Protein AF-A0A6P7FS46-F1 (afdb_monomer)

Nearest PDB structures (foldseek):
  3ja6-assembly1_H  TM=4.507E-01  e=2.263E-01  Escherichia coli
  3zx6-assembly1_B  TM=2.566E-01  e=6.508E-01  Archaeoglobus fulgidus DSM 4304
  5nnv-assembly4_D  TM=2.585E-01  e=4.185E+00  Bacillus subtilis subsp. subtilis str. 168

Sequence (452 aa):
MAFVRLIFTAQRLQQSKKDLIEEKQDAIKYYTTSKRKFKFYHVHIRFRQKLKRLWRRIGYCCCCQKFCFNLKHEGSVENYVLKSIAGFFGGLILTYIFFMLFVLQLSFTFSSATILCSILGCVLVNGLAFSSKVRCVVLLTLPHFFSERGRQLLVAYALLLVISGPAKNTLNNLGILSESLACGQEQLKTVVRQIIEVIKKPFYALKDAIKKVIETVKKIIKQIKEILIKIKRIVMSIVRVIKSAFMFLAKIINICNKELGTPFERCSRVFDNAIADCNATLGSFFSWMCSVTYIVKAVCYVVKIFDFVCIIVDFIKDSIIGVVIRKIKGFVRHIRTMFYVRIKFSHSFSFETQSSKSISEISKAIVQEIKDRTKTVVAAFQIFTSTASLFFIFMIVKVIVYRYRFLTSDSFDNKFITEDFFKIDLRRAKNNRETVLPLNSREKKLYVKITD

Structure (mmCIF, N/CA/C/O backbone):
data_AF-A0A6P7FS46-F1
#
_entry.id   AF-A0A6P7FS46-F1
#
loop_
_atom_site.group_PDB
_atom_site.id
_atom_site.type_symbol
_atom_site.label_atom_id
_atom_site.label_alt_id
_atom_site.label_comp_id
_atom_site.label_asym_id
_atom_site.label_entity_id
_atom_site.label_seq_id
_atom_site.pdbx_PDB_ins_code
_atom_site.Cartn_x
_atom_site.Cartn_y
_atom_site.Cartn_z
_atom_site.occupancy
_atom_site.B_iso_or_equiv
_atom_site.auth_seq_id
_atom_site.auth_comp_id
_atom_site.auth_asym_id
_atom_site.auth_atom_id
_atom_site.pdbx_PDB_model_num
ATOM 1 N N . MET A 1 1 ? 12.028 -49.071 -77.782 1.00 61.47 1 MET A N 1
ATOM 2 C CA . MET A 1 1 ? 11.559 -48.571 -76.463 1.00 61.47 1 MET A CA 1
ATOM 3 C C . MET A 1 1 ? 12.221 -47.247 -76.045 1.00 61.47 1 MET A C 1
ATOM 5 O O . MET A 1 1 ? 11.500 -46.318 -75.704 1.00 61.47 1 MET A O 1
ATOM 9 N N . ALA A 1 2 ? 13.556 -47.117 -76.085 1.00 67.69 2 ALA A N 1
ATOM 10 C CA . ALA A 1 2 ? 14.264 -45.904 -75.633 1.00 67.69 2 ALA A CA 1
ATOM 11 C C . ALA A 1 2 ? 14.005 -44.645 -76.492 1.00 67.69 2 ALA A C 1
ATOM 13 O O . ALA A 1 2 ? 13.792 -43.564 -75.952 1.00 67.69 2 ALA A O 1
ATOM 14 N N . PHE A 1 3 ? 13.934 -44.792 -77.818 1.00 73.38 3 PHE A N 1
ATOM 15 C CA . PHE A 1 3 ? 13.735 -43.670 -78.747 1.00 73.38 3 PHE A CA 1
ATOM 16 C C . PHE A 1 3 ? 12.370 -42.977 -78.581 1.00 73.38 3 PHE A C 1
ATOM 18 O O . PHE A 1 3 ? 12.284 -41.756 -78.533 1.00 73.38 3 PHE A O 1
ATOM 25 N N . VAL A 1 4 ? 11.303 -43.757 -78.381 1.00 76.88 4 VAL A N 1
ATOM 26 C CA . VAL A 1 4 ? 9.947 -43.230 -78.150 1.00 76.88 4 VAL A CA 1
ATOM 27 C C . VAL A 1 4 ? 9.872 -42.454 -76.830 1.00 76.88 4 VAL A C 1
ATOM 29 O O . VAL A 1 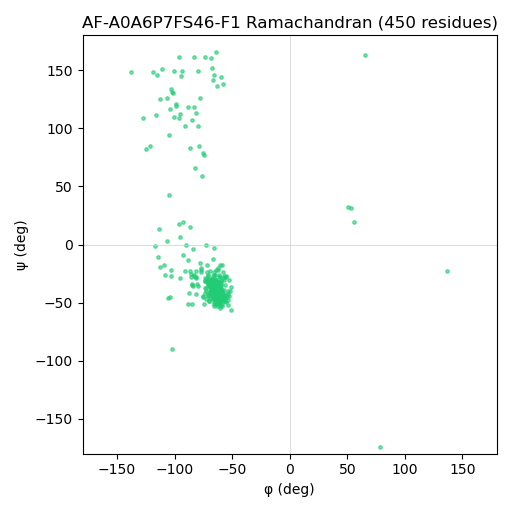4 ? 9.296 -41.370 -76.784 1.00 76.88 4 VAL A O 1
ATOM 32 N N . ARG A 1 5 ? 10.525 -42.942 -75.762 1.00 75.62 5 ARG A N 1
ATOM 33 C CA . ARG A 1 5 ? 10.632 -42.197 -74.495 1.00 75.62 5 ARG A CA 1
ATOM 34 C C . ARG A 1 5 ? 11.398 -40.883 -74.659 1.00 75.62 5 ARG A C 1
ATOM 36 O O . ARG A 1 5 ? 11.000 -39.888 -74.056 1.00 75.62 5 ARG A O 1
ATOM 43 N N . LEU A 1 6 ? 12.452 -40.855 -75.476 1.00 79.38 6 LEU A N 1
ATOM 44 C CA . LEU A 1 6 ? 13.194 -39.625 -75.773 1.00 79.38 6 LEU A CA 1
ATOM 45 C C . LEU A 1 6 ? 12.336 -38.610 -76.535 1.00 79.38 6 LEU A C 1
ATOM 47 O O . LEU A 1 6 ? 12.349 -37.440 -76.170 1.00 79.38 6 LEU A O 1
ATOM 51 N N . ILE A 1 7 ? 11.526 -39.049 -77.503 1.00 81.38 7 ILE A N 1
ATOM 52 C CA . ILE A 1 7 ? 10.594 -38.173 -78.232 1.00 81.38 7 ILE A CA 1
ATOM 53 C C . ILE A 1 7 ? 9.554 -37.565 -77.288 1.00 81.38 7 ILE A C 1
ATOM 55 O O . ILE A 1 7 ? 9.375 -36.349 -77.284 1.00 81.38 7 ILE A O 1
ATOM 59 N N . PHE A 1 8 ? 8.915 -38.372 -76.435 1.00 80.25 8 PHE A N 1
ATOM 60 C CA . PHE A 1 8 ? 7.947 -37.852 -75.463 1.00 80.25 8 PHE A CA 1
ATOM 61 C C . PHE A 1 8 ? 8.591 -36.904 -74.446 1.00 80.25 8 PHE A C 1
ATOM 63 O O . PHE A 1 8 ? 7.985 -35.905 -74.058 1.00 80.25 8 PHE A O 1
ATOM 70 N N . THR A 1 9 ? 9.830 -37.179 -74.033 1.00 78.94 9 THR A N 1
ATOM 71 C CA . THR A 1 9 ? 10.571 -36.299 -73.117 1.00 78.94 9 THR A CA 1
ATOM 72 C C . THR A 1 9 ? 10.953 -34.988 -73.805 1.00 78.94 9 THR A C 1
ATOM 74 O O . THR A 1 9 ? 10.776 -33.924 -73.218 1.00 78.94 9 THR A O 1
ATOM 77 N N . ALA A 1 10 ? 11.394 -35.038 -75.064 1.00 77.44 10 ALA A N 1
ATOM 78 C CA . ALA A 1 10 ? 11.697 -33.860 -75.871 1.00 77.44 10 ALA A CA 1
ATOM 79 C C . ALA A 1 10 ? 10.445 -33.005 -76.118 1.00 77.44 10 ALA A C 1
ATOM 81 O O . ALA A 1 10 ? 10.494 -31.795 -75.921 1.00 77.44 10 ALA A O 1
ATOM 82 N N . GLN A 1 11 ? 9.304 -33.622 -76.443 1.00 80.44 11 GLN A N 1
ATOM 83 C CA . GLN A 1 11 ? 8.022 -32.925 -76.576 1.00 80.44 11 GLN A CA 1
ATOM 84 C C . GLN A 1 11 ? 7.583 -32.284 -75.259 1.00 80.44 11 GLN A C 1
ATOM 86 O O . GLN A 1 11 ? 7.170 -31.127 -75.253 1.00 80.44 11 GLN A O 1
ATOM 91 N N . ARG A 1 12 ? 7.730 -32.988 -74.129 1.00 77.06 12 ARG A N 1
ATOM 92 C CA . ARG A 1 12 ? 7.403 -32.444 -72.805 1.00 77.06 12 ARG A CA 1
ATOM 93 C C . ARG A 1 12 ? 8.303 -31.258 -72.446 1.00 77.06 12 ARG A C 1
ATOM 95 O O . ARG A 1 12 ? 7.795 -30.241 -71.992 1.00 77.06 12 ARG A O 1
ATOM 102 N N . LEU A 1 13 ? 9.607 -31.345 -72.714 1.00 72.81 13 LEU A N 1
ATOM 103 C CA . LEU A 1 13 ? 10.547 -30.234 -72.518 1.00 72.81 13 LEU A CA 1
ATOM 104 C C . LEU A 1 13 ? 10.250 -29.055 -73.451 1.00 72.81 13 LEU A C 1
ATOM 106 O O . LEU A 1 13 ? 10.365 -27.902 -73.043 1.00 72.81 13 LEU A O 1
ATOM 110 N N . GLN A 1 14 ? 9.840 -29.324 -74.689 1.00 76.94 14 GLN A N 1
ATOM 111 C CA . GLN A 1 14 ? 9.466 -28.294 -75.653 1.00 76.94 14 GLN A CA 1
ATOM 112 C C . GLN A 1 14 ? 8.159 -27.599 -75.256 1.00 76.94 14 GLN A C 1
ATOM 114 O O . GLN A 1 14 ? 8.055 -26.384 -75.422 1.00 76.94 14 GLN A O 1
ATOM 119 N N . GLN A 1 15 ? 7.211 -28.336 -74.674 1.00 73.25 15 GLN A N 1
ATOM 120 C CA . GLN A 1 15 ? 5.997 -27.782 -74.082 1.00 73.25 15 GLN A CA 1
ATOM 121 C C . GLN A 1 15 ? 6.339 -26.916 -72.865 1.00 73.25 15 GLN A C 1
ATOM 123 O O . GLN A 1 15 ? 6.022 -25.735 -72.866 1.00 73.25 15 GLN A O 1
ATOM 128 N N . SER A 1 16 ? 7.129 -27.428 -71.915 1.00 67.12 16 SER A N 1
ATOM 129 C CA . SER A 1 16 ? 7.576 -26.645 -70.753 1.00 67.12 16 SER A CA 1
ATOM 130 C C . SER A 1 16 ? 8.381 -25.401 -71.143 1.00 67.12 16 SER A C 1
ATOM 132 O O . SER A 1 16 ? 8.283 -24.370 -70.484 1.00 67.12 16 SER A O 1
ATOM 134 N N . LYS A 1 17 ? 9.158 -25.456 -72.234 1.00 70.81 17 LYS A N 1
ATOM 135 C CA . LYS A 1 17 ? 9.849 -24.283 -72.788 1.00 70.81 17 LYS A CA 1
ATOM 136 C C . LYS A 1 17 ? 8.861 -23.259 -73.350 1.00 70.81 17 LYS A C 1
ATOM 138 O O . LYS A 1 17 ? 9.080 -22.067 -73.153 1.00 70.81 17 LYS A O 1
ATOM 143 N N . LYS A 1 18 ? 7.808 -23.696 -74.050 1.00 69.44 18 LYS A N 1
ATOM 144 C CA . LYS A 1 18 ? 6.744 -22.807 -74.544 1.00 69.44 18 LYS A CA 1
ATOM 145 C C . LYS A 1 18 ? 5.983 -22.170 -73.383 1.00 69.44 18 LYS A C 1
ATOM 147 O O . LYS A 1 18 ? 5.889 -20.950 -73.364 1.00 69.44 18 LYS A O 1
ATOM 152 N N . ASP A 1 19 ? 5.589 -22.961 -72.390 1.00 64.75 19 ASP A N 1
ATOM 153 C CA . ASP A 1 19 ? 4.887 -22.484 -71.193 1.00 64.75 19 ASP A CA 1
ATOM 154 C C . ASP A 1 19 ? 5.733 -21.443 -70.435 1.00 64.75 19 ASP A C 1
ATOM 156 O O . ASP A 1 19 ? 5.232 -20.393 -70.044 1.00 64.75 19 ASP A O 1
ATOM 160 N N . LEU A 1 20 ? 7.050 -21.666 -70.309 1.00 67.06 20 LEU A N 1
ATOM 161 C CA . LEU A 1 20 ? 7.976 -20.705 -69.695 1.00 67.06 20 LEU A CA 1
ATOM 162 C C . LEU A 1 20 ? 8.101 -19.402 -70.508 1.00 67.06 20 LEU A C 1
ATOM 164 O O . LEU A 1 20 ? 8.230 -18.316 -69.941 1.00 67.06 20 LEU A O 1
ATOM 168 N N . ILE A 1 21 ? 8.115 -19.494 -71.843 1.00 66.12 21 ILE A N 1
ATOM 169 C CA . ILE A 1 21 ? 8.156 -18.319 -72.727 1.00 66.12 21 ILE A CA 1
ATOM 170 C C . ILE A 1 21 ? 6.849 -17.528 -72.609 1.00 66.12 21 ILE A C 1
ATOM 172 O O . ILE A 1 21 ? 6.894 -16.300 -72.544 1.00 66.12 21 ILE A O 1
ATOM 176 N N . GLU A 1 22 ? 5.713 -18.215 -72.536 1.00 64.88 22 GLU A N 1
ATOM 177 C CA . GLU A 1 22 ? 4.387 -17.620 -72.391 1.00 64.88 22 GLU A CA 1
ATOM 178 C C . GLU A 1 22 ? 4.224 -16.963 -71.010 1.00 64.88 22 GLU A C 1
ATOM 180 O O . GLU A 1 22 ? 3.872 -15.789 -70.936 1.00 64.88 22 GLU A O 1
ATOM 185 N N . GLU A 1 23 ? 4.655 -17.622 -69.928 1.00 61.53 23 GLU A N 1
ATOM 186 C CA . GLU A 1 23 ? 4.682 -17.050 -68.574 1.00 61.53 23 GLU A CA 1
ATOM 187 C C . GLU A 1 23 ? 5.599 -15.813 -68.494 1.00 61.53 23 GLU A C 1
ATOM 189 O O . GLU A 1 23 ? 5.266 -14.817 -67.844 1.00 61.53 23 GLU A O 1
ATOM 194 N N . LYS A 1 24 ? 6.738 -15.814 -69.205 1.00 62.12 24 LYS A N 1
ATOM 195 C CA . LYS A 1 24 ? 7.611 -14.632 -69.329 1.00 62.12 24 LYS A CA 1
ATOM 196 C C . LYS A 1 24 ? 6.946 -13.501 -70.108 1.00 62.12 24 LYS A C 1
ATOM 198 O O . LYS A 1 24 ? 7.047 -12.342 -69.694 1.00 62.12 24 LYS A O 1
ATOM 203 N N . GLN A 1 25 ? 6.277 -13.805 -71.218 1.00 62.53 25 GLN A N 1
ATOM 204 C CA . GLN A 1 25 ? 5.544 -12.808 -71.998 1.00 62.53 25 GLN A CA 1
ATOM 205 C C . GLN A 1 25 ? 4.381 -12.227 -71.195 1.00 62.53 25 GLN A C 1
ATOM 207 O O . GLN A 1 25 ? 4.221 -11.007 -71.182 1.00 62.53 25 GLN A O 1
ATOM 212 N N . ASP A 1 26 ? 3.652 -13.048 -70.445 1.00 57.31 26 ASP A N 1
ATOM 213 C CA . ASP A 1 26 ? 2.567 -12.624 -69.565 1.00 57.31 26 ASP A CA 1
ATOM 214 C C . ASP A 1 26 ? 3.061 -11.848 -68.349 1.00 57.31 26 ASP A C 1
ATOM 216 O O . ASP A 1 26 ? 2.421 -10.875 -67.958 1.00 57.31 26 ASP A O 1
ATOM 220 N N . ALA A 1 27 ? 4.230 -12.165 -67.792 1.00 56.38 27 ALA A N 1
ATOM 221 C CA . ALA A 1 27 ? 4.860 -11.340 -66.763 1.00 56.38 27 ALA A CA 1
ATOM 222 C C . ALA A 1 27 ? 5.241 -9.947 -67.307 1.00 56.38 27 ALA A C 1
ATOM 224 O O . ALA A 1 27 ? 5.006 -8.932 -66.642 1.00 56.38 27 ALA A O 1
ATOM 225 N N . ILE A 1 28 ? 5.759 -9.871 -68.540 1.00 56.22 28 ILE A N 1
ATOM 226 C CA . ILE A 1 28 ? 6.049 -8.604 -69.238 1.00 56.22 28 ILE A CA 1
ATOM 227 C C . ILE A 1 28 ? 4.746 -7.839 -69.533 1.00 56.22 28 ILE A C 1
ATOM 229 O O . ILE A 1 28 ? 4.672 -6.621 -69.313 1.00 56.22 28 ILE A O 1
ATOM 233 N N . LYS A 1 29 ? 3.695 -8.545 -69.972 1.00 57.19 29 LYS A N 1
ATOM 234 C CA . LYS A 1 29 ? 2.350 -8.008 -70.227 1.00 57.19 29 LYS A CA 1
ATOM 235 C C . LYS A 1 29 ? 1.689 -7.536 -68.940 1.00 57.19 29 LYS A C 1
ATOM 237 O O . LYS A 1 29 ? 1.066 -6.483 -68.937 1.00 57.19 29 LYS A O 1
ATOM 242 N N . TYR A 1 30 ? 1.859 -8.244 -67.828 1.00 55.09 30 TYR A N 1
ATOM 243 C CA . TYR A 1 30 ? 1.372 -7.861 -66.506 1.00 55.09 30 TYR A CA 1
ATOM 244 C C . TYR A 1 30 ? 2.122 -6.641 -65.979 1.00 55.09 30 TYR A C 1
ATOM 246 O O . TYR A 1 30 ? 1.498 -5.774 -65.386 1.00 55.09 30 TYR A O 1
ATOM 254 N N . TYR A 1 31 ? 3.420 -6.491 -66.245 1.00 49.84 31 TYR A N 1
ATOM 255 C CA . TYR A 1 31 ? 4.166 -5.285 -65.873 1.00 49.84 31 TYR A CA 1
ATOM 256 C C . TYR A 1 31 ? 3.711 -4.050 -66.679 1.00 49.84 31 TYR A C 1
ATOM 258 O O . TYR A 1 31 ? 3.438 -2.987 -66.115 1.00 49.84 31 TYR A O 1
ATOM 266 N N . THR A 1 32 ? 3.519 -4.198 -67.995 1.00 49.47 32 THR A N 1
ATOM 267 C CA . THR A 1 32 ? 2.970 -3.134 -68.864 1.00 49.47 32 THR A CA 1
ATOM 268 C C . THR A 1 32 ? 1.484 -2.857 -68.606 1.00 49.47 32 THR A C 1
ATOM 270 O O . THR A 1 32 ? 1.044 -1.708 -68.666 1.00 49.47 32 THR A O 1
ATOM 273 N N . THR A 1 33 ? 0.712 -3.879 -68.237 1.00 41.34 33 THR A N 1
ATOM 274 C CA . THR A 1 33 ? -0.714 -3.774 -67.895 1.00 41.34 33 THR A CA 1
ATOM 275 C C . THR A 1 33 ? -0.925 -3.330 -66.453 1.00 41.34 33 THR A C 1
ATOM 277 O O . THR A 1 33 ? -1.916 -2.671 -66.193 1.00 41.34 33 THR A O 1
ATOM 280 N N . SER A 1 34 ? 0.001 -3.565 -65.522 1.00 40.84 34 SER A N 1
ATOM 281 C CA . SER A 1 34 ? -0.002 -2.992 -64.167 1.00 40.84 34 SER A CA 1
ATOM 282 C C . SER A 1 34 ? 0.121 -1.468 -64.249 1.00 40.84 34 SER A C 1
ATOM 284 O O . SER A 1 34 ? -0.708 -0.758 -63.679 1.00 40.84 34 SER A O 1
ATOM 286 N N . LYS A 1 35 ? 0.995 -0.953 -65.133 1.00 42.97 35 LYS A N 1
ATOM 287 C CA . LYS A 1 35 ? 1.012 0.471 -65.534 1.00 42.97 35 LYS A CA 1
ATOM 288 C C . LYS A 1 35 ? -0.341 0.980 -66.074 1.00 42.97 35 LYS A C 1
ATOM 290 O O . LYS A 1 35 ? -0.630 2.166 -65.936 1.00 42.97 35 LYS A O 1
ATOM 295 N N . ARG A 1 36 ? -1.191 0.115 -66.654 1.00 35.16 36 ARG A N 1
ATOM 296 C CA . ARG A 1 36 ? -2.553 0.440 -67.145 1.00 35.16 36 ARG A CA 1
ATOM 297 C C . ARG A 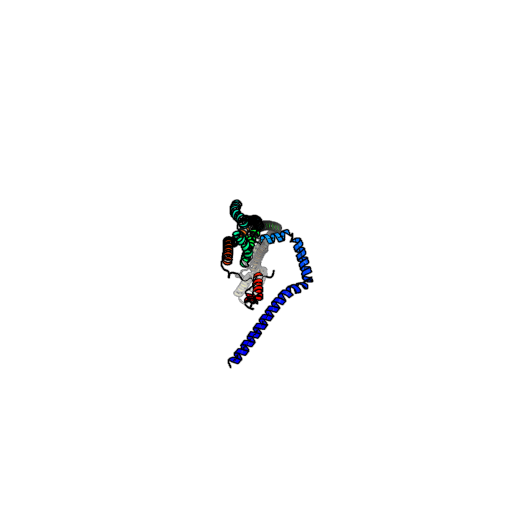1 36 ? -3.687 0.143 -66.145 1.00 35.16 36 ARG A C 1
ATOM 299 O O . ARG A 1 36 ? -4.683 0.853 -66.165 1.00 35.16 36 ARG A O 1
ATOM 306 N N . LYS A 1 37 ? -3.573 -0.831 -65.236 1.00 29.22 37 LYS A N 1
ATOM 307 C CA . LYS A 1 37 ? -4.581 -1.165 -64.206 1.00 29.22 37 LYS A CA 1
ATOM 308 C C . LYS A 1 37 ? -4.555 -0.181 -63.034 1.00 29.22 37 LYS A C 1
ATOM 310 O O . LYS A 1 37 ? -5.587 0.028 -62.398 1.00 29.22 37 LYS A O 1
ATOM 315 N N . PHE A 1 38 ? -3.451 0.547 -62.851 1.00 37.38 38 PHE A N 1
ATOM 316 C CA . PHE A 1 38 ? -3.424 1.753 -62.017 1.00 37.38 38 PHE A CA 1
ATOM 317 C C . PHE A 1 38 ? -4.413 2.841 -62.476 1.00 37.38 38 PHE A C 1
ATOM 319 O O . PHE A 1 38 ? -4.745 3.695 -61.663 1.00 37.38 38 PHE A O 1
ATOM 326 N N . LYS A 1 39 ? -4.937 2.796 -63.717 1.00 37.56 39 LYS A N 1
ATOM 327 C CA . LYS A 1 39 ? -5.895 3.784 -64.253 1.00 37.56 39 LYS A CA 1
ATOM 328 C C . LYS A 1 39 ? -7.347 3.609 -63.764 1.00 37.56 39 LYS A C 1
ATOM 330 O O . LYS A 1 39 ? -8.107 4.569 -63.834 1.00 37.56 39 LYS A O 1
ATOM 335 N N . PHE A 1 40 ? -7.718 2.455 -63.197 1.00 35.34 40 PHE A N 1
ATOM 336 C CA . PHE A 1 40 ? -9.079 2.212 -62.671 1.00 35.34 40 PHE A CA 1
ATOM 337 C C . PHE A 1 40 ? -9.156 2.020 -61.152 1.00 35.34 40 PHE A C 1
ATOM 339 O O . PHE A 1 40 ? -10.217 2.202 -60.559 1.00 35.34 40 PHE A O 1
ATOM 346 N N . TYR A 1 41 ? -8.016 1.867 -60.479 1.00 39.81 41 TYR A N 1
ATOM 347 C CA . TYR A 1 41 ? -7.870 2.249 -59.074 1.00 39.81 41 TYR A CA 1
ATOM 348 C C . TYR A 1 41 ? -7.736 3.785 -59.014 1.00 39.81 41 TYR A C 1
ATOM 350 O O . TYR A 1 41 ? -6.716 4.304 -58.593 1.00 39.81 41 TYR A O 1
ATOM 358 N N . HIS A 1 42 ? -8.715 4.552 -59.507 1.00 43.16 42 HIS A N 1
ATOM 359 C CA . HIS A 1 42 ? -8.639 6.025 -59.521 1.00 43.16 42 HIS A CA 1
ATOM 360 C C . HIS A 1 42 ? -9.651 6.699 -58.602 1.00 43.16 42 HIS A C 1
ATOM 362 O O . HIS A 1 42 ? -9.414 7.835 -58.219 1.00 43.16 42 HIS A O 1
ATOM 368 N N . VAL A 1 43 ? -10.730 6.035 -58.179 1.00 45.81 43 VAL A N 1
ATOM 369 C CA . VAL A 1 43 ? -11.748 6.658 -57.308 1.00 45.81 43 VAL A CA 1
ATOM 370 C C . VAL A 1 43 ? -11.392 6.482 -55.830 1.00 45.81 43 VAL A C 1
ATOM 372 O O . VAL A 1 43 ? -11.250 7.467 -55.106 1.00 45.81 43 VAL A O 1
ATOM 375 N N . HIS A 1 44 ? -11.095 5.252 -55.402 1.00 41.19 44 HIS A N 1
ATOM 376 C CA . HIS A 1 44 ? -10.657 4.983 -54.028 1.00 41.19 44 HIS A CA 1
ATOM 377 C C . HIS A 1 44 ? -9.234 5.520 -53.761 1.00 41.19 44 HIS A C 1
ATOM 379 O O . HIS A 1 44 ? -8.956 6.079 -52.702 1.00 41.19 44 HIS A O 1
ATOM 385 N N . ILE A 1 45 ? -8.350 5.484 -54.769 1.00 48.06 45 ILE A N 1
ATOM 386 C CA . ILE A 1 45 ? -7.077 6.221 -54.752 1.00 48.06 45 ILE A CA 1
ATOM 387 C C . ILE A 1 45 ? -7.302 7.727 -54.852 1.00 48.06 45 ILE A C 1
ATOM 389 O O . ILE A 1 45 ? -6.520 8.416 -54.237 1.00 48.06 45 ILE A O 1
ATOM 393 N N . ARG A 1 46 ? -8.319 8.296 -55.523 1.00 47.19 46 ARG A N 1
ATOM 394 C CA . ARG A 1 46 ? -8.555 9.761 -55.471 1.00 47.19 46 ARG A CA 1
ATOM 395 C C . ARG A 1 46 ? -8.933 10.222 -54.077 1.00 47.19 46 ARG A C 1
ATOM 397 O O . ARG A 1 46 ? -8.500 11.300 -53.702 1.00 47.19 46 ARG A O 1
ATOM 404 N N . PHE A 1 47 ? -9.687 9.433 -53.312 1.00 47.09 47 PHE A N 1
ATOM 405 C CA . PHE A 1 47 ? -10.034 9.773 -51.930 1.00 47.09 47 PHE A CA 1
ATOM 406 C C . PHE A 1 47 ? -8.843 9.557 -50.987 1.00 47.09 47 PHE A C 1
ATOM 408 O O . PHE A 1 47 ? -8.474 10.465 -50.250 1.00 47.09 47 PHE A O 1
ATOM 415 N N . ARG A 1 48 ? -8.129 8.427 -51.106 1.00 45.38 48 ARG A N 1
ATOM 416 C CA . ARG A 1 48 ? -6.902 8.137 -50.337 1.00 45.38 48 ARG A CA 1
ATOM 417 C C . ARG A 1 48 ? -5.701 8.991 -50.769 1.00 45.38 48 ARG A C 1
ATOM 419 O O . ARG A 1 48 ? -4.832 9.254 -49.952 1.00 45.38 48 ARG A O 1
ATOM 426 N N . GLN A 1 49 ? -5.656 9.469 -52.015 1.00 51.41 49 GLN A N 1
ATOM 427 C CA . GLN A 1 49 ? -4.732 10.483 -52.540 1.00 51.41 49 GLN A CA 1
ATOM 428 C C . GLN A 1 49 ? -5.219 11.887 -52.244 1.00 51.41 49 GLN A C 1
ATOM 430 O O . GLN A 1 49 ? -4.360 12.733 -52.149 1.00 51.41 49 GLN A O 1
ATOM 435 N N . LYS A 1 50 ? -6.511 12.187 -52.078 1.00 51.75 50 LYS A N 1
ATOM 436 C CA . LYS A 1 50 ? -6.959 13.475 -51.523 1.00 51.75 50 LYS A CA 1
ATOM 437 C C . LYS A 1 50 ? -6.576 13.547 -50.055 1.00 51.75 50 LYS A C 1
ATOM 439 O O . LYS A 1 50 ? -5.991 14.544 -49.677 1.00 51.75 50 LYS A O 1
ATOM 444 N N . LEU A 1 51 ? -6.760 12.471 -49.287 1.00 51.50 51 LEU A N 1
ATOM 445 C CA . LEU A 1 51 ? -6.294 12.362 -47.904 1.00 51.50 51 LEU A CA 1
ATOM 446 C C . LEU A 1 51 ? -4.762 12.359 -47.823 1.00 51.50 51 LEU A C 1
ATOM 448 O O . LEU A 1 51 ? -4.219 13.151 -47.074 1.00 51.50 51 LEU A O 1
ATOM 452 N N . LYS A 1 52 ? -4.045 11.578 -48.653 1.00 48.38 52 LYS A N 1
ATOM 453 C CA . LYS A 1 52 ? -2.577 11.672 -48.794 1.00 48.38 52 LYS A CA 1
ATOM 454 C C . LYS A 1 52 ? -2.133 13.008 -49.390 1.00 48.38 52 LYS A C 1
ATOM 456 O O . LYS A 1 52 ? -1.012 13.372 -49.122 1.00 48.38 52 LYS A O 1
ATOM 461 N N . ARG A 1 53 ? -2.921 13.745 -50.183 1.00 50.69 53 ARG A N 1
ATOM 462 C CA . ARG A 1 53 ? -2.597 15.097 -50.698 1.00 50.69 53 ARG A CA 1
ATOM 463 C C . ARG A 1 53 ? -2.890 16.170 -49.656 1.00 50.69 53 ARG A C 1
ATOM 465 O O . ARG A 1 53 ? -2.196 17.171 -49.662 1.00 50.69 53 ARG A O 1
ATOM 472 N N . LEU A 1 54 ? -3.853 15.952 -48.761 1.00 51.66 54 LEU A N 1
ATOM 473 C CA . LEU A 1 54 ? -4.112 16.772 -47.577 1.00 51.66 54 LEU A CA 1
ATOM 474 C C . LEU A 1 54 ? -3.012 16.539 -46.534 1.00 51.66 54 LEU A C 1
ATOM 476 O O . LEU A 1 54 ? -2.406 17.492 -46.080 1.00 51.66 54 LEU A O 1
ATOM 480 N N . TRP A 1 55 ? -2.659 15.280 -46.258 1.00 44.44 55 TRP A N 1
ATOM 481 C CA . TRP A 1 55 ? -1.502 14.891 -45.441 1.00 44.44 55 TRP A CA 1
ATOM 482 C C . TRP A 1 55 ? -0.162 15.235 -46.104 1.00 44.44 55 TRP A C 1
ATOM 484 O O . TRP A 1 55 ? 0.791 15.538 -45.406 1.00 44.44 55 TRP A O 1
ATOM 494 N N . ARG A 1 56 ? -0.067 15.253 -47.440 1.00 43.97 56 ARG A N 1
ATOM 495 C CA . ARG A 1 56 ? 1.063 15.853 -48.167 1.00 43.97 56 ARG A CA 1
ATOM 496 C C . ARG A 1 56 ? 0.999 17.375 -48.114 1.00 43.97 56 ARG A C 1
ATOM 498 O O . ARG A 1 56 ? 2.030 17.994 -48.082 1.00 43.97 56 ARG A O 1
ATOM 505 N N . ARG A 1 57 ? -0.152 18.035 -48.053 1.00 46.28 57 ARG A N 1
ATOM 506 C CA . ARG A 1 57 ? -0.192 19.497 -47.862 1.00 46.28 57 ARG A CA 1
ATOM 507 C C . ARG A 1 57 ? 0.160 19.908 -46.434 1.00 46.28 57 ARG A C 1
ATOM 509 O O . ARG A 1 57 ? 0.754 20.958 -46.252 1.00 46.28 57 ARG A O 1
ATOM 516 N N . ILE A 1 58 ? -0.164 19.069 -45.454 1.00 46.56 58 ILE A N 1
ATOM 517 C CA . ILE A 1 58 ? 0.142 19.284 -44.034 1.00 46.56 58 ILE A CA 1
ATOM 518 C C . ILE A 1 58 ? 1.558 18.773 -43.684 1.00 46.56 58 ILE A C 1
ATOM 520 O O . ILE A 1 58 ? 2.201 19.325 -42.803 1.00 46.56 58 ILE A O 1
ATOM 524 N N . GLY A 1 59 ? 2.077 17.763 -44.399 1.00 44.59 59 GLY A N 1
ATOM 525 C CA . GLY A 1 59 ? 3.393 17.144 -44.165 1.00 44.59 59 GLY A CA 1
ATOM 526 C C . GLY A 1 59 ? 4.424 17.268 -45.300 1.00 44.59 59 GLY A C 1
ATOM 527 O O . GLY A 1 59 ? 5.529 16.751 -45.169 1.00 44.59 59 GLY A O 1
ATOM 528 N N . TYR A 1 60 ? 4.099 17.895 -46.433 1.00 48.50 60 TYR A N 1
ATOM 529 C CA . TYR A 1 60 ? 5.022 18.179 -47.543 1.00 48.50 60 TYR A CA 1
ATOM 530 C C . TYR A 1 60 ? 5.055 19.687 -47.785 1.00 48.50 60 TYR A C 1
ATOM 532 O O . TYR A 1 60 ? 4.439 20.223 -48.706 1.00 48.50 60 TYR A O 1
ATOM 540 N N . CYS A 1 61 ? 5.899 20.364 -47.018 1.00 47.47 61 CYS A N 1
ATOM 541 C CA . CYS A 1 61 ? 6.695 21.401 -47.648 1.00 47.47 61 CYS A CA 1
ATOM 542 C C . CYS A 1 61 ? 7.591 20.702 -48.693 1.00 47.47 61 CYS A C 1
ATOM 544 O O . CYS A 1 61 ? 8.153 19.644 -48.401 1.00 47.47 61 CYS A O 1
ATOM 546 N N . CYS A 1 62 ? 7.735 21.245 -49.907 1.00 51.44 62 CYS A N 1
ATOM 547 C CA . CYS A 1 62 ? 8.677 20.715 -50.909 1.00 51.44 62 CYS A CA 1
ATOM 548 C C . CYS A 1 62 ? 10.098 20.582 -50.309 1.00 51.44 62 CYS A C 1
ATOM 550 O O . CYS A 1 62 ? 10.825 19.625 -50.589 1.00 51.44 62 CYS A O 1
ATOM 552 N N . CYS A 1 63 ? 10.426 21.466 -49.355 1.00 55.44 63 CYS A N 1
ATOM 553 C CA . CYS A 1 63 ? 11.615 21.376 -48.515 1.00 55.44 63 CYS A CA 1
ATOM 554 C C . CYS A 1 63 ? 11.683 20.096 -47.677 1.00 55.44 63 CYS A C 1
ATOM 556 O O . CYS A 1 63 ? 12.753 19.517 -47.620 1.00 55.44 63 CYS A O 1
ATOM 558 N N . CYS A 1 64 ? 10.597 19.600 -47.075 1.00 57.03 64 CYS A N 1
ATOM 559 C CA . CYS A 1 64 ? 10.619 18.384 -46.248 1.00 57.03 64 CYS A CA 1
ATOM 560 C C . CYS A 1 64 ? 10.925 17.125 -47.068 1.00 57.03 64 CYS A C 1
ATOM 562 O O . CYS A 1 64 ? 11.662 16.257 -46.611 1.00 57.03 64 CYS A O 1
ATOM 564 N N . GLN A 1 65 ? 10.413 17.022 -48.298 1.00 62.84 65 GLN A N 1
ATOM 565 C CA . GLN A 1 65 ? 10.695 15.866 -49.152 1.00 62.84 65 GLN A CA 1
ATOM 566 C C . GLN A 1 65 ? 12.130 15.900 -49.692 1.00 62.84 65 GLN A C 1
ATOM 568 O O . GLN A 1 65 ? 12.809 14.873 -49.669 1.00 62.84 65 GLN A O 1
ATOM 573 N N . LYS A 1 66 ? 12.612 17.080 -50.104 1.00 64.19 66 LYS A N 1
ATOM 574 C CA . LYS A 1 66 ? 14.013 17.291 -50.500 1.00 64.19 66 LYS A CA 1
ATOM 575 C C . LYS A 1 66 ? 14.965 17.064 -49.319 1.00 64.19 66 LYS A C 1
ATOM 577 O O . LYS A 1 66 ? 15.962 16.371 -49.461 1.00 64.19 66 LYS A O 1
ATOM 582 N N . PHE A 1 67 ? 14.597 17.533 -48.129 1.00 65.44 67 PHE A N 1
ATOM 583 C CA . PHE A 1 67 ? 15.302 17.305 -46.867 1.00 65.44 67 PHE A CA 1
ATOM 584 C C . PHE A 1 67 ? 15.386 15.813 -46.517 1.00 65.44 67 PHE A C 1
ATOM 586 O O . PHE A 1 67 ? 16.479 15.303 -46.292 1.00 65.44 67 PHE A O 1
ATOM 593 N N . CYS A 1 68 ? 14.271 15.073 -46.549 1.00 69.50 68 CYS A N 1
ATOM 594 C CA . CYS A 1 68 ? 14.264 13.627 -46.303 1.00 69.50 68 CYS A CA 1
ATOM 595 C C . CYS A 1 68 ? 15.041 12.835 -47.366 1.00 69.50 68 CYS A C 1
ATOM 597 O O . CYS A 1 68 ? 15.668 11.827 -47.040 1.00 69.50 68 CYS A O 1
ATOM 599 N N . PHE A 1 69 ? 15.004 13.272 -48.627 1.00 69.69 69 PHE A N 1
ATOM 600 C CA . PHE A 1 69 ? 15.777 12.667 -49.711 1.00 69.69 69 PHE A CA 1
ATOM 601 C C . PHE A 1 69 ? 17.287 12.872 -49.507 1.00 69.69 69 PHE A C 1
ATOM 603 O O . PHE A 1 69 ? 18.041 11.896 -49.551 1.00 69.69 69 PHE A O 1
ATOM 610 N N . ASN A 1 70 ? 17.701 14.101 -49.183 1.00 69.62 70 ASN A N 1
ATOM 611 C CA . ASN A 1 70 ? 19.086 14.484 -48.885 1.00 69.62 70 ASN A CA 1
ATOM 612 C C . ASN A 1 70 ? 19.629 13.791 -47.623 1.00 69.62 70 ASN A C 1
ATOM 614 O O . ASN A 1 70 ? 20.796 13.408 -47.566 1.00 69.62 70 ASN A O 1
ATOM 618 N N . LEU A 1 71 ? 18.776 13.547 -46.623 1.00 69.75 71 LEU A N 1
ATOM 619 C CA . LEU A 1 71 ? 19.128 12.759 -45.436 1.00 69.75 71 LEU A CA 1
ATOM 620 C C . LEU A 1 71 ? 19.358 11.271 -45.742 1.00 69.75 71 LEU A C 1
ATOM 622 O O . LEU A 1 71 ? 20.174 10.633 -45.074 1.00 69.75 71 LEU A O 1
ATOM 626 N N . LYS A 1 72 ? 18.678 10.712 -46.750 1.00 69.69 72 LYS A N 1
ATOM 627 C CA . LYS A 1 72 ? 18.804 9.293 -47.124 1.00 69.69 72 LYS A CA 1
ATOM 628 C C . LYS A 1 72 ? 19.973 9.001 -48.063 1.00 69.69 72 LYS A C 1
ATOM 630 O O . LYS A 1 72 ? 20.579 7.946 -47.929 1.00 69.69 72 LYS A O 1
ATOM 635 N N . HIS A 1 73 ? 20.318 9.912 -48.969 1.00 70.19 73 HIS A N 1
ATOM 636 C CA . HIS A 1 73 ? 21.346 9.667 -49.987 1.00 70.19 73 HIS A CA 1
ATOM 637 C C . HIS A 1 73 ? 22.727 10.172 -49.551 1.00 70.19 73 HIS A C 1
ATOM 639 O O . HIS A 1 73 ? 22.845 11.167 -48.834 1.00 70.19 73 HIS A O 1
ATOM 645 N N . GLU A 1 74 ? 23.788 9.469 -49.936 1.00 65.62 74 GLU A N 1
ATOM 646 C CA . GLU A 1 74 ? 25.184 9.886 -49.731 1.00 65.62 74 GLU A CA 1
ATOM 647 C C . GLU A 1 74 ? 25.748 10.486 -51.030 1.00 65.62 74 GLU A C 1
ATOM 649 O O . GLU A 1 74 ? 25.302 10.109 -52.110 1.00 65.62 74 GLU A O 1
ATOM 654 N N . GLY A 1 75 ? 26.688 11.439 -50.936 1.00 69.38 75 GLY A N 1
ATOM 655 C CA . GLY A 1 75 ? 27.473 11.884 -52.101 1.00 69.38 75 GLY A CA 1
ATOM 656 C C . GLY A 1 75 ? 27.697 13.392 -52.277 1.00 69.38 75 GLY A C 1
ATOM 657 O O . GLY A 1 75 ? 28.674 13.757 -52.918 1.00 69.38 75 GLY A O 1
ATOM 658 N N . SER A 1 76 ? 26.868 14.277 -51.706 1.00 82.38 76 SER A N 1
ATOM 659 C CA . SER A 1 76 ? 27.068 15.740 -51.796 1.00 82.38 76 SER A CA 1
ATOM 660 C C . SER A 1 76 ? 27.453 16.372 -50.453 1.00 82.38 76 SER A C 1
ATOM 662 O O . SER A 1 76 ? 27.055 15.891 -49.387 1.00 82.38 76 SER A O 1
ATOM 664 N N . VAL A 1 77 ? 28.201 17.483 -50.503 1.00 82.69 77 VAL A N 1
ATOM 665 C CA . VAL A 1 77 ? 28.583 18.274 -49.315 1.00 82.69 77 VAL A CA 1
ATOM 666 C C . VAL A 1 77 ? 27.340 18.774 -48.574 1.00 82.69 77 VAL A C 1
ATOM 668 O O . VAL A 1 77 ? 27.272 18.674 -47.352 1.00 82.69 77 VAL A O 1
ATOM 671 N N . GLU A 1 78 ? 26.311 19.207 -49.308 1.00 84.31 78 GLU A N 1
ATOM 672 C CA . GLU A 1 78 ? 25.018 19.615 -48.744 1.00 84.31 78 GLU A CA 1
ATOM 673 C C . GLU A 1 78 ? 24.365 18.495 -47.922 1.00 84.31 78 GLU A C 1
ATOM 675 O O . GLU A 1 78 ? 23.905 18.732 -46.806 1.00 84.31 78 GLU A O 1
ATOM 680 N N . ASN A 1 79 ? 24.368 17.256 -48.431 1.00 84.69 79 ASN A N 1
ATOM 681 C CA . ASN A 1 79 ? 23.804 16.106 -47.722 1.00 84.69 79 ASN A CA 1
ATOM 682 C C . ASN A 1 79 ? 24.617 15.772 -46.467 1.00 84.69 79 ASN A C 1
ATOM 684 O O . ASN A 1 79 ? 24.037 15.411 -45.443 1.00 84.69 79 ASN A O 1
ATOM 688 N N . TYR A 1 80 ? 25.948 15.892 -46.521 1.00 85.88 80 TYR A N 1
ATOM 689 C CA . TYR A 1 80 ? 26.800 15.684 -45.350 1.00 85.88 80 TYR A CA 1
ATOM 690 C C . TYR A 1 80 ? 26.507 16.721 -44.261 1.00 85.88 80 TYR A C 1
ATOM 692 O O . TYR A 1 80 ? 26.166 16.333 -43.143 1.00 85.88 80 TYR A O 1
ATOM 700 N N . VAL A 1 81 ? 26.536 18.014 -44.609 1.00 88.25 81 VAL A N 1
ATOM 701 C CA . VAL A 1 81 ? 26.254 19.129 -43.689 1.00 88.25 81 VAL A CA 1
ATOM 702 C C . VAL A 1 81 ? 24.864 18.985 -43.073 1.00 88.25 81 VAL A C 1
ATOM 704 O O . VAL A 1 81 ? 24.716 19.079 -41.856 1.00 88.25 81 VAL A O 1
ATOM 707 N N . LEU A 1 82 ? 23.849 18.660 -43.879 1.00 87.50 82 LEU A N 1
ATOM 708 C CA . LEU A 1 82 ? 22.482 18.469 -43.400 1.00 87.50 82 LEU A CA 1
ATOM 709 C C . LEU A 1 82 ? 22.375 17.331 -42.376 1.00 87.50 82 LEU A C 1
ATOM 711 O O . LEU A 1 82 ? 21.751 17.491 -41.326 1.00 87.50 82 LEU A O 1
ATOM 715 N N . LYS A 1 83 ? 22.998 16.180 -42.659 1.00 88.06 83 LYS A N 1
ATOM 716 C CA . LYS A 1 83 ? 23.004 15.043 -41.730 1.00 88.06 83 LYS A CA 1
ATOM 717 C C . LYS A 1 83 ? 23.826 15.338 -40.475 1.00 88.06 83 LYS A C 1
ATOM 719 O O . LYS A 1 83 ? 23.495 14.796 -39.426 1.00 88.06 83 LYS A O 1
ATOM 724 N N . SER A 1 84 ? 24.876 16.153 -40.568 1.00 90.56 84 SER A N 1
ATOM 725 C CA . SER A 1 84 ? 25.675 16.580 -39.416 1.00 90.56 84 SER A CA 1
ATOM 726 C C . SER A 1 84 ? 24.904 17.527 -38.507 1.00 90.56 84 SER A C 1
ATOM 728 O O . SER A 1 84 ? 24.887 17.311 -37.300 1.00 90.56 84 SER A O 1
ATOM 730 N N . ILE A 1 85 ? 24.186 18.502 -39.072 1.00 91.69 85 ILE A N 1
ATOM 731 C CA . ILE A 1 85 ? 23.291 19.389 -38.315 1.00 91.69 85 ILE A CA 1
ATOM 732 C C . ILE A 1 85 ? 22.183 18.567 -37.642 1.00 91.69 85 ILE A C 1
ATOM 734 O O . ILE A 1 85 ? 21.967 18.681 -36.437 1.00 91.69 85 ILE A O 1
ATOM 738 N N . ALA A 1 86 ? 21.519 17.680 -38.391 1.00 90.69 86 ALA A N 1
ATOM 739 C CA . ALA A 1 86 ? 20.486 16.805 -37.836 1.00 90.69 86 ALA A CA 1
ATOM 740 C C . ALA A 1 86 ? 21.039 15.873 -36.742 1.00 90.69 86 ALA A C 1
ATOM 742 O O . ALA A 1 86 ? 20.390 15.667 -35.718 1.00 90.69 86 ALA A O 1
ATOM 743 N N . GLY A 1 87 ? 22.246 15.336 -36.937 1.00 92.06 87 GLY A N 1
ATOM 744 C CA . GLY A 1 87 ? 22.946 14.515 -35.956 1.00 92.06 87 GLY A CA 1
ATOM 745 C C . GLY A 1 87 ? 23.320 15.285 -34.690 1.00 92.06 87 GLY A C 1
ATOM 746 O O . GLY A 1 87 ? 23.121 14.767 -33.597 1.00 92.06 87 GLY A O 1
ATOM 747 N N . PHE A 1 88 ? 23.780 16.531 -34.818 1.00 94.38 88 PHE A N 1
ATOM 748 C CA . PHE A 1 88 ? 24.098 17.411 -33.692 1.00 94.38 88 PHE A CA 1
ATOM 749 C C . PHE A 1 88 ? 22.866 17.673 -32.817 1.00 94.38 88 PHE A C 1
ATOM 751 O O . PHE A 1 88 ? 22.887 17.388 -31.619 1.00 94.38 88 PHE A O 1
ATOM 758 N N . PHE A 1 89 ? 21.758 18.125 -33.419 1.00 94.50 89 PHE A N 1
ATOM 759 C CA . PHE A 1 89 ? 20.501 18.331 -32.691 1.00 94.50 89 PHE A CA 1
ATOM 760 C C . PHE A 1 89 ? 19.947 17.022 -32.120 1.00 94.50 89 PHE A C 1
ATOM 762 O O . PHE A 1 89 ? 19.492 16.993 -30.978 1.00 94.50 89 PHE A O 1
ATOM 769 N N . GLY A 1 90 ? 20.037 15.922 -32.873 1.00 92.38 90 GLY A N 1
ATOM 770 C CA . GLY A 1 90 ? 19.665 14.593 -32.388 1.00 92.38 90 GLY A CA 1
ATOM 771 C C . GLY A 1 90 ? 20.487 14.163 -31.170 1.00 92.38 90 GLY A C 1
ATOM 772 O O . GLY A 1 90 ? 19.929 13.629 -30.215 1.00 92.38 90 GLY A O 1
ATOM 773 N N . GLY A 1 91 ? 21.790 14.447 -31.165 1.00 94.19 91 GLY A N 1
ATOM 774 C CA . GLY A 1 91 ? 22.684 14.190 -30.039 1.00 94.19 91 GLY A CA 1
ATOM 775 C C . GLY A 1 91 ? 22.350 15.035 -28.814 1.00 94.19 91 GLY A C 1
ATOM 776 O O . GLY A 1 91 ? 22.323 14.496 -27.709 1.00 94.19 91 GLY A O 1
ATOM 777 N N . LEU A 1 92 ? 22.021 16.320 -28.991 1.00 94.38 92 LEU A N 1
ATOM 778 C CA . LEU A 1 92 ? 21.576 17.189 -27.894 1.00 94.38 92 LEU A CA 1
ATOM 779 C C . LEU A 1 92 ? 20.275 16.681 -27.265 1.00 94.38 92 LEU A C 1
ATOM 781 O O . LEU A 1 92 ? 20.199 16.532 -26.046 1.00 94.38 92 LEU A O 1
ATOM 785 N N . ILE A 1 93 ? 19.277 16.349 -28.092 1.00 94.62 93 ILE A N 1
ATOM 786 C CA . ILE A 1 93 ? 17.996 15.796 -27.629 1.00 94.62 93 ILE A CA 1
ATOM 787 C C . ILE A 1 93 ? 18.224 14.479 -26.881 1.00 94.62 93 ILE A C 1
ATOM 789 O O . ILE A 1 93 ? 17.688 14.287 -25.792 1.00 94.62 93 ILE A O 1
ATOM 793 N N . LEU A 1 94 ? 19.044 13.581 -27.430 1.00 91.56 94 LEU A N 1
ATOM 794 C CA . LEU A 1 94 ? 19.331 12.292 -26.807 1.00 91.56 94 LEU A CA 1
ATOM 795 C C . LEU A 1 94 ? 20.062 12.458 -25.464 1.00 91.56 94 LEU A C 1
ATOM 797 O O . LEU A 1 94 ? 19.738 11.772 -24.498 1.00 91.56 94 LEU A O 1
ATOM 801 N N . THR A 1 95 ? 20.999 13.404 -25.383 1.00 94.19 95 THR A N 1
ATOM 802 C CA . THR A 1 95 ? 21.707 13.746 -24.139 1.00 94.19 95 THR A CA 1
ATOM 803 C C . THR A 1 95 ? 20.746 14.293 -23.089 1.00 94.19 95 THR A C 1
ATOM 805 O O . THR A 1 95 ? 20.802 13.877 -21.935 1.00 94.19 95 THR A O 1
ATOM 808 N N . TYR A 1 96 ? 19.817 15.168 -23.484 1.00 92.62 96 TYR A N 1
ATOM 809 C CA . TYR A 1 96 ? 18.778 15.676 -22.590 1.00 92.62 96 TYR A CA 1
ATOM 810 C C . TYR A 1 96 ? 17.862 14.554 -22.079 1.00 92.62 96 TYR A C 1
ATOM 812 O O . TYR A 1 96 ? 17.571 14.493 -20.886 1.00 92.62 96 TYR A O 1
ATOM 820 N N . ILE A 1 97 ? 17.465 13.616 -22.947 1.00 90.12 97 ILE A N 1
ATOM 821 C CA . ILE A 1 97 ? 16.688 12.436 -22.539 1.00 90.12 97 ILE A CA 1
ATOM 822 C C . ILE A 1 97 ? 17.469 11.608 -21.509 1.00 90.12 97 ILE A C 1
ATOM 824 O O . ILE A 1 97 ? 16.906 11.247 -20.477 1.00 90.12 97 ILE A O 1
ATOM 828 N N . PHE A 1 98 ? 18.762 11.342 -21.733 1.00 88.12 98 PHE A N 1
ATOM 829 C CA . PHE A 1 98 ? 19.593 10.627 -20.755 1.00 88.12 98 PHE A CA 1
ATOM 830 C C . PHE A 1 98 ? 19.742 11.383 -19.433 1.00 88.12 98 PHE A C 1
ATOM 832 O O . PHE A 1 98 ? 19.660 10.763 -18.376 1.00 88.12 98 PHE A O 1
ATOM 839 N N . PHE A 1 99 ? 19.884 12.707 -19.474 1.00 90.06 99 PHE A N 1
ATOM 840 C CA . PHE A 1 99 ? 19.935 13.540 -18.275 1.00 90.06 99 PHE A CA 1
ATOM 841 C C . PHE A 1 99 ? 18.645 13.440 -17.456 1.00 90.06 99 PHE A C 1
ATOM 843 O O . PHE A 1 99 ? 18.694 13.172 -16.254 1.00 90.06 99 PHE A O 1
ATOM 850 N N . MET A 1 100 ? 17.488 13.556 -18.113 1.00 87.44 100 MET A N 1
ATOM 851 C CA . MET A 1 100 ? 16.188 13.387 -17.462 1.00 87.44 100 MET A CA 1
ATOM 852 C C . MET A 1 100 ? 16.027 11.979 -16.880 1.00 87.44 100 MET A C 1
ATOM 854 O O . MET A 1 100 ? 15.528 11.837 -15.767 1.00 87.44 100 MET A O 1
ATOM 858 N N . LEU A 1 101 ? 16.503 10.940 -17.574 1.00 82.69 101 LEU A N 1
ATOM 859 C CA . LEU A 1 101 ? 16.510 9.571 -17.051 1.00 82.69 101 LEU A CA 1
ATOM 860 C C . LEU A 1 101 ? 17.418 9.426 -15.817 1.00 82.69 101 LEU A C 1
ATOM 862 O O . LEU A 1 101 ? 17.011 8.812 -14.834 1.00 82.69 101 LEU A O 1
ATOM 866 N N . PHE A 1 102 ? 18.624 9.993 -15.814 1.00 82.88 102 PHE A N 1
ATOM 867 C CA . PHE A 1 102 ? 19.537 9.883 -14.668 1.00 82.88 102 PHE A CA 1
ATOM 868 C C . PHE A 1 102 ? 19.008 10.599 -13.423 1.00 82.88 102 PHE A C 1
ATOM 870 O O . PHE A 1 102 ? 19.076 10.042 -12.325 1.00 82.88 102 PHE A O 1
ATOM 877 N N . VAL A 1 103 ? 18.437 11.793 -13.594 1.00 82.44 103 VAL A N 1
ATOM 878 C CA . VAL A 1 103 ? 17.900 12.594 -12.486 1.00 82.44 103 VAL A CA 1
ATOM 879 C C . VAL A 1 103 ? 16.580 12.020 -11.972 1.00 82.44 103 VAL A C 1
ATOM 881 O O . VAL A 1 103 ? 16.439 11.790 -10.774 1.00 82.44 103 VAL A O 1
ATOM 884 N N . LEU A 1 104 ? 15.614 11.765 -12.861 1.00 74.69 104 LEU A N 1
ATOM 885 C CA . LEU A 1 104 ? 14.268 11.363 -12.447 1.00 74.69 104 LEU A CA 1
ATOM 886 C C . LEU A 1 104 ? 14.178 9.882 -12.081 1.00 74.69 104 LEU A C 1
ATOM 888 O O . LEU A 1 104 ? 13.429 9.537 -11.171 1.00 74.69 104 LEU A O 1
ATOM 892 N N . GLN A 1 105 ? 14.917 9.010 -12.777 1.00 70.50 105 GLN A N 1
ATOM 893 C CA . GLN A 1 105 ? 14.738 7.564 -12.644 1.00 70.50 105 GLN A CA 1
ATOM 894 C C . GLN A 1 105 ? 15.825 6.880 -11.821 1.00 70.50 105 GLN A C 1
ATOM 896 O O . GLN A 1 105 ? 15.511 6.040 -10.981 1.00 70.50 105 GLN A O 1
ATOM 901 N N . LEU A 1 106 ? 17.100 7.206 -12.052 1.00 71.06 106 LEU A N 1
ATOM 902 C CA . LEU A 1 106 ? 18.193 6.622 -11.265 1.00 71.06 106 LEU A CA 1
ATOM 903 C C . LEU A 1 106 ? 18.429 7.359 -9.943 1.00 71.06 106 LEU A C 1
ATOM 905 O O . LEU A 1 106 ? 19.233 6.901 -9.131 1.00 71.06 106 LEU A O 1
ATOM 909 N N . SER A 1 107 ? 17.707 8.460 -9.692 1.00 71.25 107 SER A N 1
ATOM 910 C CA . SER A 1 107 ? 17.850 9.298 -8.493 1.00 71.25 107 SER A CA 1
ATOM 911 C C . SER A 1 107 ? 19.303 9.704 -8.223 1.00 71.25 107 SER A C 1
ATOM 913 O O . SER A 1 107 ? 19.729 9.836 -7.076 1.00 71.25 107 SER A O 1
ATOM 915 N N . PHE A 1 108 ? 20.091 9.869 -9.289 1.00 77.31 108 PHE A N 1
ATOM 916 C CA . PHE A 1 108 ? 21.451 10.369 -9.166 1.00 77.31 108 PHE A CA 1
ATOM 917 C C . PHE A 1 108 ? 21.425 11.808 -8.670 1.00 77.31 108 PHE A C 1
ATOM 919 O O . PHE A 1 108 ? 20.529 12.592 -8.992 1.00 77.31 108 PHE A O 1
ATOM 926 N N . THR A 1 109 ? 22.433 12.165 -7.879 1.00 85.38 109 THR A N 1
ATOM 927 C CA . THR A 1 109 ? 22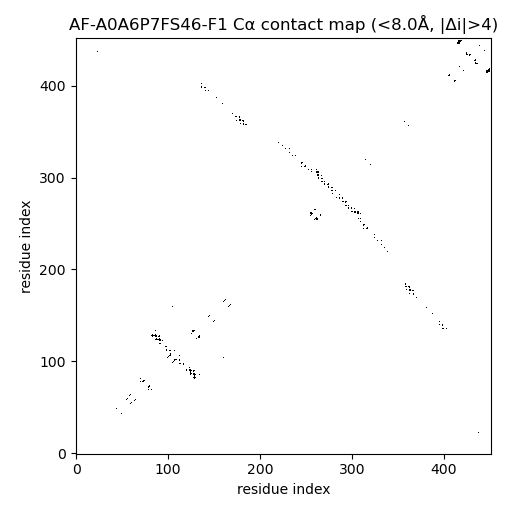.610 13.553 -7.462 1.00 85.38 109 THR A CA 1
ATOM 928 C C . THR A 1 109 ? 22.792 14.429 -8.696 1.00 85.38 109 THR A C 1
ATOM 930 O O . THR A 1 109 ? 23.426 14.019 -9.672 1.00 85.38 109 THR A O 1
ATOM 933 N N . PHE A 1 110 ? 22.267 15.652 -8.652 1.00 88.44 110 PHE A N 1
ATOM 934 C CA . PHE A 1 110 ? 22.339 16.577 -9.785 1.00 88.44 110 PHE A CA 1
ATOM 935 C C . PHE A 1 110 ? 23.778 16.740 -10.309 1.00 88.44 110 PHE A C 1
ATOM 937 O O . PHE A 1 110 ? 24.012 16.710 -11.518 1.00 88.44 110 PHE A O 1
ATOM 944 N N . SER A 1 111 ? 24.760 16.800 -9.404 1.00 89.00 111 SER A N 1
ATOM 945 C CA . SER A 1 111 ? 26.182 16.891 -9.748 1.00 89.00 111 SER A CA 1
ATOM 946 C C . SER A 1 111 ? 26.695 15.666 -10.514 1.00 89.00 111 SER A C 1
ATOM 948 O O . SER A 1 111 ? 27.330 15.820 -11.555 1.00 89.00 111 SER A O 1
ATOM 950 N N . SER A 1 112 ? 26.397 14.446 -10.050 1.00 88.38 112 SER A N 1
ATOM 951 C CA . SER A 1 112 ? 26.860 13.218 -10.719 1.00 88.38 112 SER A CA 1
ATOM 952 C C . SER A 1 112 ? 26.196 13.019 -12.084 1.00 88.38 112 SER A C 1
ATOM 954 O O . SER A 1 112 ? 26.878 12.701 -13.061 1.00 88.38 112 SER A O 1
ATOM 956 N N . ALA A 1 113 ? 24.892 13.296 -12.183 1.00 89.94 113 ALA A N 1
ATOM 957 C CA . ALA A 1 113 ? 24.154 13.246 -13.442 1.00 89.94 113 ALA A CA 1
ATOM 958 C C . ALA A 1 113 ? 24.709 14.244 -14.473 1.00 89.94 113 ALA A C 1
ATOM 960 O O . ALA A 1 113 ? 24.876 13.885 -15.640 1.00 89.94 113 ALA A O 1
ATOM 961 N N . THR A 1 114 ? 25.051 15.464 -14.044 1.00 90.94 114 THR A N 1
ATOM 962 C CA . THR A 1 114 ? 25.611 16.509 -14.917 1.00 90.94 114 THR A CA 1
ATOM 963 C C . THR A 1 114 ? 26.997 16.137 -15.441 1.00 90.94 114 THR A C 1
ATOM 965 O O . THR A 1 114 ? 27.255 16.304 -16.632 1.00 90.94 114 THR A O 1
ATOM 968 N N . ILE A 1 115 ? 27.874 15.578 -14.598 1.00 92.56 115 ILE A N 1
ATOM 969 C CA . ILE A 1 115 ? 29.218 15.141 -15.017 1.00 92.56 115 ILE A CA 1
ATOM 970 C C . ILE A 1 115 ? 29.114 14.002 -16.041 1.00 92.56 115 ILE A C 1
ATOM 972 O O . ILE A 1 115 ? 29.698 14.083 -17.123 1.00 92.56 115 ILE A O 1
ATOM 976 N N . LEU A 1 116 ? 28.315 12.970 -15.748 1.00 89.69 116 LEU A N 1
ATOM 977 C CA . LEU A 1 116 ? 28.126 11.827 -16.647 1.00 89.69 116 LEU A CA 1
ATOM 978 C C . LEU A 1 116 ? 27.487 12.237 -17.980 1.00 89.69 116 LEU A C 1
ATOM 980 O O . LEU A 1 116 ? 27.946 11.801 -19.036 1.00 89.69 116 LEU A O 1
ATOM 984 N N . CYS A 1 117 ? 26.463 13.093 -17.952 1.00 92.25 117 CYS A N 1
ATOM 985 C CA . CYS A 1 117 ? 25.807 13.572 -19.171 1.00 92.25 117 CYS A CA 1
ATOM 986 C C . CYS A 1 117 ? 26.673 14.539 -19.969 1.00 92.25 117 CYS A C 1
ATOM 988 O O . CYS A 1 117 ? 26.562 14.550 -21.188 1.00 92.25 117 CYS A O 1
ATOM 990 N N . SER A 1 118 ? 27.556 15.307 -19.331 1.00 93.50 118 SER A N 1
ATOM 991 C CA . SER A 1 118 ? 28.529 16.132 -20.053 1.00 93.50 118 SER A CA 1
ATOM 992 C C . SER A 1 118 ? 29.496 15.256 -20.851 1.00 93.50 118 SER A C 1
ATOM 994 O O . SER A 1 118 ? 29.689 15.480 -22.043 1.00 93.50 118 SER A O 1
ATOM 996 N N . ILE A 1 119 ? 30.038 14.197 -20.237 1.00 93.56 119 ILE A N 1
ATOM 997 C CA . ILE A 1 119 ? 30.955 13.262 -20.911 1.00 93.56 119 ILE A CA 1
ATOM 998 C C . ILE A 1 119 ? 30.229 12.499 -22.028 1.00 93.56 119 ILE A C 1
ATOM 1000 O O . ILE A 1 119 ? 30.668 12.507 -23.180 1.00 93.56 119 ILE A O 1
ATOM 1004 N N . LEU A 1 120 ? 29.094 11.867 -21.709 1.00 91.31 120 LEU A N 1
ATOM 1005 C CA . LEU A 1 120 ? 28.297 11.114 -22.682 1.00 91.31 120 LEU A CA 1
ATOM 1006 C C . LEU A 1 120 ? 27.752 12.016 -23.791 1.00 91.31 120 LEU A C 1
ATOM 1008 O O . LEU A 1 120 ? 27.745 11.622 -24.954 1.00 91.31 120 LEU A O 1
ATOM 1012 N N . GLY A 1 121 ? 27.334 13.229 -23.445 1.00 93.44 121 GLY A N 1
ATOM 1013 C CA . GLY A 1 121 ? 26.817 14.221 -24.374 1.00 93.44 121 GLY A CA 1
ATOM 1014 C C . GLY A 1 121 ? 27.868 14.676 -25.368 1.00 93.44 121 GLY A C 1
ATOM 1015 O O . GLY A 1 121 ? 27.606 14.667 -26.567 1.00 93.44 121 GLY A O 1
ATOM 1016 N N . CYS A 1 122 ? 29.091 14.958 -24.913 1.00 93.75 122 CYS A N 1
ATOM 1017 C CA . CYS A 1 122 ? 30.209 15.244 -25.811 1.00 93.75 122 CYS A CA 1
ATOM 1018 C C . CYS A 1 122 ? 30.437 14.100 -26.811 1.00 93.75 122 CYS A C 1
ATOM 1020 O O . CYS A 1 122 ? 30.587 14.355 -28.007 1.00 93.75 122 CYS A O 1
ATOM 1022 N N . VAL A 1 123 ? 30.407 12.843 -26.360 1.00 92.50 123 VAL A N 1
ATOM 1023 C CA . VAL A 1 123 ? 30.579 11.678 -27.246 1.00 92.50 123 VAL A CA 1
ATOM 1024 C C . VAL A 1 123 ? 29.411 11.535 -28.227 1.00 92.50 123 VAL A C 1
ATOM 1026 O O . VAL A 1 123 ? 29.633 11.332 -29.421 1.00 92.50 123 VAL A O 1
ATOM 1029 N N . LEU A 1 124 ? 28.168 11.657 -27.755 1.00 92.44 124 LEU A N 1
ATOM 1030 C CA . LEU A 1 124 ? 26.967 11.475 -28.572 1.00 92.44 124 LEU A CA 1
ATOM 1031 C C . LEU A 1 124 ? 26.786 12.597 -29.590 1.00 92.44 124 LEU A C 1
ATOM 1033 O O . LEU A 1 124 ? 26.528 12.309 -30.754 1.00 92.44 124 LEU A O 1
ATOM 1037 N N . VAL A 1 125 ? 26.948 13.855 -29.183 1.00 95.00 125 VAL A N 1
ATOM 1038 C CA . VAL A 1 125 ? 26.786 15.029 -30.052 1.00 95.00 125 VAL A CA 1
ATOM 1039 C C . VAL A 1 125 ? 27.831 15.018 -31.163 1.00 95.00 125 VAL A C 1
ATOM 1041 O O . VAL A 1 125 ? 27.469 15.068 -32.337 1.00 95.00 125 VAL A O 1
ATOM 1044 N N . ASN A 1 126 ? 29.116 14.864 -30.823 1.00 93.69 126 ASN A N 1
ATOM 1045 C CA . ASN A 1 126 ? 30.178 14.806 -31.831 1.00 93.69 126 ASN A CA 1
ATOM 1046 C C . ASN A 1 126 ? 30.084 13.531 -32.684 1.00 93.69 126 ASN A C 1
ATOM 1048 O O . ASN A 1 126 ? 30.259 13.574 -33.903 1.00 93.69 126 ASN A O 1
ATOM 1052 N N . GLY A 1 127 ? 29.756 12.393 -32.067 1.00 93.44 127 GLY A N 1
ATOM 1053 C CA . GLY A 1 127 ? 29.596 11.118 -32.759 1.00 93.44 127 GLY A CA 1
ATOM 1054 C C . GLY A 1 127 ? 28.452 11.139 -33.774 1.00 93.44 127 GLY A C 1
ATOM 1055 O O . GLY A 1 127 ? 28.640 10.720 -34.916 1.00 93.44 127 GLY A O 1
ATOM 1056 N N . LEU A 1 128 ? 27.286 11.664 -33.396 1.00 93.06 128 LEU A N 1
ATOM 1057 C CA . LEU A 1 128 ? 26.135 11.801 -34.290 1.00 93.06 128 LEU A CA 1
ATOM 1058 C C . LEU A 1 128 ? 26.342 12.893 -35.344 1.00 93.06 128 LEU A C 1
ATOM 1060 O O . LEU A 1 128 ? 25.861 12.729 -36.463 1.00 93.06 128 LEU A O 1
ATOM 1064 N N . ALA A 1 129 ? 27.067 13.970 -35.036 1.00 93.75 129 ALA A N 1
ATOM 1065 C CA . ALA A 1 129 ? 27.359 15.023 -36.005 1.00 93.75 129 ALA A CA 1
ATOM 1066 C C . ALA A 1 129 ? 28.339 14.553 -37.095 1.00 93.75 129 ALA A C 1
ATOM 1068 O O . ALA A 1 129 ? 28.067 14.721 -38.284 1.00 93.75 129 ALA A O 1
ATOM 1069 N N . PHE A 1 130 ? 29.459 13.927 -36.725 1.00 91.94 130 PHE A N 1
ATOM 1070 C CA . PHE A 1 130 ? 30.566 13.704 -37.667 1.00 91.94 130 PHE A CA 1
ATOM 1071 C C . PHE A 1 130 ? 30.741 12.242 -38.109 1.00 91.94 130 PHE A C 1
ATOM 1073 O O . PHE A 1 130 ? 31.192 11.985 -39.223 1.00 91.94 130 PHE A O 1
ATOM 1080 N N . SER A 1 131 ? 30.334 11.248 -37.311 1.00 92.75 131 SER A N 1
ATOM 1081 C CA . SER A 1 131 ? 30.588 9.835 -37.632 1.00 92.75 131 SER A CA 1
ATOM 1082 C C . SER A 1 131 ? 29.382 9.149 -38.277 1.00 92.75 131 SER A C 1
ATOM 1084 O O . SER A 1 131 ? 28.308 9.016 -37.689 1.00 92.75 131 SER A O 1
ATOM 1086 N N . SER A 1 132 ? 29.540 8.650 -39.508 1.00 86.56 132 SER A N 1
ATOM 1087 C CA . SER A 1 132 ? 28.521 7.804 -40.162 1.00 86.56 132 SER A CA 1
ATOM 1088 C C . SER A 1 132 ? 28.324 6.471 -39.432 1.00 86.56 132 SER A C 1
ATOM 1090 O O . SER A 1 132 ? 27.201 5.976 -39.329 1.00 86.56 132 SER A O 1
ATOM 1092 N N . LYS A 1 133 ? 29.398 5.919 -38.849 1.00 88.44 133 LYS A N 1
ATOM 1093 C CA . LYS A 1 133 ? 29.355 4.668 -38.079 1.00 88.44 133 LYS A CA 1
ATOM 1094 C C . LYS A 1 133 ? 28.510 4.822 -36.814 1.00 88.44 133 LYS A C 1
ATOM 1096 O O . LYS A 1 133 ? 27.633 3.995 -36.579 1.00 88.44 133 LYS A O 1
ATOM 1101 N N . VAL A 1 134 ? 28.736 5.889 -36.042 1.00 89.94 134 VAL A N 1
ATOM 1102 C CA . VAL A 1 134 ? 27.974 6.158 -34.809 1.00 89.94 134 VAL A CA 1
ATOM 1103 C C . VAL A 1 134 ? 26.511 6.448 -35.135 1.00 89.94 134 VAL A C 1
ATOM 1105 O O . VAL A 1 134 ? 25.634 5.840 -34.528 1.00 89.94 134 VAL A O 1
ATOM 1108 N N . ARG A 1 135 ? 26.234 7.276 -36.154 1.00 90.44 135 ARG A N 1
ATOM 1109 C CA . ARG A 1 135 ? 24.863 7.516 -36.642 1.00 90.44 135 ARG A CA 1
ATOM 1110 C C . ARG A 1 135 ? 24.132 6.223 -36.984 1.00 90.44 135 ARG A C 1
ATOM 1112 O O . ARG A 1 135 ? 23.004 6.031 -36.547 1.00 90.44 135 ARG A O 1
ATOM 1119 N N . CYS A 1 136 ? 24.777 5.329 -37.730 1.00 89.19 136 CYS A N 1
ATOM 1120 C CA . CYS A 1 136 ? 24.200 4.042 -38.107 1.00 89.19 136 CYS A CA 1
ATOM 1121 C C . CYS A 1 136 ? 23.873 3.181 -36.877 1.00 89.19 136 CYS A C 1
ATOM 1123 O O . CYS A 1 136 ? 22.758 2.680 -36.772 1.00 89.19 136 CYS A O 1
ATOM 1125 N N . VAL A 1 137 ? 24.799 3.061 -35.920 1.00 90.06 137 VAL A N 1
ATOM 1126 C CA . VAL A 1 137 ? 24.566 2.290 -34.687 1.00 90.06 137 VAL A CA 1
ATOM 1127 C C . VAL A 1 137 ? 23.412 2.882 -33.874 1.00 90.06 137 VAL A C 1
ATOM 1129 O O . VAL A 1 137 ? 22.502 2.147 -33.509 1.00 90.06 137 VAL A O 1
ATOM 1132 N N . VAL A 1 138 ? 23.388 4.198 -33.643 1.00 89.38 138 VAL A N 1
ATOM 1133 C CA . VAL A 1 138 ? 22.320 4.858 -32.865 1.00 89.38 138 VAL A CA 1
ATOM 1134 C C . VAL A 1 138 ? 20.959 4.783 -33.571 1.00 89.38 138 VAL A C 1
ATOM 1136 O O . VAL A 1 138 ? 19.930 4.600 -32.929 1.00 89.38 138 VAL A O 1
ATOM 1139 N N . LEU A 1 139 ? 20.912 4.882 -34.900 1.00 88.75 139 LEU A N 1
ATOM 1140 C CA . LEU A 1 139 ? 19.651 4.733 -35.633 1.00 88.75 139 LEU A CA 1
ATOM 1141 C C . LEU A 1 139 ? 19.154 3.284 -35.649 1.00 88.75 139 LEU A C 1
ATOM 1143 O O . LEU A 1 139 ? 17.947 3.062 -35.646 1.00 88.75 139 LEU A O 1
ATOM 1147 N N . LEU A 1 140 ? 20.060 2.303 -35.632 1.00 89.75 140 LEU A N 1
ATOM 1148 C CA . LEU A 1 140 ? 19.714 0.884 -35.542 1.00 89.75 140 LEU A CA 1
ATOM 1149 C C . LEU A 1 140 ? 19.313 0.455 -34.123 1.00 89.75 140 LEU A C 1
ATOM 1151 O O . LEU A 1 140 ? 18.561 -0.508 -33.983 1.00 89.75 140 LEU A O 1
ATOM 1155 N N . THR A 1 141 ? 19.740 1.155 -33.066 1.00 86.50 141 THR A N 1
ATOM 1156 C CA . THR A 1 141 ? 19.250 0.860 -31.710 1.00 86.50 141 THR A CA 1
ATOM 1157 C C . THR A 1 141 ? 17.767 1.212 -31.560 1.00 86.50 141 THR A C 1
ATOM 1159 O O . THR A 1 141 ? 17.031 0.455 -30.935 1.00 86.50 141 THR A O 1
ATOM 1162 N N . LEU A 1 142 ? 17.270 2.277 -32.193 1.00 83.88 142 LEU A N 1
ATOM 1163 C CA . LEU A 1 142 ? 15.853 2.667 -32.112 1.00 83.88 142 LEU A CA 1
ATOM 1164 C C . LEU A 1 142 ? 14.859 1.522 -32.416 1.00 83.88 142 LEU A C 1
ATOM 1166 O O . LEU A 1 142 ? 14.048 1.210 -31.545 1.00 83.88 142 LEU A O 1
ATOM 1170 N N . PRO A 1 143 ? 14.899 0.835 -33.574 1.00 83.88 143 PRO A N 1
ATOM 1171 C CA . PRO A 1 143 ? 13.985 -0.275 -33.848 1.00 83.88 143 PRO A CA 1
ATOM 1172 C C . PRO A 1 143 ? 14.220 -1.486 -32.932 1.00 83.88 143 PRO A C 1
ATOM 1174 O O . PRO A 1 143 ? 13.276 -2.217 -32.635 1.00 83.88 143 PRO A O 1
ATOM 1177 N N . HIS A 1 144 ? 15.440 -1.686 -32.421 1.00 82.12 144 HIS A N 1
ATOM 1178 C CA . HIS A 1 144 ? 15.715 -2.748 -31.453 1.00 82.12 144 HIS A CA 1
ATOM 1179 C C . HIS A 1 144 ? 15.031 -2.504 -30.093 1.00 82.12 144 HIS A C 1
ATOM 1181 O O . HIS A 1 144 ? 14.622 -3.482 -29.462 1.00 82.12 144 HIS A O 1
ATOM 1187 N N . PHE A 1 145 ? 14.816 -1.249 -29.670 1.00 77.62 145 PHE A N 1
ATOM 1188 C CA . PHE A 1 145 ? 14.025 -0.935 -28.465 1.00 77.62 145 PHE A CA 1
ATOM 1189 C C . PHE A 1 145 ? 12.562 -1.358 -28.599 1.00 77.62 145 PHE A C 1
ATOM 1191 O O . PHE A 1 145 ? 11.941 -1.763 -27.621 1.00 77.62 145 PHE A O 1
ATOM 1198 N N . PHE A 1 146 ? 12.027 -1.319 -29.818 1.00 81.25 146 PHE A N 1
ATOM 1199 C CA . PHE A 1 146 ? 10.652 -1.722 -30.114 1.00 81.25 146 PHE A CA 1
ATOM 1200 C C . PHE A 1 146 ? 10.532 -3.176 -30.591 1.00 81.25 146 PHE A C 1
ATOM 1202 O O . PHE A 1 146 ? 9.442 -3.620 -30.953 1.00 81.25 146 PHE A O 1
ATOM 1209 N N . SER A 1 147 ? 11.628 -3.940 -30.563 1.00 84.69 147 SER A N 1
ATOM 1210 C CA . SER A 1 147 ? 11.598 -5.383 -30.814 1.00 84.69 147 SER A CA 1
ATOM 1211 C C . SER A 1 147 ? 10.794 -6.124 -29.739 1.00 84.69 147 SER A C 1
ATOM 1213 O O . SER A 1 147 ? 10.523 -5.584 -28.670 1.00 84.69 147 SER A O 1
ATOM 1215 N N . GLU A 1 148 ? 10.436 -7.386 -29.979 1.00 80.69 148 GLU A N 1
ATOM 1216 C CA . GLU A 1 148 ? 9.702 -8.211 -29.005 1.00 80.69 148 GLU A CA 1
ATOM 1217 C C . GLU A 1 148 ? 10.381 -8.237 -27.622 1.00 80.69 148 GLU A C 1
ATOM 1219 O O . GLU A 1 148 ? 9.733 -8.010 -26.600 1.00 80.69 148 GLU A O 1
ATOM 1224 N N . ARG A 1 149 ? 11.711 -8.401 -27.602 1.00 80.06 149 ARG A N 1
ATOM 1225 C CA . ARG A 1 149 ? 12.537 -8.355 -26.382 1.00 80.06 149 ARG A CA 1
ATOM 1226 C C . ARG A 1 149 ? 12.579 -6.949 -25.772 1.00 80.06 149 ARG A C 1
ATOM 1228 O O . ARG A 1 149 ? 12.502 -6.801 -24.557 1.00 80.06 149 ARG A O 1
ATOM 1235 N N . GLY A 1 150 ? 12.680 -5.914 -26.608 1.00 79.00 150 GLY A N 1
ATOM 1236 C CA . GLY A 1 150 ? 12.690 -4.518 -26.163 1.00 79.00 150 GLY A CA 1
ATOM 1237 C C . GLY A 1 150 ? 11.358 -4.080 -25.541 1.00 79.00 150 GLY A C 1
ATOM 1238 O O . GLY A 1 150 ? 11.347 -3.416 -24.510 1.00 79.00 150 GLY A O 1
ATOM 1239 N N . ARG A 1 151 ? 10.224 -4.549 -26.074 1.00 83.12 151 ARG A N 1
ATOM 1240 C CA . ARG A 1 151 ? 8.889 -4.312 -25.501 1.00 83.12 151 ARG A CA 1
ATOM 1241 C C . ARG A 1 151 ? 8.740 -4.902 -24.102 1.00 83.12 151 ARG A C 1
ATOM 1243 O O . ARG A 1 151 ? 8.179 -4.240 -23.237 1.00 83.12 151 ARG A O 1
ATOM 1250 N N . GLN A 1 152 ? 9.251 -6.112 -23.869 1.00 80.94 152 GLN A N 1
ATOM 1251 C CA . GLN A 1 152 ? 9.253 -6.720 -22.531 1.00 80.94 152 GLN A CA 1
ATOM 1252 C C . GLN A 1 152 ? 10.035 -5.854 -21.533 1.00 80.94 152 GLN A C 1
ATOM 1254 O O . GLN A 1 152 ? 9.559 -5.607 -20.426 1.00 80.94 152 GLN A O 1
ATOM 1259 N N . LEU A 1 153 ? 11.187 -5.321 -21.954 1.00 77.12 153 LEU A N 1
ATOM 1260 C CA . LEU A 1 153 ? 11.986 -4.398 -21.148 1.00 77.12 153 LEU A CA 1
ATOM 1261 C C . LEU A 1 153 ? 11.240 -3.084 -20.867 1.00 77.12 153 LEU A C 1
ATOM 1263 O O . LEU A 1 153 ? 11.232 -2.626 -19.730 1.00 77.12 153 LEU A O 1
ATOM 1267 N N . LEU A 1 154 ? 10.582 -2.495 -21.871 1.00 80.00 154 LEU A N 1
ATOM 1268 C CA . LEU A 1 154 ? 9.798 -1.266 -21.705 1.00 80.00 154 LEU A CA 1
ATOM 1269 C C . LEU A 1 154 ? 8.630 -1.454 -20.728 1.00 80.00 154 LEU A C 1
ATOM 1271 O O . LEU A 1 154 ? 8.377 -0.579 -19.905 1.00 80.00 154 LEU A O 1
ATOM 1275 N N . VAL A 1 155 ? 7.944 -2.600 -20.777 1.00 83.06 155 VAL A N 1
ATOM 1276 C CA . VAL A 1 155 ? 6.871 -2.932 -19.825 1.00 83.06 155 VAL A CA 1
ATOM 1277 C C . VAL A 1 155 ? 7.426 -3.091 -18.410 1.00 83.06 155 VAL A C 1
ATOM 1279 O O . VAL A 1 155 ? 6.859 -2.550 -17.463 1.00 83.06 155 VAL A O 1
ATOM 1282 N N . ALA A 1 156 ? 8.557 -3.777 -18.256 1.00 80.50 156 ALA A N 1
ATOM 1283 C CA . ALA A 1 156 ? 9.199 -3.929 -16.956 1.00 80.50 156 ALA A CA 1
ATOM 1284 C C . ALA A 1 156 ? 9.721 -2.586 -16.403 1.00 80.50 156 ALA A C 1
ATOM 1286 O O . ALA A 1 156 ? 9.599 -2.311 -15.211 1.00 80.50 156 ALA A O 1
ATOM 1287 N N . TYR A 1 157 ? 10.215 -1.704 -17.275 1.00 78.06 157 TYR A N 1
ATOM 1288 C CA . TYR A 1 157 ? 10.578 -0.330 -16.934 1.00 78.06 157 TYR A CA 1
ATOM 1289 C C . TYR A 1 157 ? 9.362 0.512 -16.507 1.00 78.06 157 TYR A C 1
ATOM 1291 O O . TYR A 1 157 ? 9.447 1.268 -15.541 1.00 78.06 157 TYR A O 1
ATOM 1299 N N . ALA A 1 158 ? 8.211 0.353 -17.167 1.00 83.19 158 ALA A N 1
ATOM 1300 C CA . ALA A 1 158 ? 6.965 1.007 -16.765 1.00 83.19 158 ALA A CA 1
ATOM 1301 C C . ALA A 1 158 ? 6.474 0.523 -15.388 1.00 83.19 158 ALA A C 1
ATOM 1303 O O . ALA A 1 158 ? 6.080 1.335 -14.554 1.00 83.19 158 ALA A O 1
ATOM 1304 N N . LEU A 1 159 ? 6.563 -0.782 -15.112 1.00 81.31 159 LEU A N 1
ATOM 1305 C CA . LEU A 1 159 ? 6.304 -1.355 -13.784 1.00 81.31 159 LEU A CA 1
ATOM 1306 C C . LEU A 1 159 ? 7.221 -0.750 -12.716 1.00 81.31 159 LEU A C 1
ATOM 1308 O O . LEU A 1 159 ? 6.757 -0.396 -11.632 1.00 81.31 159 LEU A O 1
ATOM 1312 N N . LEU A 1 160 ? 8.502 -0.571 -13.043 1.00 77.31 160 LEU A N 1
ATOM 1313 C CA . LEU A 1 160 ? 9.461 0.063 -12.148 1.00 77.31 160 LEU A CA 1
ATOM 1314 C C . LEU A 1 160 ? 9.073 1.512 -11.828 1.00 77.31 160 LEU A C 1
ATOM 1316 O O . LEU A 1 160 ? 9.094 1.883 -10.657 1.00 77.31 160 LEU A O 1
ATOM 1320 N N . LEU A 1 161 ? 8.661 2.302 -12.829 1.00 79.00 161 LEU A N 1
ATOM 1321 C CA . LEU A 1 161 ? 8.183 3.681 -12.637 1.00 79.00 161 LEU A CA 1
ATOM 1322 C C . LEU A 1 161 ? 6.969 3.762 -11.704 1.00 79.00 161 LEU A C 1
ATOM 1324 O O . LEU A 1 161 ? 6.904 4.628 -10.831 1.00 79.00 161 LEU A O 1
ATOM 1328 N N . VAL A 1 162 ? 6.002 2.857 -11.877 1.00 84.69 162 VAL A N 1
ATOM 1329 C CA . VAL A 1 162 ? 4.792 2.813 -11.041 1.00 84.69 162 VAL A CA 1
ATOM 1330 C C . VAL A 1 162 ? 5.145 2.525 -9.582 1.00 84.69 162 VAL A C 1
ATOM 1332 O O . VAL A 1 162 ? 4.537 3.090 -8.672 1.00 84.69 162 VAL A O 1
ATOM 1335 N N . ILE A 1 163 ? 6.141 1.674 -9.344 1.00 78.06 163 ILE A N 1
ATOM 1336 C CA . ILE A 1 163 ? 6.512 1.248 -7.995 1.00 78.06 163 ILE A CA 1
ATOM 1337 C C . ILE A 1 163 ? 7.407 2.277 -7.297 1.00 78.06 163 ILE A C 1
ATOM 1339 O O . ILE A 1 163 ? 7.184 2.587 -6.125 1.00 78.06 163 ILE A O 1
ATOM 1343 N N . SER A 1 164 ? 8.388 2.844 -8.005 1.00 75.69 164 SER A N 1
ATOM 1344 C CA . SER A 1 164 ? 9.321 3.824 -7.437 1.00 75.69 164 SER A CA 1
ATOM 1345 C C . SER A 1 164 ? 8.660 5.169 -7.112 1.00 75.69 164 SER A C 1
ATOM 1347 O O . SER A 1 164 ? 9.068 5.820 -6.147 1.00 75.69 164 SER A O 1
ATOM 1349 N N . GLY A 1 165 ? 7.631 5.567 -7.869 1.00 80.38 165 GLY A N 1
ATOM 1350 C CA . GLY A 1 165 ? 6.873 6.800 -7.649 1.00 80.38 165 GLY A CA 1
ATOM 1351 C C . GLY A 1 165 ? 5.512 6.557 -6.977 1.00 80.38 165 GLY A C 1
ATOM 1352 O O . GLY A 1 165 ? 5.429 6.593 -5.744 1.00 80.38 165 GLY A O 1
ATOM 1353 N N . PRO A 1 166 ? 4.429 6.325 -7.749 1.00 86.62 166 PRO A N 1
ATOM 1354 C CA . PRO A 1 166 ? 3.064 6.223 -7.225 1.00 86.62 166 PRO A CA 1
ATOM 1355 C C . PRO A 1 166 ? 2.867 5.219 -6.084 1.00 86.62 166 PRO A C 1
ATOM 1357 O O . PRO A 1 166 ? 2.184 5.539 -5.107 1.00 86.62 166 PRO A O 1
ATOM 1360 N N . ALA A 1 167 ? 3.461 4.024 -6.156 1.00 83.94 167 ALA A N 1
ATOM 1361 C CA . ALA A 1 167 ? 3.299 3.031 -5.095 1.00 83.94 167 ALA A CA 1
ATOM 1362 C C . ALA A 1 167 ? 3.984 3.481 -3.799 1.00 83.94 167 ALA A C 1
ATOM 1364 O O . ALA A 1 167 ? 3.389 3.370 -2.731 1.00 83.94 167 ALA A O 1
ATOM 1365 N N . LYS A 1 168 ? 5.181 4.076 -3.880 1.00 81.38 168 LYS A N 1
ATOM 1366 C CA . LYS A 1 168 ? 5.855 4.673 -2.716 1.00 81.38 168 LYS A CA 1
ATOM 1367 C C . LYS A 1 168 ? 5.016 5.782 -2.077 1.00 81.38 168 LYS A C 1
ATOM 1369 O O . LYS A 1 168 ? 4.904 5.831 -0.855 1.00 81.38 168 LYS A O 1
ATOM 1374 N N . ASN A 1 169 ? 4.383 6.627 -2.890 1.00 87.88 169 ASN A N 1
ATOM 1375 C CA . ASN A 1 169 ? 3.460 7.649 -2.395 1.00 87.88 169 ASN A CA 1
ATOM 1376 C C . ASN A 1 169 ? 2.225 7.028 -1.720 1.00 87.88 169 ASN A C 1
ATOM 1378 O O . ASN A 1 169 ? 1.822 7.446 -0.640 1.00 87.88 169 ASN A O 1
ATOM 1382 N N . THR A 1 170 ? 1.666 5.976 -2.319 1.00 88.94 170 THR A N 1
ATOM 1383 C CA . THR A 1 170 ? 0.526 5.237 -1.756 1.00 88.94 170 THR A CA 1
ATOM 1384 C C . THR A 1 170 ? 0.884 4.608 -0.412 1.00 88.94 170 THR A C 1
ATOM 1386 O O . THR A 1 170 ? 0.107 4.694 0.531 1.00 88.94 170 THR A O 1
ATOM 1389 N N . LEU A 1 171 ? 2.084 4.040 -0.284 1.00 85.31 171 LEU A N 1
ATOM 1390 C CA . LEU A 1 171 ? 2.585 3.483 0.973 1.00 85.31 171 LEU A CA 1
ATOM 1391 C C . LEU A 1 171 ? 2.771 4.555 2.051 1.00 85.31 171 LEU A C 1
ATOM 1393 O O . LEU A 1 171 ? 2.469 4.307 3.216 1.00 85.31 171 LEU A O 1
ATOM 1397 N N . ASN A 1 172 ? 3.216 5.754 1.672 1.00 86.00 172 ASN A N 1
ATOM 1398 C CA . ASN A 1 172 ? 3.285 6.884 2.593 1.00 86.00 172 ASN A CA 1
ATOM 1399 C C . ASN A 1 172 ? 1.886 7.322 3.059 1.00 86.00 172 ASN A C 1
ATOM 1401 O O . ASN A 1 172 ? 1.656 7.484 4.255 1.00 86.00 172 ASN A O 1
ATOM 1405 N N . ASN A 1 173 ? 0.931 7.427 2.130 1.00 91.12 173 ASN A N 1
ATOM 1406 C CA . ASN A 1 173 ? -0.460 7.755 2.445 1.00 91.12 173 ASN A CA 1
ATOM 1407 C C . ASN A 1 173 ? -1.115 6.694 3.336 1.00 91.12 173 ASN A C 1
ATOM 1409 O O . ASN A 1 173 ? -1.862 7.046 4.241 1.00 91.12 173 ASN A O 1
ATOM 1413 N N . LEU A 1 174 ? -0.814 5.410 3.125 1.00 87.81 174 LEU A N 1
ATOM 1414 C CA . LEU A 1 174 ? -1.253 4.326 4.006 1.00 87.81 174 LEU A CA 1
ATOM 1415 C C . LEU A 1 174 ? -0.682 4.476 5.422 1.00 87.81 174 LEU A C 1
ATOM 1417 O O . LEU A 1 174 ? -1.388 4.203 6.390 1.00 87.81 174 LEU A O 1
ATOM 1421 N N . GLY A 1 175 ? 0.560 4.953 5.555 1.00 87.38 175 GLY A N 1
ATOM 1422 C CA . GLY A 1 175 ? 1.145 5.291 6.852 1.00 87.38 175 GLY A CA 1
ATOM 1423 C C . GLY A 1 175 ? 0.372 6.390 7.577 1.00 87.38 175 GLY A C 1
ATOM 1424 O O . GLY A 1 175 ? -0.073 6.190 8.706 1.00 87.38 175 GLY A O 1
ATOM 1425 N N . ILE A 1 176 ? 0.122 7.503 6.885 1.00 88.44 176 ILE A N 1
ATOM 1426 C CA . ILE A 1 176 ? -0.664 8.631 7.411 1.00 88.44 176 ILE A CA 1
ATOM 1427 C C . ILE A 1 176 ? -2.102 8.199 7.738 1.00 88.44 176 ILE A C 1
ATOM 1429 O O . ILE A 1 176 ? -2.657 8.591 8.764 1.00 88.44 176 ILE A O 1
ATOM 1433 N N . LEU A 1 177 ? -2.710 7.357 6.898 1.00 90.19 177 LEU A N 1
ATOM 1434 C CA . LEU A 1 177 ? -4.038 6.792 7.133 1.00 90.19 177 LEU A CA 1
ATOM 1435 C C . LEU A 1 177 ? -4.056 5.939 8.404 1.00 90.19 177 LEU A C 1
ATOM 1437 O O . LEU A 1 177 ? -4.976 6.064 9.209 1.00 90.19 177 LEU A O 1
ATOM 1441 N N . SER A 1 178 ? -3.040 5.096 8.605 1.00 88.62 178 SER A N 1
ATOM 1442 C CA . SER A 1 178 ? -2.926 4.269 9.805 1.00 88.62 178 SER A CA 1
ATOM 1443 C C . SER A 1 178 ? -2.780 5.116 11.071 1.00 88.62 178 SER A C 1
ATOM 1445 O O . SER A 1 178 ? -3.368 4.775 12.096 1.00 88.62 178 SER A O 1
ATOM 1447 N N . GLU A 1 179 ? -2.024 6.214 11.019 1.00 86.56 179 GLU A N 1
ATOM 1448 C CA . GLU A 1 179 ? -1.908 7.168 12.130 1.00 86.56 179 GLU A CA 1
ATOM 1449 C C . GLU A 1 179 ? -3.225 7.917 12.382 1.00 86.56 179 GLU A C 1
ATOM 1451 O O . GLU A 1 179 ? -3.651 8.065 13.528 1.00 86.56 179 GLU A O 1
ATOM 1456 N N . SER A 1 180 ? -3.920 8.318 11.317 1.00 89.69 180 SER A N 1
ATOM 1457 C CA . SER A 1 180 ? -5.227 8.983 11.400 1.00 89.69 180 SER A CA 1
ATOM 1458 C C . SER A 1 180 ? -6.289 8.068 12.016 1.00 89.69 180 SER A C 1
ATOM 1460 O O . SER A 1 180 ? -7.076 8.499 12.858 1.00 89.69 180 SER A O 1
ATOM 1462 N N . LEU A 1 181 ? -6.282 6.783 11.651 1.00 88.44 181 LEU A N 1
ATOM 1463 C CA . LEU A 1 181 ? -7.166 5.770 12.226 1.00 88.44 181 LEU A CA 1
ATOM 1464 C C . LEU A 1 181 ? -6.877 5.549 13.714 1.00 88.44 181 LEU A C 1
ATOM 1466 O O . LEU A 1 181 ? -7.817 5.433 14.500 1.00 88.44 181 LEU A O 1
ATOM 1470 N N . ALA A 1 182 ? -5.602 5.554 14.113 1.00 86.88 182 ALA A N 1
ATOM 1471 C CA . ALA A 1 182 ? -5.228 5.505 15.522 1.00 86.88 182 ALA A CA 1
ATOM 1472 C C . ALA A 1 182 ? -5.787 6.706 16.305 1.00 86.88 182 ALA A C 1
ATOM 1474 O O . ALA A 1 182 ? -6.417 6.527 17.346 1.00 86.88 182 ALA A O 1
ATOM 1475 N N . CYS A 1 183 ? -5.651 7.921 15.770 1.00 87.75 183 CYS A N 1
ATOM 1476 C CA . CYS A 1 183 ? -6.240 9.118 16.374 1.00 87.75 183 CYS A CA 1
ATOM 1477 C C . CYS A 1 183 ? -7.772 9.008 16.504 1.00 87.75 183 CYS A C 1
ATOM 1479 O O . CYS A 1 183 ? -8.329 9.242 17.579 1.00 87.75 183 CYS A O 1
ATOM 1481 N N . GLY A 1 184 ? -8.456 8.563 15.443 1.00 88.25 184 GLY A N 1
ATOM 1482 C CA . GLY A 1 184 ? -9.909 8.368 15.453 1.00 88.25 184 GLY A CA 1
ATOM 1483 C C . GLY A 1 184 ? -10.373 7.340 16.490 1.00 88.25 184 GLY A C 1
ATOM 1484 O O . GLY A 1 184 ? -11.378 7.548 17.170 1.00 88.25 184 GLY A O 1
ATOM 1485 N N . GLN A 1 185 ? -9.620 6.254 16.674 1.00 86.50 185 GLN A N 1
ATOM 1486 C CA . GLN A 1 185 ? -9.900 5.262 17.714 1.00 86.50 185 GLN A CA 1
ATOM 1487 C C . GLN A 1 185 ? -9.651 5.805 19.133 1.00 86.50 185 GLN A C 1
ATOM 1489 O O . GLN A 1 185 ? -10.426 5.503 20.043 1.00 86.50 185 GLN A O 1
ATOM 1494 N N . GLU A 1 186 ? -8.619 6.628 19.341 1.00 85.06 186 GLU A N 1
ATOM 1495 C CA . GLU A 1 186 ? -8.342 7.294 20.625 1.00 85.06 186 GLU A CA 1
ATOM 1496 C C . GLU A 1 186 ? -9.484 8.258 21.006 1.00 85.06 186 GLU A C 1
ATOM 1498 O O . GLU A 1 186 ? -9.965 8.282 22.148 1.00 85.06 186 GLU A O 1
ATOM 1503 N N . GLN A 1 187 ? -9.987 9.005 20.020 1.00 88.25 187 GLN A N 1
ATOM 1504 C CA . GLN A 1 187 ? -11.146 9.875 20.184 1.00 88.25 187 GLN A CA 1
ATOM 1505 C C . GLN A 1 187 ? -12.409 9.063 20.498 1.00 88.25 187 GLN A C 1
ATOM 1507 O O . GLN A 1 187 ? -13.120 9.380 21.453 1.00 88.25 187 GLN A O 1
ATOM 1512 N N . LEU A 1 188 ? -12.657 7.971 19.767 1.00 87.00 188 LEU A N 1
ATOM 1513 C CA . LEU A 1 188 ? -13.797 7.085 20.014 1.00 87.00 188 LEU A CA 1
ATOM 1514 C C . LEU A 1 188 ? -13.757 6.493 21.429 1.00 87.00 188 LEU A C 1
ATOM 15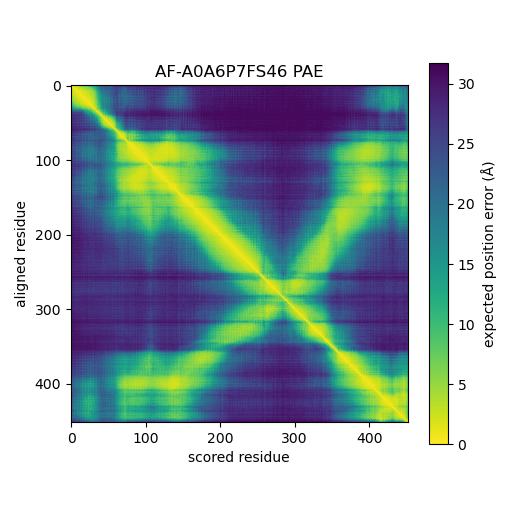16 O O . LEU A 1 188 ? -14.770 6.484 22.125 1.00 87.00 188 LEU A O 1
ATOM 1520 N N . LYS A 1 189 ? -12.580 6.064 21.895 1.00 84.56 189 LYS A N 1
ATOM 1521 C CA . LYS A 1 189 ? -12.373 5.577 23.266 1.00 84.56 189 LYS A CA 1
ATOM 1522 C C . LYS A 1 189 ? -12.740 6.636 24.307 1.00 84.56 189 LYS A C 1
ATOM 1524 O O . LYS A 1 189 ? -13.347 6.308 25.327 1.00 84.56 189 LYS A O 1
ATOM 1529 N N . THR A 1 190 ? -12.396 7.895 24.052 1.00 86.56 190 THR A N 1
ATOM 1530 C CA . THR A 1 190 ? -12.739 9.021 24.932 1.00 86.56 190 THR A CA 1
ATOM 1531 C C . THR A 1 190 ? -14.250 9.258 24.969 1.00 86.56 190 THR A C 1
ATOM 1533 O O . THR A 1 190 ? -14.828 9.337 26.052 1.00 86.56 190 THR A O 1
ATOM 1536 N N . VAL A 1 191 ? -14.909 9.267 23.808 1.00 89.38 191 VAL A N 1
ATOM 1537 C CA . VAL A 1 191 ? -16.371 9.422 23.699 1.00 89.38 191 VAL A CA 1
ATOM 1538 C C . VAL A 1 191 ? -17.109 8.274 24.396 1.00 89.38 191 VAL A C 1
ATOM 1540 O O . VAL A 1 191 ? -18.025 8.510 25.183 1.00 89.38 191 VAL A O 1
ATOM 1543 N N . VAL A 1 192 ? -16.686 7.025 24.183 1.00 87.00 192 VAL A N 1
ATOM 1544 C CA . VAL A 1 192 ? -17.293 5.850 24.829 1.00 87.00 192 VAL A CA 1
ATOM 1545 C C . VAL A 1 192 ? -17.173 5.930 26.353 1.00 87.00 192 VAL A C 1
ATOM 1547 O O . VAL A 1 192 ? -18.140 5.642 27.057 1.00 87.00 192 VAL A O 1
ATOM 1550 N N . ARG A 1 193 ? -16.024 6.374 26.883 1.00 85.06 193 ARG A N 1
ATOM 1551 C CA . ARG A 1 193 ? -15.853 6.590 28.330 1.00 85.06 193 ARG A CA 1
ATOM 1552 C C . ARG A 1 193 ? -16.832 7.627 28.876 1.00 85.06 193 ARG A C 1
ATOM 1554 O O . ARG A 1 193 ? -17.466 7.358 29.893 1.00 85.06 193 ARG A O 1
ATOM 1561 N N . GLN A 1 194 ? -17.002 8.754 28.186 1.00 88.50 194 GLN A N 1
ATOM 1562 C CA . GLN A 1 194 ? -17.963 9.788 28.585 1.00 88.50 194 GLN A CA 1
ATOM 1563 C C . GLN A 1 194 ? -19.401 9.254 28.595 1.00 88.50 194 GLN A C 1
ATOM 1565 O O . GLN A 1 194 ? -20.131 9.463 29.562 1.00 88.50 194 GLN A O 1
ATOM 1570 N N . ILE A 1 195 ? -19.800 8.501 27.565 1.00 88.00 195 ILE A N 1
ATOM 1571 C CA . ILE A 1 195 ? -21.131 7.880 27.501 1.00 88.00 195 ILE A CA 1
ATOM 1572 C C . ILE A 1 195 ? -21.336 6.910 28.673 1.00 88.00 195 ILE A C 1
ATOM 1574 O O . ILE A 1 195 ? -22.373 6.955 29.333 1.00 88.00 195 ILE A O 1
ATOM 1578 N N . ILE A 1 196 ? -20.344 6.069 28.982 1.00 84.81 196 ILE A N 1
ATOM 1579 C CA . ILE A 1 196 ? -20.411 5.141 30.121 1.00 84.81 196 ILE A CA 1
ATOM 1580 C C . ILE A 1 196 ? -20.566 5.899 31.447 1.00 84.81 196 ILE A C 1
ATOM 1582 O O . ILE A 1 196 ? -21.347 5.480 32.303 1.00 84.81 196 ILE A O 1
ATOM 1586 N N . GLU A 1 197 ? -19.855 7.011 31.642 1.00 84.56 197 GLU A N 1
ATOM 1587 C CA . GLU A 1 197 ? -20.011 7.844 32.841 1.00 84.56 197 GLU A CA 1
ATOM 1588 C C . GLU A 1 197 ? -21.412 8.446 32.954 1.00 84.56 197 GLU A C 1
ATOM 1590 O O . GLU A 1 197 ? -22.007 8.421 34.035 1.00 84.56 197 GLU A O 1
ATOM 1595 N N . VAL A 1 198 ? -21.973 8.930 31.843 1.00 87.81 198 VAL A N 1
ATOM 1596 C CA . VAL A 1 198 ? -23.346 9.447 31.799 1.00 87.81 198 VAL A CA 1
ATOM 1597 C C . VAL A 1 198 ? -24.355 8.346 32.133 1.00 87.81 198 VAL A C 1
ATOM 1599 O O . VAL A 1 198 ? -25.234 8.574 32.963 1.00 87.81 198 VAL A O 1
ATOM 1602 N N . ILE A 1 199 ? -24.194 7.137 31.584 1.00 85.44 199 ILE A N 1
ATOM 1603 C CA . ILE A 1 199 ? -25.067 5.984 31.870 1.00 85.44 199 ILE A CA 1
ATOM 1604 C C . ILE A 1 199 ? -24.992 5.570 33.345 1.00 85.44 199 ILE A C 1
ATOM 1606 O O . ILE A 1 199 ? -26.002 5.164 33.912 1.00 85.44 199 ILE A O 1
ATOM 1610 N N . LYS A 1 200 ? -23.837 5.700 34.011 1.00 82.94 200 LYS A N 1
ATOM 1611 C CA . LYS A 1 200 ? -23.691 5.356 35.439 1.00 82.94 200 LYS A CA 1
ATOM 1612 C C . LYS A 1 200 ? -24.448 6.300 36.381 1.00 82.94 200 LYS A C 1
ATOM 1614 O O . LYS A 1 200 ? -24.883 5.861 37.446 1.00 82.94 200 LYS A O 1
ATOM 1619 N N . LYS A 1 201 ? -24.637 7.575 36.017 1.00 85.44 201 LYS A N 1
ATOM 1620 C CA . LYS A 1 201 ? -25.321 8.574 36.866 1.00 85.44 201 LYS A CA 1
ATOM 1621 C C . LYS A 1 201 ? -26.719 8.141 37.352 1.00 85.44 201 LYS A C 1
ATOM 1623 O O . LYS A 1 201 ? -26.931 8.168 38.566 1.00 85.44 201 LYS A O 1
ATOM 1628 N N . PRO A 1 202 ? -27.665 7.706 36.493 1.00 87.19 202 PRO A N 1
ATOM 1629 C CA . PRO A 1 202 ? -28.987 7.267 36.948 1.00 87.19 202 PRO A CA 1
ATOM 1630 C C . PRO A 1 202 ? -28.934 6.034 37.859 1.00 87.19 202 PRO A C 1
ATOM 1632 O O . PRO A 1 202 ? -29.726 5.938 38.794 1.00 87.19 202 PRO A O 1
ATOM 1635 N N . PHE A 1 203 ? -27.976 5.120 37.662 1.00 83.69 203 PHE A N 1
ATOM 1636 C CA . PHE A 1 203 ? -27.811 3.965 38.551 1.00 83.69 203 PHE A CA 1
ATOM 1637 C C . PHE A 1 203 ? -27.381 4.371 39.963 1.00 83.69 203 PHE A C 1
ATOM 1639 O O . PHE A 1 203 ? -27.867 3.787 40.935 1.00 83.69 203 PHE A O 1
ATOM 1646 N N . TYR A 1 204 ? -26.517 5.382 40.102 1.00 84.50 204 TYR A N 1
ATOM 1647 C CA . TYR A 1 204 ? -26.168 5.923 41.418 1.00 84.50 204 TYR A CA 1
ATOM 1648 C C . TYR A 1 204 ? -27.371 6.580 42.098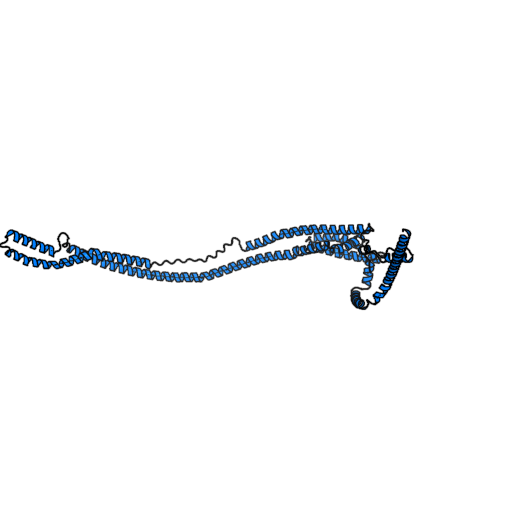 1.00 84.50 204 TYR A C 1
ATOM 1650 O O . TYR A 1 204 ? -27.654 6.268 43.254 1.00 84.50 204 TYR A O 1
ATOM 1658 N N . ALA A 1 205 ? -28.140 7.391 41.366 1.00 87.75 205 ALA A N 1
ATOM 1659 C CA . ALA A 1 205 ? -29.357 8.004 41.896 1.00 87.75 205 ALA A CA 1
ATOM 1660 C C . ALA A 1 205 ? -30.395 6.953 42.340 1.00 87.75 205 ALA A C 1
ATOM 1662 O O . ALA A 1 205 ? -30.968 7.061 43.426 1.00 87.75 205 ALA A O 1
ATOM 1663 N N . LEU A 1 206 ? -30.592 5.893 41.548 1.00 87.06 206 LEU A N 1
ATOM 1664 C CA . LEU A 1 206 ? -31.493 4.789 41.885 1.00 87.06 206 LEU A CA 1
ATOM 1665 C C . LEU A 1 206 ? -31.015 4.020 43.124 1.00 87.06 206 LEU A C 1
ATOM 1667 O O . LEU A 1 206 ? -31.810 3.726 44.016 1.00 87.06 206 LEU A O 1
ATOM 1671 N N . LYS A 1 207 ? -29.713 3.721 43.214 1.00 85.69 207 LYS A N 1
ATOM 1672 C CA . LYS A 1 207 ? -29.116 3.076 44.391 1.00 85.69 207 LYS A CA 1
ATOM 1673 C C . LYS A 1 207 ? -29.366 3.899 45.655 1.00 85.69 207 LYS A C 1
ATOM 1675 O O . LYS A 1 207 ? -29.743 3.327 46.678 1.00 85.69 207 LYS A O 1
ATOM 1680 N N . ASP A 1 208 ? -29.191 5.215 45.585 1.00 86.81 208 ASP A N 1
ATOM 1681 C CA . ASP A 1 208 ? -29.409 6.109 46.723 1.00 86.81 208 ASP A CA 1
ATOM 1682 C C . ASP A 1 208 ? -30.890 6.208 47.108 1.00 86.81 208 ASP A C 1
ATOM 1684 O O . ASP A 1 208 ? -31.220 6.169 48.297 1.00 86.81 208 ASP A O 1
ATOM 1688 N N . ALA A 1 209 ? -31.797 6.245 46.127 1.00 89.31 209 ALA A N 1
ATOM 1689 C CA . ALA A 1 209 ? -33.236 6.188 46.372 1.00 89.31 209 ALA A CA 1
ATOM 1690 C C . ALA A 1 209 ? -33.640 4.881 47.076 1.00 89.31 209 ALA A C 1
ATOM 1692 O O . ALA A 1 209 ? -34.307 4.914 48.113 1.00 89.31 209 ALA A O 1
ATOM 1693 N N . ILE A 1 210 ? -33.169 3.727 46.587 1.00 87.25 210 ILE A N 1
ATOM 1694 C CA . ILE A 1 210 ? -33.448 2.430 47.219 1.00 87.25 210 ILE A CA 1
ATOM 1695 C C . ILE A 1 210 ? -32.820 2.369 48.618 1.00 87.25 210 ILE A C 1
ATOM 1697 O O . ILE A 1 210 ? -33.447 1.866 49.550 1.00 87.25 210 ILE A O 1
ATOM 1701 N N . LYS A 1 211 ? -31.614 2.917 48.815 1.00 86.94 211 LYS A N 1
ATOM 1702 C CA . LYS A 1 211 ? -30.975 2.980 50.137 1.00 86.94 211 LYS A CA 1
ATOM 1703 C C . LYS A 1 211 ? -31.830 3.761 51.140 1.00 86.94 211 LYS A C 1
ATOM 1705 O O . LYS A 1 211 ? -32.039 3.262 52.247 1.00 86.94 211 LYS A O 1
ATOM 1710 N N . LYS A 1 212 ? -32.391 4.911 50.744 1.00 89.56 212 LYS A N 1
ATOM 1711 C CA . LYS A 1 212 ? -33.340 5.672 51.579 1.00 89.56 212 LYS A CA 1
ATOM 1712 C C . LYS A 1 212 ? -34.568 4.837 51.940 1.00 89.56 212 LYS A C 1
ATOM 1714 O O . LYS A 1 212 ? -34.927 4.765 53.114 1.00 89.56 212 LYS A O 1
ATOM 1719 N N . VAL A 1 213 ? -35.170 4.141 50.972 1.00 88.69 213 VAL A N 1
ATOM 1720 C CA . VAL A 1 213 ? -36.316 3.251 51.231 1.00 88.69 213 VAL A CA 1
ATOM 1721 C C . VAL A 1 213 ? -35.940 2.156 52.236 1.00 88.69 213 VAL A C 1
ATOM 1723 O O . VAL A 1 213 ? -36.642 1.960 53.224 1.00 88.69 213 VAL A O 1
ATOM 1726 N N . ILE A 1 214 ? -34.789 1.500 52.077 1.00 85.75 214 ILE A N 1
ATOM 1727 C CA . ILE A 1 214 ? -34.320 0.468 53.017 1.00 85.75 214 ILE A CA 1
ATOM 1728 C C . ILE A 1 214 ? -34.140 1.032 54.430 1.00 85.75 214 ILE A C 1
ATOM 1730 O O . ILE A 1 214 ? -34.482 0.363 55.407 1.00 85.75 214 ILE A O 1
ATOM 1734 N N . GLU A 1 215 ? -33.603 2.243 54.568 1.00 86.38 215 GLU A N 1
ATOM 1735 C CA . GLU A 1 215 ? -33.450 2.893 55.872 1.00 86.38 215 GLU A CA 1
ATOM 1736 C C . GLU A 1 215 ? -34.806 3.186 56.527 1.00 86.38 215 GLU A C 1
ATOM 1738 O O . GLU A 1 215 ? -34.968 2.924 57.722 1.00 86.38 215 GLU A O 1
ATOM 1743 N N . THR A 1 216 ? -35.804 3.637 55.758 1.00 88.44 216 THR A N 1
ATOM 1744 C CA . THR A 1 216 ? -37.176 3.815 56.271 1.00 88.44 216 THR A CA 1
ATOM 1745 C C . THR A 1 216 ? -37.802 2.487 56.704 1.00 88.44 216 THR A C 1
ATOM 1747 O O . THR A 1 216 ? -38.297 2.379 57.826 1.00 88.44 216 THR A O 1
ATOM 1750 N N . VAL A 1 217 ? -37.678 1.433 55.892 1.00 86.19 217 VAL A N 1
ATOM 1751 C CA . VAL A 1 217 ? -38.186 0.090 56.211 1.00 86.19 217 VAL A CA 1
ATOM 1752 C C . VAL A 1 217 ? -37.503 -0.477 57.459 1.00 86.19 217 VAL A C 1
ATOM 1754 O O . VAL A 1 217 ? -38.171 -1.027 58.334 1.00 86.19 217 VAL A O 1
ATOM 1757 N N . LYS A 1 218 ? -36.185 -0.289 57.618 1.00 85.38 218 LYS A N 1
ATOM 1758 C CA . LYS A 1 218 ? -35.462 -0.694 58.836 1.00 85.38 218 LYS A CA 1
ATOM 1759 C C . LYS A 1 218 ? -35.982 0.016 60.086 1.00 85.38 218 LYS A C 1
ATOM 1761 O O . LYS A 1 218 ? -36.083 -0.631 61.130 1.00 85.38 218 LYS A O 1
ATOM 1766 N N . LYS A 1 219 ? -36.318 1.312 60.001 1.00 87.31 219 LYS A N 1
ATOM 1767 C CA . LYS A 1 219 ? -36.931 2.053 61.120 1.00 87.31 219 LYS A CA 1
ATOM 1768 C C . LYS A 1 219 ? -38.286 1.452 61.502 1.00 87.31 219 LYS A C 1
ATOM 1770 O O . LYS A 1 219 ? -38.491 1.166 62.680 1.00 87.31 219 LYS A O 1
ATOM 1775 N N . ILE A 1 220 ? -39.147 1.173 60.522 1.00 87.25 220 ILE A N 1
ATOM 1776 C CA . ILE A 1 220 ? -40.464 0.548 60.742 1.00 87.25 220 ILE A CA 1
ATOM 1777 C C . ILE A 1 220 ? -40.309 -0.840 61.384 1.00 87.25 220 ILE A C 1
ATOM 1779 O O . ILE A 1 220 ? -40.926 -1.129 62.408 1.00 87.25 220 ILE A O 1
ATOM 1783 N N . ILE A 1 221 ? -39.419 -1.687 60.855 1.00 84.56 221 ILE A N 1
ATOM 1784 C CA . ILE A 1 221 ? -39.147 -3.021 61.416 1.00 84.56 221 ILE A CA 1
ATOM 1785 C C . ILE A 1 221 ? -38.655 -2.924 62.868 1.00 84.56 221 ILE A C 1
ATOM 1787 O O . ILE A 1 221 ? -39.035 -3.744 63.707 1.00 84.56 221 ILE A O 1
ATOM 1791 N N . LYS A 1 222 ? -37.827 -1.922 63.195 1.00 84.62 222 LYS A N 1
ATOM 1792 C CA . LYS A 1 222 ? -37.361 -1.695 64.570 1.00 84.62 222 LYS A CA 1
ATOM 1793 C C . LYS A 1 222 ? -38.527 -1.360 65.506 1.00 84.62 222 LYS A C 1
ATOM 1795 O O . LYS A 1 222 ? -38.620 -1.976 66.567 1.00 84.62 222 LYS A O 1
ATOM 1800 N N . GLN A 1 223 ? -39.439 -0.479 65.090 1.00 86.88 223 GLN A N 1
ATOM 1801 C CA . GLN A 1 223 ? -40.644 -0.141 65.859 1.00 86.88 223 GLN A CA 1
ATOM 1802 C C . GLN A 1 223 ? -41.538 -1.369 66.088 1.00 86.88 223 GLN A C 1
ATOM 1804 O O . GLN A 1 223 ? -41.902 -1.666 67.226 1.00 86.88 223 GLN A O 1
ATOM 1809 N N . ILE A 1 224 ? -41.821 -2.144 65.035 1.00 85.69 224 ILE A N 1
ATOM 1810 C CA . ILE A 1 224 ? -42.620 -3.378 65.131 1.00 85.69 224 ILE A CA 1
ATOM 1811 C C . ILE A 1 224 ? -41.971 -4.368 66.107 1.00 85.69 224 ILE A C 1
ATOM 1813 O O . ILE A 1 224 ? -42.639 -4.944 66.968 1.00 85.69 224 ILE A O 1
ATOM 1817 N N . LYS A 1 225 ? -40.648 -4.544 66.022 1.00 83.69 225 LYS A N 1
ATOM 1818 C CA . LYS A 1 225 ? -39.902 -5.431 66.919 1.00 83.69 225 LYS A CA 1
ATOM 1819 C C . LYS A 1 225 ? -39.998 -4.985 68.379 1.00 83.69 225 LYS A C 1
ATOM 1821 O O . LYS A 1 225 ? -40.151 -5.835 69.254 1.00 83.69 225 LYS A O 1
ATOM 1826 N N . GLU A 1 226 ? -39.914 -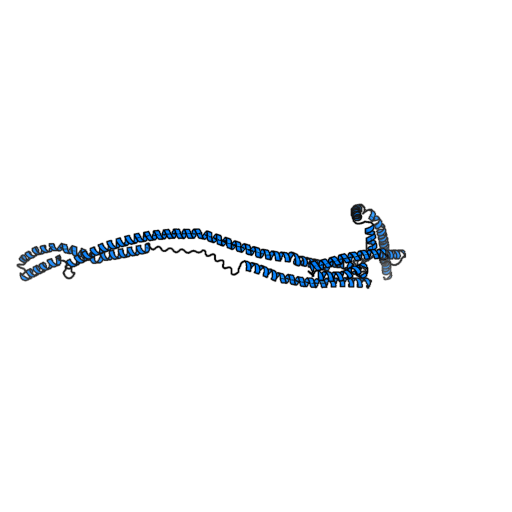3.686 68.654 1.00 85.81 226 GLU A N 1
ATOM 1827 C CA . GLU A 1 226 ? -40.072 -3.143 70.007 1.00 85.81 226 GLU A CA 1
ATOM 1828 C C . GLU A 1 226 ? -41.479 -3.405 70.561 1.00 85.81 226 GLU A C 1
ATOM 1830 O O . GLU A 1 226 ? -41.601 -3.882 71.693 1.00 85.81 226 GLU A O 1
ATOM 1835 N N . ILE A 1 227 ? -42.526 -3.195 69.756 1.00 87.19 227 ILE A N 1
ATOM 1836 C CA . ILE A 1 227 ? -43.921 -3.492 70.126 1.00 87.19 227 ILE A CA 1
ATOM 1837 C C . ILE A 1 227 ? -44.090 -4.982 70.446 1.00 87.19 227 ILE A C 1
ATOM 1839 O O . ILE A 1 227 ? -44.593 -5.343 71.509 1.00 87.19 227 ILE A O 1
ATOM 1843 N N . LEU A 1 228 ? -43.601 -5.870 69.582 1.00 84.56 228 LEU A N 1
ATOM 1844 C CA . LEU A 1 228 ? -43.723 -7.314 69.786 1.00 84.56 228 LEU A CA 1
ATOM 1845 C C . LEU A 1 228 ? -42.926 -7.823 70.992 1.00 84.56 228 LEU A C 1
ATOM 1847 O O . LEU A 1 228 ? -43.360 -8.754 71.675 1.00 84.56 228 LEU A O 1
ATOM 1851 N N . ILE A 1 229 ? -41.780 -7.209 71.301 1.00 84.75 229 ILE A N 1
ATOM 1852 C CA . ILE A 1 229 ? -41.034 -7.508 72.530 1.00 84.75 229 ILE A CA 1
ATOM 1853 C C . ILE A 1 229 ? -41.836 -7.075 73.761 1.00 84.75 229 ILE A C 1
ATOM 1855 O O . ILE A 1 229 ? -41.870 -7.829 74.737 1.00 84.75 229 ILE A O 1
ATOM 1859 N N . LYS A 1 230 ? -42.495 -5.908 73.728 1.00 87.19 230 LYS A N 1
ATOM 1860 C CA . LYS A 1 230 ? -43.388 -5.466 74.812 1.00 87.19 230 LYS A CA 1
ATOM 1861 C C . LYS A 1 230 ? -44.539 -6.456 75.007 1.00 87.19 230 LYS A C 1
ATOM 1863 O O . LYS A 1 230 ? -44.706 -6.954 76.118 1.00 87.19 230 LYS A O 1
ATOM 1868 N N . ILE A 1 231 ? -45.235 -6.836 73.933 1.00 86.88 231 ILE A N 1
ATOM 1869 C CA . ILE A 1 231 ? -46.320 -7.835 73.971 1.00 86.88 231 ILE A CA 1
ATOM 1870 C C . ILE A 1 231 ? -45.820 -9.153 74.569 1.00 86.88 231 ILE A C 1
ATOM 1872 O O . ILE A 1 231 ? -46.413 -9.669 75.512 1.00 86.88 231 ILE A O 1
ATOM 1876 N N . LYS A 1 232 ? -44.670 -9.666 74.110 1.00 83.25 232 LYS A N 1
ATOM 1877 C CA . LYS A 1 232 ? -44.058 -10.877 74.677 1.00 83.25 232 LYS A CA 1
ATOM 1878 C C . LYS A 1 232 ? -43.841 -10.753 76.186 1.00 83.25 232 LYS A C 1
ATOM 1880 O O . LYS A 1 232 ? -44.105 -11.712 76.907 1.00 83.25 232 LYS A O 1
ATOM 1885 N N . ARG A 1 233 ? -43.313 -9.622 76.669 1.00 85.69 233 ARG A N 1
ATOM 1886 C CA . ARG A 1 233 ? -43.067 -9.413 78.107 1.00 85.69 233 ARG A CA 1
ATOM 1887 C C . ARG A 1 233 ? -44.368 -9.450 78.900 1.00 85.69 233 ARG A C 1
ATOM 1889 O O . ARG A 1 233 ? -44.395 -10.126 79.925 1.00 85.69 233 ARG A O 1
ATOM 1896 N N . ILE A 1 234 ? -45.414 -8.787 78.404 1.00 86.25 234 ILE A N 1
ATOM 1897 C CA . ILE A 1 234 ? -46.746 -8.769 79.022 1.00 86.25 234 ILE A CA 1
ATOM 1898 C C . ILE A 1 234 ? -47.304 -10.192 79.097 1.00 86.25 234 ILE A C 1
ATOM 1900 O O . ILE A 1 234 ? -47.576 -10.682 80.191 1.00 86.25 234 ILE A O 1
ATOM 1904 N N . VAL A 1 235 ? -47.363 -10.904 77.968 1.00 86.88 235 VAL A N 1
ATOM 1905 C CA . VAL A 1 235 ? -47.887 -12.279 77.916 1.00 86.88 235 VAL A CA 1
ATOM 1906 C C . VAL A 1 235 ? -47.076 -13.213 78.820 1.00 86.88 235 VAL A C 1
ATOM 1908 O O . VAL A 1 235 ? -47.642 -13.976 79.595 1.00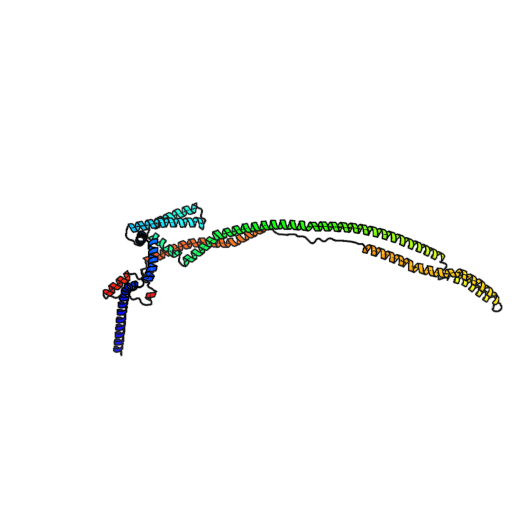 86.88 235 VAL A O 1
ATOM 1911 N N . MET A 1 236 ? -45.743 -13.118 78.808 1.00 83.25 236 MET A N 1
ATOM 1912 C CA . MET A 1 236 ? -44.891 -13.903 79.709 1.00 83.25 236 MET A CA 1
ATOM 1913 C C . MET A 1 236 ? -45.063 -13.523 81.183 1.00 83.25 236 MET A C 1
ATOM 1915 O O . MET A 1 236 ? -44.762 -14.338 82.050 1.00 83.25 236 MET A O 1
ATOM 1919 N N . SER A 1 237 ? -45.468 -12.291 81.492 1.00 86.44 237 SER A N 1
ATOM 1920 C CA . SER A 1 237 ? -45.818 -11.882 82.854 1.00 86.44 237 SER A CA 1
ATOM 1921 C C . SER A 1 237 ? -47.114 -12.547 83.297 1.00 86.44 237 SER A C 1
ATOM 1923 O O . SER A 1 237 ? -47.123 -13.195 84.337 1.00 86.44 237 SER A O 1
ATOM 1925 N N . ILE A 1 238 ? -48.157 -12.489 82.464 1.00 85.69 238 ILE A N 1
ATOM 1926 C CA . ILE A 1 238 ? -49.450 -13.136 82.728 1.00 85.69 238 ILE A CA 1
ATOM 1927 C C . ILE A 1 238 ? -49.254 -14.639 82.947 1.00 85.69 238 ILE A C 1
ATOM 1929 O O . ILE A 1 238 ? -49.675 -15.178 83.964 1.00 85.69 238 ILE A O 1
ATOM 1933 N N . VAL A 1 239 ? -48.517 -15.305 82.054 1.00 83.62 239 VAL A N 1
ATOM 1934 C CA . VAL A 1 239 ? -48.219 -16.739 82.180 1.00 83.62 239 VAL A CA 1
ATOM 1935 C C . VAL A 1 239 ? -47.446 -17.055 83.467 1.00 83.62 239 VAL A C 1
ATOM 1937 O O . VAL A 1 239 ? -47.686 -18.093 84.077 1.00 83.62 239 VAL A O 1
ATOM 1940 N N . ARG A 1 240 ? -46.536 -16.176 83.912 1.00 83.12 240 ARG A N 1
ATOM 1941 C CA . ARG A 1 240 ? -45.820 -16.346 85.189 1.00 83.12 240 ARG A CA 1
ATOM 1942 C C . ARG A 1 240 ? -46.750 -16.205 86.391 1.00 83.12 240 ARG A C 1
ATOM 1944 O O . ARG A 1 240 ? -46.662 -17.038 87.282 1.00 83.12 240 ARG A O 1
ATOM 1951 N N . VAL A 1 241 ? -47.632 -15.205 86.402 1.00 85.94 241 VAL A N 1
ATOM 1952 C CA . VAL A 1 241 ? -48.622 -15.009 87.476 1.00 85.94 241 VAL A CA 1
ATOM 1953 C C . VAL A 1 241 ? -49.554 -16.212 87.562 1.00 85.94 241 VAL A C 1
ATOM 1955 O O . VAL A 1 241 ? -49.700 -16.789 88.634 1.00 85.94 241 VAL A O 1
ATOM 1958 N N . ILE A 1 242 ? -50.091 -16.649 86.419 1.00 82.56 242 ILE A N 1
ATOM 1959 C CA . ILE A 1 242 ? -50.916 -17.857 86.306 1.00 82.56 242 ILE A CA 1
ATOM 1960 C C . ILE A 1 242 ? -50.158 -19.065 86.867 1.00 82.56 242 ILE A C 1
ATOM 1962 O O . ILE A 1 242 ? -50.672 -19.770 87.729 1.00 82.56 242 ILE A O 1
ATOM 1966 N N . LYS A 1 243 ? -48.903 -19.274 86.450 1.00 81.75 243 LYS A N 1
ATOM 1967 C CA . LYS A 1 243 ? -48.073 -20.373 86.958 1.00 81.75 243 LYS A CA 1
ATOM 1968 C C . LYS A 1 243 ? -47.882 -20.300 88.473 1.00 81.75 243 LYS A C 1
ATOM 1970 O O . LYS A 1 243 ? -48.008 -21.322 89.135 1.00 81.75 243 LYS A O 1
ATOM 1975 N N . SER A 1 244 ? -47.575 -19.129 89.022 1.00 81.19 244 SER A N 1
ATOM 1976 C CA . SER A 1 244 ? -47.397 -18.956 90.466 1.00 81.19 244 SER A CA 1
ATOM 1977 C C . SER A 1 244 ? -48.688 -19.224 91.239 1.00 81.19 244 SER A C 1
ATOM 1979 O O . SER A 1 244 ? -48.636 -19.918 92.250 1.00 81.19 244 SER A O 1
ATOM 1981 N N . ALA A 1 245 ? -49.836 -18.750 90.746 1.00 82.31 245 ALA A N 1
ATOM 1982 C CA . ALA A 1 245 ? -51.142 -19.015 91.347 1.00 82.31 245 ALA A CA 1
ATOM 1983 C C . ALA A 1 245 ? -51.460 -20.518 91.357 1.00 82.31 245 ALA A C 1
ATOM 1985 O O . ALA A 1 245 ? -51.811 -21.061 92.400 1.00 82.31 245 ALA A O 1
ATOM 1986 N N . PHE A 1 246 ? -51.242 -21.214 90.236 1.00 75.25 246 PHE A N 1
ATOM 1987 C CA . PHE A 1 246 ? -51.445 -22.662 90.162 1.00 75.25 246 PHE A CA 1
ATOM 1988 C C . PHE A 1 246 ? -50.429 -23.460 90.989 1.00 75.25 246 PHE A C 1
ATOM 1990 O O . PHE A 1 246 ? -50.804 -24.467 91.579 1.00 75.25 246 PHE A O 1
ATOM 1997 N N . MET A 1 247 ? -49.170 -23.018 91.103 1.00 74.00 247 MET A N 1
ATOM 1998 C CA . MET A 1 247 ? -48.190 -23.656 91.995 1.00 74.00 247 MET A CA 1
ATOM 1999 C C . MET A 1 247 ? -48.540 -23.462 93.476 1.00 74.00 247 MET A C 1
ATOM 2001 O O . MET A 1 247 ? -48.359 -24.384 94.268 1.00 74.00 247 MET A O 1
ATOM 2005 N N . PHE A 1 248 ? -49.057 -22.293 93.858 1.00 77.50 248 PHE A N 1
ATOM 2006 C CA . PHE A 1 248 ? -49.566 -22.057 95.209 1.00 77.50 248 PHE A CA 1
ATOM 2007 C C . PHE A 1 248 ? -50.788 -22.931 95.506 1.00 77.50 248 PHE A C 1
ATOM 2009 O O . PHE A 1 248 ? -50.823 -23.608 96.532 1.00 77.50 248 PHE A O 1
ATOM 2016 N N . LEU A 1 249 ? -51.741 -22.981 94.572 1.00 72.94 249 LEU A N 1
ATOM 2017 C CA . LEU A 1 249 ? -52.928 -23.828 94.658 1.00 72.94 249 LEU A CA 1
ATOM 2018 C C . LEU A 1 249 ? -52.522 -25.307 94.809 1.00 72.94 249 LEU A C 1
ATOM 2020 O O . LEU A 1 249 ? -52.958 -25.972 95.744 1.00 72.94 249 LEU A O 1
ATOM 2024 N N . ALA A 1 250 ? -51.575 -25.784 93.994 1.00 68.88 250 ALA A N 1
ATOM 2025 C CA . ALA A 1 250 ? -51.009 -27.130 94.100 1.00 68.88 250 ALA A CA 1
ATOM 2026 C C . ALA A 1 250 ? -50.339 -27.419 95.456 1.00 68.88 250 ALA A C 1
ATOM 2028 O O . ALA A 1 250 ? -50.370 -28.557 95.914 1.00 68.88 250 ALA A O 1
ATOM 2029 N N . LYS A 1 251 ? -49.759 -26.412 96.124 1.00 69.75 251 LYS A N 1
ATOM 2030 C CA . LYS A 1 251 ? -49.169 -26.573 97.463 1.00 69.75 251 LYS A CA 1
ATOM 2031 C C . LYS A 1 251 ? -50.237 -26.723 98.551 1.00 69.75 251 LYS A C 1
ATOM 2033 O O . LYS A 1 251 ? -50.058 -27.541 99.448 1.00 69.75 251 LYS A O 1
ATOM 2038 N N . ILE A 1 252 ? -51.336 -25.967 98.469 1.00 68.44 252 ILE A N 1
ATOM 2039 C CA . ILE A 1 252 ? -52.478 -26.096 99.394 1.00 68.44 252 ILE A CA 1
ATOM 2040 C C . ILE A 1 252 ? -53.177 -27.450 99.208 1.00 68.44 252 ILE A C 1
ATOM 2042 O O . ILE A 1 252 ? -53.587 -28.079 100.178 1.00 68.44 252 ILE A O 1
ATOM 2046 N N . ILE A 1 253 ? -53.253 -27.936 97.970 1.00 66.56 253 ILE A N 1
ATOM 2047 C CA . ILE A 1 253 ? -53.923 -29.191 97.600 1.00 66.56 253 ILE A CA 1
ATOM 2048 C C . ILE A 1 253 ? -52.949 -30.385 97.604 1.00 66.56 253 ILE A C 1
ATOM 2050 O O . ILE A 1 253 ? -53.241 -31.449 97.072 1.00 66.56 253 ILE A O 1
ATOM 2054 N N . ASN A 1 254 ? -51.804 -30.284 98.283 1.00 65.31 254 ASN A N 1
ATOM 2055 C CA . ASN A 1 254 ? -50.910 -31.436 98.483 1.00 65.31 254 ASN A CA 1
ATOM 2056 C C . ASN A 1 254 ? -51.538 -32.549 99.358 1.00 65.31 254 ASN A C 1
ATOM 2058 O O . ASN A 1 254 ? -50.949 -33.600 99.586 1.00 65.31 254 ASN A O 1
ATOM 2062 N N . ILE A 1 255 ? -52.750 -32.312 99.859 1.00 65.94 255 ILE A N 1
ATOM 2063 C CA . ILE A 1 255 ? -53.604 -33.301 100.513 1.00 65.94 255 ILE A CA 1
ATOM 2064 C C . ILE A 1 255 ? -54.139 -34.353 99.521 1.00 65.94 255 ILE A C 1
ATOM 2066 O O . ILE A 1 255 ? -54.453 -35.463 99.940 1.00 65.94 255 ILE A O 1
ATOM 2070 N N . CYS A 1 256 ? -54.191 -34.028 98.225 1.00 70.56 256 CYS A N 1
ATOM 2071 C CA . CYS A 1 256 ? -54.503 -34.959 97.146 1.00 70.56 256 CYS A CA 1
ATOM 2072 C C . CYS A 1 256 ? -53.229 -35.656 96.678 1.00 70.56 256 CYS A C 1
ATOM 2074 O O . CYS A 1 256 ? -52.587 -35.249 95.710 1.00 70.56 256 CYS A O 1
ATOM 2076 N N . ASN A 1 257 ? -52.855 -36.705 97.406 1.00 68.25 257 ASN A N 1
ATOM 2077 C CA . ASN A 1 257 ? -51.707 -37.541 97.091 1.00 68.25 257 ASN A CA 1
ATOM 2078 C C . ASN A 1 257 ? -52.176 -38.961 96.751 1.00 68.25 257 ASN A C 1
ATOM 2080 O O . ASN A 1 257 ? -53.116 -39.467 97.367 1.00 68.25 257 ASN A O 1
ATOM 2084 N N . LYS A 1 258 ? -51.487 -39.628 95.818 1.00 64.19 258 LYS A N 1
ATOM 2085 C CA . LYS A 1 258 ? -51.797 -41.010 95.416 1.00 64.19 258 LYS A CA 1
ATOM 2086 C C . LYS A 1 258 ? -51.763 -41.992 96.591 1.00 64.19 258 LYS A C 1
ATOM 2088 O O . LYS A 1 258 ? -52.486 -42.976 96.556 1.00 64.19 258 LYS A O 1
ATOM 2093 N N . GLU A 1 259 ? -50.979 -41.708 97.633 1.00 61.12 259 GLU A N 1
ATOM 2094 C CA . GLU A 1 259 ? -50.909 -42.557 98.833 1.00 61.12 259 GLU A CA 1
ATOM 2095 C C . GLU A 1 259 ? -52.044 -42.327 99.846 1.00 61.12 259 GLU A C 1
ATOM 2097 O O . GLU A 1 259 ? -52.351 -43.213 100.639 1.00 61.12 259 GLU A O 1
ATOM 2102 N N . LEU A 1 260 ? -52.687 -41.153 99.842 1.00 60.47 260 LEU A N 1
ATOM 2103 C CA . LEU A 1 260 ? -53.690 -40.780 100.853 1.00 60.47 260 LEU A CA 1
ATOM 2104 C C . LEU A 1 260 ? -55.128 -40.749 100.304 1.00 60.47 260 LEU A C 1
ATOM 2106 O O . LEU A 1 260 ? -56.070 -40.876 101.091 1.00 60.47 260 LEU A O 1
ATOM 2110 N N . GLY A 1 261 ? -55.310 -40.691 98.982 1.00 71.62 261 GLY A N 1
ATOM 2111 C CA . GLY A 1 261 ? -56.618 -40.545 98.329 1.00 71.62 261 GLY A CA 1
ATOM 2112 C C . GLY A 1 261 ? -57.134 -39.102 98.357 1.00 71.62 261 GLY A C 1
ATOM 2113 O O . GLY A 1 261 ? -56.426 -38.183 98.781 1.00 71.62 261 GLY A O 1
ATOM 2114 N N . THR A 1 262 ? -58.363 -38.880 97.891 1.00 78.56 262 THR A N 1
ATOM 2115 C CA . THR A 1 262 ? -58.996 -37.549 97.936 1.00 78.56 262 THR A CA 1
ATOM 2116 C C . THR A 1 262 ? -59.432 -37.163 99.363 1.00 78.56 262 THR A C 1
ATOM 2118 O O . THR A 1 262 ? -59.561 -38.038 100.225 1.00 78.56 262 THR A O 1
ATOM 2121 N N . PRO A 1 263 ? -59.675 -35.872 99.680 1.00 81.44 263 PRO A N 1
ATOM 2122 C CA . PRO A 1 263 ? -60.189 -35.450 100.988 1.00 81.44 263 PRO A CA 1
ATOM 2123 C C . PRO A 1 263 ? -61.464 -36.181 101.399 1.00 81.44 263 PRO A C 1
ATOM 2125 O O . PRO A 1 263 ? -61.607 -36.562 102.563 1.00 81.44 263 PRO A O 1
ATOM 2128 N N . PHE A 1 264 ? -62.365 -36.409 100.440 1.00 82.56 264 PHE A N 1
ATOM 2129 C CA . PHE A 1 264 ? -63.576 -37.188 100.654 1.00 82.56 264 PHE A CA 1
ATOM 2130 C C . PHE A 1 264 ? -63.264 -38.643 100.999 1.00 82.56 264 PHE A C 1
ATOM 2132 O O . PHE A 1 264 ? -63.752 -39.143 102.012 1.00 82.56 264 PHE A O 1
ATOM 2139 N N . GLU A 1 265 ? -62.417 -39.308 100.210 1.00 80.88 265 GLU A N 1
ATOM 2140 C CA . GLU A 1 265 ? -62.022 -40.697 100.463 1.00 80.88 265 GLU A CA 1
ATOM 2141 C C . GLU A 1 265 ? -61.324 -40.848 101.812 1.00 80.88 265 GLU A C 1
ATOM 2143 O O . GLU A 1 265 ? -61.597 -41.792 102.551 1.00 80.88 265 GLU A O 1
ATOM 2148 N N . ARG A 1 266 ? -60.447 -39.903 102.164 1.00 80.31 266 ARG A N 1
ATOM 2149 C CA . ARG A 1 266 ? -59.742 -39.891 103.445 1.00 80.31 266 ARG A CA 1
ATOM 2150 C C . ARG A 1 266 ? -60.703 -39.714 104.618 1.00 80.31 266 ARG A C 1
ATOM 2152 O O . ARG A 1 266 ? -60.551 -40.413 105.614 1.00 80.31 266 ARG A O 1
ATOM 2159 N N . CYS A 1 267 ? -61.688 -38.821 104.501 1.00 84.12 267 CYS A N 1
ATOM 2160 C CA . CYS A 1 267 ? -62.720 -38.633 105.522 1.00 84.12 267 CYS A CA 1
ATOM 2161 C C . CYS A 1 267 ? -63.603 -39.882 105.657 1.00 84.12 267 CYS A C 1
ATOM 2163 O O . CYS A 1 267 ? -63.770 -40.403 106.757 1.00 84.12 267 CYS A O 1
ATOM 2165 N N . SER A 1 268 ? -64.104 -40.408 104.533 1.00 85.38 268 SER A N 1
ATOM 2166 C CA . SER A 1 268 ? -64.952 -41.604 104.494 1.00 85.38 268 SER A CA 1
ATOM 2167 C C . SER A 1 268 ? -64.265 -42.800 105.148 1.00 85.38 268 SER A C 1
ATOM 2169 O O . SER A 1 268 ? -64.876 -43.475 105.969 1.00 85.38 268 SER A O 1
ATOM 2171 N N . ARG A 1 269 ? -62.979 -43.015 104.845 1.00 83.50 269 ARG A N 1
ATOM 2172 C CA . ARG A 1 269 ? -62.198 -44.165 105.322 1.00 83.50 269 ARG A CA 1
ATOM 2173 C C . ARG A 1 269 ? -62.072 -44.223 106.843 1.00 83.50 269 ARG A C 1
ATOM 2175 O O . ARG A 1 269 ? -62.078 -45.311 107.401 1.00 83.50 269 ARG A O 1
ATOM 2182 N N . VAL A 1 270 ? -61.982 -43.075 107.520 1.00 82.94 270 VAL A N 1
ATOM 2183 C CA . VAL A 1 270 ? -61.928 -43.028 108.993 1.00 82.94 270 VAL A CA 1
ATOM 2184 C C . VAL A 1 270 ? -63.235 -43.542 109.597 1.00 82.94 270 VAL A C 1
ATOM 2186 O O . VAL A 1 270 ? -63.204 -44.352 110.520 1.00 82.94 270 VAL A O 1
ATOM 2189 N N . PHE A 1 271 ? -64.377 -43.126 109.046 1.00 84.00 271 PHE A N 1
ATOM 2190 C CA . PHE A 1 271 ? -65.682 -43.600 109.506 1.00 84.00 271 PHE A CA 1
ATOM 2191 C C . PHE A 1 271 ? -65.954 -45.045 109.092 1.00 84.00 271 PHE A C 1
ATOM 2193 O O . PHE A 1 271 ? -66.491 -45.800 109.892 1.00 84.00 271 PHE A O 1
ATOM 2200 N N . ASP A 1 272 ? -65.538 -45.451 107.891 1.00 84.00 272 ASP A N 1
ATOM 2201 C CA . ASP A 1 272 ? -65.651 -46.837 107.427 1.00 84.00 272 ASP A CA 1
ATOM 2202 C C . ASP A 1 272 ? -64.866 -47.795 108.334 1.00 84.00 272 ASP A C 1
ATOM 2204 O O . ASP A 1 272 ? -65.395 -48.828 108.742 1.00 84.00 272 ASP A O 1
ATOM 2208 N N . ASN A 1 273 ? -63.651 -47.411 108.737 1.00 82.50 273 ASN A N 1
ATOM 2209 C CA . ASN A 1 273 ? -62.856 -48.179 109.692 1.00 82.50 273 ASN A CA 1
ATOM 2210 C C . ASN A 1 273 ? -63.515 -48.222 111.080 1.00 82.50 273 ASN A C 1
ATOM 2212 O O . ASN A 1 273 ? -63.583 -49.289 111.677 1.00 82.50 273 ASN A O 1
ATOM 2216 N N . ALA A 1 274 ? -64.051 -47.101 111.577 1.00 80.00 274 ALA A N 1
ATOM 2217 C CA . ALA A 1 274 ? -64.738 -47.058 112.872 1.00 80.00 274 ALA A CA 1
ATOM 2218 C C . ALA A 1 274 ? -66.037 -47.891 112.893 1.00 80.00 274 ALA A C 1
ATOM 2220 O O . ALA A 1 274 ? -66.357 -48.523 113.899 1.00 80.00 274 ALA A O 1
ATOM 2221 N N . ILE A 1 275 ? -66.783 -47.918 111.783 1.00 77.56 275 ILE A N 1
ATOM 2222 C CA . ILE A 1 275 ? -67.971 -48.768 111.612 1.00 77.56 275 ILE A CA 1
ATOM 2223 C C . ILE A 1 275 ? -67.569 -50.248 111.613 1.00 77.56 275 ILE A C 1
ATOM 2225 O O . ILE A 1 275 ? -68.227 -51.060 112.267 1.00 77.56 275 ILE A O 1
ATOM 2229 N N . ALA A 1 276 ? -66.494 -50.600 110.903 1.00 80.31 276 ALA A N 1
ATOM 2230 C CA . ALA A 1 276 ? -65.978 -51.965 110.873 1.00 80.31 276 ALA A CA 1
ATOM 2231 C C . ALA A 1 276 ? -65.535 -52.439 112.270 1.00 80.31 276 ALA A C 1
ATOM 2233 O O . ALA A 1 276 ? -65.911 -53.536 112.681 1.00 80.31 276 ALA A O 1
ATOM 2234 N N . ASP A 1 277 ? -64.831 -51.589 113.024 1.00 81.12 277 ASP A N 1
ATOM 2235 C CA . ASP A 1 277 ? -64.374 -51.882 114.391 1.00 81.12 277 ASP A CA 1
ATOM 2236 C C . ASP A 1 277 ? -65.551 -52.038 115.375 1.00 81.12 277 ASP A C 1
ATOM 2238 O O . ASP A 1 277 ? -65.585 -52.961 116.192 1.00 81.12 277 ASP A O 1
ATOM 2242 N N . CYS A 1 278 ? -66.581 -51.192 115.248 1.00 78.19 278 CYS A N 1
ATOM 2243 C CA . CYS A 1 278 ? -67.814 -51.289 116.038 1.00 78.19 278 CYS A CA 1
ATOM 2244 C C . CYS A 1 278 ? -68.536 -52.624 115.802 1.00 78.19 278 CYS A C 1
ATOM 2246 O O . CYS A 1 278 ? -68.889 -53.323 116.756 1.00 78.19 278 CYS A O 1
ATOM 2248 N N . ASN A 1 279 ? -68.705 -53.012 114.533 1.00 78.25 279 ASN A N 1
ATOM 2249 C CA . ASN A 1 279 ? -69.359 -54.268 114.164 1.00 78.25 279 ASN A CA 1
ATOM 2250 C C . ASN A 1 279 ? -68.557 -55.501 114.615 1.00 78.25 279 ASN A C 1
ATOM 2252 O O . ASN A 1 279 ? -69.160 -56.503 114.999 1.00 78.25 279 ASN A O 1
ATOM 2256 N N . ALA A 1 280 ? -67.222 -55.429 114.609 1.00 78.94 280 ALA A N 1
ATOM 2257 C CA . ALA A 1 280 ? -66.362 -56.508 115.094 1.00 78.94 280 ALA A CA 1
ATOM 2258 C C . ALA A 1 280 ? -66.448 -56.693 116.621 1.00 78.94 280 ALA A C 1
ATOM 2260 O O . ALA A 1 280 ? -66.393 -57.822 117.105 1.00 78.94 280 ALA A O 1
ATOM 2261 N N . THR A 1 281 ? -66.622 -55.603 117.375 1.00 77.75 281 THR A N 1
ATOM 2262 C CA . THR A 1 281 ? -66.579 -55.621 118.848 1.00 77.75 281 THR A CA 1
ATOM 2263 C C . THR A 1 281 ? -67.917 -56.016 119.490 1.00 77.75 281 THR A C 1
ATOM 2265 O O . THR A 1 281 ? -67.930 -56.685 120.520 1.00 77.75 281 THR A O 1
ATOM 2268 N N . LEU A 1 282 ? -69.053 -55.621 118.902 1.00 69.44 282 LEU A N 1
ATOM 2269 C CA . LEU A 1 282 ? -70.389 -55.796 119.507 1.00 69.44 282 LEU A CA 1
ATOM 2270 C C . LEU A 1 282 ? -71.123 -57.091 119.112 1.00 69.44 282 LEU A C 1
ATOM 2272 O O . LEU A 1 282 ? -72.150 -57.412 119.711 1.00 69.44 282 LEU A O 1
ATOM 2276 N N . GLY A 1 283 ? -70.605 -57.856 118.145 1.00 64.50 283 GLY A N 1
ATOM 2277 C CA . GLY A 1 283 ? -71.208 -59.113 117.690 1.00 64.50 283 GLY A CA 1
ATOM 2278 C C . GLY A 1 283 ? -72.579 -58.949 117.008 1.00 64.50 283 GLY A C 1
ATOM 2279 O O . GLY A 1 283 ? -73.257 -57.927 117.114 1.00 64.50 283 GLY A O 1
ATOM 2280 N N . SER A 1 284 ? -73.016 -59.981 116.275 1.00 63.31 284 SER A N 1
ATOM 2281 C CA . SER A 1 284 ? -74.131 -59.878 115.310 1.00 63.31 284 SER A CA 1
ATOM 2282 C C . SER A 1 284 ? -75.490 -59.457 115.898 1.00 63.31 284 SER A C 1
ATOM 2284 O O . SER A 1 284 ? -76.365 -59.048 115.139 1.00 63.31 284 SER A O 1
ATOM 2286 N N . PHE A 1 285 ? -75.690 -59.549 117.216 1.00 61.09 285 PHE A N 1
ATOM 2287 C CA . PHE A 1 285 ? -76.975 -59.267 117.870 1.00 61.09 285 PHE A CA 1
ATOM 2288 C C . PHE A 1 285 ? -77.238 -57.766 118.108 1.00 61.09 285 PHE A C 1
ATOM 2290 O O . PHE A 1 285 ? -78.392 -57.348 118.100 1.00 61.09 285 PHE A O 1
ATOM 2297 N N . PHE A 1 286 ? -76.191 -56.942 118.273 1.00 63.00 286 PHE A N 1
ATOM 2298 C CA . PHE A 1 286 ? -76.311 -55.502 118.580 1.00 63.00 286 PHE A CA 1
ATOM 2299 C C . PHE A 1 286 ? -75.807 -54.574 117.456 1.00 63.00 286 PHE A C 1
ATOM 2301 O O . PHE A 1 286 ? -75.681 -53.363 117.651 1.00 63.00 286 PHE A O 1
ATOM 2308 N N . SER A 1 287 ? -75.584 -55.114 116.250 1.00 61.38 287 SER A N 1
ATOM 2309 C CA . SER A 1 287 ? -75.066 -54.381 115.076 1.00 61.38 287 SER A CA 1
ATOM 2310 C C . SER A 1 287 ? -75.890 -53.139 114.693 1.00 61.38 287 SER A C 1
ATOM 2312 O O . SER A 1 287 ? -75.340 -52.150 114.209 1.00 61.38 287 SER A O 1
ATOM 2314 N N . TRP A 1 288 ? -77.192 -53.126 114.999 1.00 67.38 288 TRP A N 1
ATOM 2315 C CA . TRP A 1 288 ? -78.071 -51.968 114.798 1.00 67.38 288 TRP A CA 1
ATOM 2316 C C . TRP A 1 288 ? -77.496 -50.667 115.400 1.00 67.38 288 TRP A C 1
ATOM 2318 O O . TRP A 1 288 ? -77.617 -49.610 114.781 1.00 67.38 288 TRP A O 1
ATOM 2328 N N . MET A 1 289 ? -76.810 -50.721 116.555 1.00 67.88 289 MET A N 1
ATOM 2329 C CA . MET A 1 289 ? -76.306 -49.518 117.241 1.00 67.88 289 MET A CA 1
ATOM 2330 C C . MET A 1 289 ? -75.137 -48.866 116.491 1.00 67.88 289 MET A C 1
ATOM 2332 O O . MET A 1 289 ? -74.983 -47.645 116.526 1.00 67.88 289 MET A O 1
ATOM 2336 N N . CYS A 1 290 ? -74.376 -49.658 115.732 1.00 70.56 290 CYS A N 1
ATOM 2337 C CA . CYS A 1 290 ? -73.316 -49.175 114.851 1.00 70.56 290 CYS A CA 1
ATOM 2338 C C . CYS A 1 290 ? -73.868 -48.463 113.598 1.00 70.56 290 CYS A C 1
ATOM 2340 O O . CYS A 1 290 ? -73.095 -47.973 112.784 1.00 70.56 290 CYS A O 1
ATOM 2342 N N . SER A 1 291 ? -75.193 -48.360 113.422 1.00 66.25 291 SER A N 1
ATOM 2343 C CA . SER A 1 291 ? -75.795 -47.646 112.284 1.00 66.25 291 SER A CA 1
ATOM 2344 C C . SER A 1 291 ? -75.762 -46.119 112.442 1.00 66.25 291 SER A C 1
ATOM 2346 O O . SER A 1 291 ? -75.800 -45.388 111.454 1.00 66.25 291 SER A O 1
ATOM 2348 N N . VAL A 1 292 ? -75.648 -45.610 113.675 1.00 67.00 292 VAL A N 1
ATOM 2349 C CA . VAL A 1 292 ? -75.612 -44.161 113.963 1.00 67.00 292 VAL A CA 1
ATOM 2350 C C . VAL A 1 292 ? -74.363 -43.499 113.365 1.00 67.00 292 VAL A C 1
ATOM 2352 O O . VAL A 1 292 ? -74.410 -42.349 112.924 1.00 67.00 292 VAL A O 1
ATOM 2355 N N . THR A 1 293 ? -73.255 -44.234 113.247 1.00 63.91 293 THR A N 1
ATOM 2356 C CA . THR A 1 293 ? -72.010 -43.748 112.634 1.00 63.91 293 THR A CA 1
ATOM 2357 C C . THR A 1 293 ? -72.102 -43.595 111.107 1.00 63.91 293 THR A C 1
ATOM 2359 O O . THR A 1 293 ? -71.342 -42.805 110.543 1.00 63.91 293 THR A O 1
ATOM 2362 N N . TYR A 1 294 ? -73.085 -44.209 110.426 1.00 67.75 294 TYR A N 1
ATOM 2363 C CA . TYR A 1 294 ? -73.351 -43.944 109.000 1.00 67.75 294 TYR A CA 1
ATOM 2364 C C . TYR A 1 294 ? -73.920 -42.541 108.749 1.00 67.75 294 TYR A C 1
ATOM 2366 O O . TYR A 1 294 ? -73.632 -41.944 107.712 1.00 67.75 294 TYR A O 1
ATOM 2374 N N . ILE A 1 295 ? -74.685 -41.979 109.692 1.00 67.06 295 ILE A N 1
ATOM 2375 C CA . ILE A 1 295 ? -75.205 -40.605 109.579 1.00 67.06 295 ILE A CA 1
ATOM 2376 C C . ILE A 1 295 ? -74.047 -39.603 109.674 1.00 67.06 295 ILE A C 1
ATOM 2378 O O . ILE A 1 295 ? -73.981 -38.650 108.901 1.00 67.06 295 ILE A O 1
ATOM 2382 N N . VAL A 1 296 ? -73.077 -39.858 110.558 1.00 72.88 296 VAL A N 1
ATOM 2383 C CA . VAL A 1 296 ? -71.889 -39.002 110.716 1.00 72.88 296 VAL A CA 1
ATOM 2384 C C . VAL A 1 296 ? -71.000 -39.039 109.466 1.00 72.88 296 VAL A C 1
ATOM 2386 O O . VAL A 1 296 ? -70.443 -38.014 109.077 1.00 72.88 296 VAL A O 1
ATOM 2389 N N . LYS A 1 297 ? -70.951 -40.169 108.745 1.00 74.50 297 LYS A N 1
ATOM 2390 C CA . LYS A 1 297 ? -70.256 -40.283 107.451 1.00 74.50 297 LYS A CA 1
ATOM 2391 C C . LYS A 1 297 ? -70.775 -39.289 106.398 1.00 74.50 297 LYS A C 1
ATOM 2393 O O . LYS A 1 297 ? -70.001 -38.852 105.546 1.00 74.50 297 LYS A O 1
ATOM 2398 N N . ALA A 1 298 ? -72.044 -38.869 106.460 1.00 76.88 298 ALA A N 1
ATOM 2399 C CA . ALA A 1 298 ? -72.592 -37.866 105.540 1.00 76.88 298 ALA A CA 1
ATOM 2400 C C . ALA A 1 298 ? -71.867 -36.510 105.639 1.00 76.88 298 ALA A C 1
ATOM 2402 O O . ALA A 1 298 ? -71.763 -35.798 104.641 1.00 76.88 298 ALA A O 1
ATOM 2403 N N . VAL A 1 299 ? -71.272 -36.188 106.795 1.00 81.81 299 VAL A N 1
ATOM 2404 C CA . VAL A 1 299 ? -70.463 -34.973 106.990 1.00 81.81 299 VAL A CA 1
ATOM 2405 C C . VAL A 1 299 ? -69.254 -34.947 106.045 1.00 81.81 299 VAL A C 1
ATOM 2407 O O . VAL A 1 299 ? -68.843 -33.876 105.598 1.00 81.81 299 VAL A O 1
ATOM 2410 N N . CYS A 1 300 ? -68.732 -36.107 105.631 1.00 83.62 300 CYS A N 1
ATOM 2411 C CA . CYS A 1 300 ? -67.632 -36.175 104.669 1.00 83.62 300 CYS A CA 1
ATOM 2412 C C . CYS A 1 300 ? -67.991 -35.627 103.283 1.00 83.62 300 CYS A C 1
ATOM 2414 O O . CYS A 1 300 ? -67.095 -35.195 102.562 1.00 83.62 300 CYS A O 1
ATOM 2416 N N . TYR A 1 301 ? -69.271 -35.554 102.900 1.00 82.62 301 TYR A N 1
ATOM 2417 C CA . TYR A 1 301 ? -69.657 -34.932 101.627 1.00 82.62 301 TYR A CA 1
ATOM 2418 C C . TYR A 1 301 ? -69.297 -33.444 101.545 1.00 82.62 301 TYR A C 1
ATOM 2420 O O . TYR A 1 301 ? -69.101 -32.937 100.440 1.00 82.62 301 TYR A O 1
ATOM 2428 N N . VAL A 1 302 ? -69.122 -32.761 102.682 1.00 81.44 302 VAL A N 1
ATOM 2429 C CA . VAL A 1 302 ? -68.686 -31.355 102.733 1.00 81.44 302 VAL A CA 1
ATOM 2430 C C . VAL A 1 302 ? -67.318 -31.170 102.068 1.00 81.44 302 VAL A C 1
ATOM 2432 O O . VAL A 1 302 ? -67.086 -30.167 101.396 1.00 81.44 302 VAL A O 1
ATOM 2435 N N . VAL A 1 303 ? -66.422 -32.157 102.182 1.00 81.38 303 VAL A N 1
ATOM 2436 C CA . VAL A 1 303 ? -65.072 -32.077 101.599 1.00 81.38 303 VAL A CA 1
ATOM 2437 C C . VAL A 1 303 ? -64.986 -32.614 100.164 1.00 81.38 303 VAL A C 1
ATOM 2439 O O . VAL A 1 303 ? -63.930 -32.517 99.546 1.00 81.38 303 VAL A O 1
ATOM 2442 N N . LYS A 1 304 ? -66.091 -33.101 99.579 1.00 81.31 304 LYS A N 1
ATOM 2443 C CA . LYS A 1 304 ? -66.130 -33.645 98.206 1.00 81.31 304 LYS A CA 1
ATOM 2444 C C . LYS A 1 304 ? -65.849 -32.603 97.115 1.00 81.31 304 LYS A C 1
ATOM 2446 O O . LYS A 1 304 ? -65.389 -32.953 96.033 1.00 81.31 304 LYS A O 1
ATOM 2451 N N . ILE A 1 305 ? -66.072 -31.314 97.389 1.00 79.25 305 ILE A N 1
ATOM 2452 C CA . ILE A 1 305 ? -65.736 -30.217 96.462 1.00 79.25 305 ILE A CA 1
ATOM 2453 C C . ILE A 1 305 ? -64.233 -30.148 96.150 1.00 79.25 305 ILE A C 1
ATOM 2455 O O . ILE A 1 305 ? -63.841 -29.731 95.058 1.00 79.25 305 ILE A O 1
ATOM 2459 N N . PHE A 1 306 ? -63.385 -30.599 97.078 1.00 77.81 306 PHE A N 1
ATOM 2460 C CA . PHE A 1 306 ? -61.941 -30.593 96.882 1.00 77.81 306 PHE A CA 1
ATOM 2461 C C . PHE A 1 306 ? -61.478 -31.642 95.861 1.00 77.81 306 PHE A C 1
ATOM 2463 O O . PHE A 1 306 ? -60.465 -31.419 95.207 1.00 77.81 306 PHE A O 1
ATOM 2470 N N . ASP A 1 307 ? -62.236 -32.715 95.624 1.00 76.44 307 ASP A N 1
ATOM 2471 C CA . ASP A 1 307 ? -61.900 -33.744 94.630 1.00 76.44 307 ASP A CA 1
ATOM 2472 C C . ASP A 1 307 ? -61.887 -33.162 93.204 1.00 76.44 307 ASP A C 1
ATOM 2474 O O . ASP A 1 307 ? -60.950 -33.386 92.434 1.00 76.44 307 ASP A O 1
ATOM 2478 N N . PHE A 1 308 ? -62.877 -32.324 92.869 1.00 75.44 308 PHE A N 1
ATOM 2479 C CA . PHE A 1 308 ? -62.916 -31.592 91.595 1.00 75.44 308 PHE A CA 1
ATOM 2480 C C . PHE A 1 308 ? -61.731 -30.637 91.449 1.00 75.44 308 PHE A C 1
ATOM 2482 O O . PHE A 1 308 ? -61.137 -30.514 90.376 1.00 75.44 308 PHE A O 1
ATOM 2489 N N . VAL A 1 309 ? -61.362 -29.976 92.543 1.00 77.25 309 VAL A N 1
ATOM 2490 C CA . VAL A 1 309 ? -60.220 -29.065 92.591 1.00 77.25 309 VAL A CA 1
ATOM 2491 C C . VAL A 1 309 ? -58.903 -29.824 92.348 1.00 77.25 309 VAL A C 1
ATOM 2493 O O . VAL A 1 309 ? -58.035 -29.315 91.637 1.00 77.25 309 VAL A O 1
ATOM 2496 N N . CYS A 1 310 ? -58.774 -31.064 92.832 1.00 76.69 310 CYS A N 1
ATOM 2497 C CA . CYS A 1 310 ? -57.592 -31.904 92.606 1.00 76.69 310 CYS A CA 1
ATOM 2498 C C . CYS A 1 310 ? -57.411 -32.303 91.135 1.00 76.69 310 CYS A C 1
ATOM 2500 O O . CYS A 1 310 ? -56.292 -32.248 90.627 1.00 76.69 310 CYS A O 1
ATOM 2502 N N . ILE A 1 311 ? -58.501 -32.591 90.418 1.00 75.69 311 ILE A N 1
ATOM 2503 C CA . ILE A 1 311 ? -58.468 -32.884 88.973 1.00 75.69 311 ILE A CA 1
ATOM 2504 C C . ILE A 1 311 ? -58.047 -31.646 88.166 1.00 75.69 311 ILE A C 1
ATOM 2506 O O . ILE A 1 311 ? -57.209 -31.729 87.265 1.00 75.69 311 ILE A O 1
ATOM 2510 N N . ILE A 1 312 ? -58.607 -30.477 88.495 1.00 73.06 312 ILE A N 1
ATOM 2511 C CA . ILE A 1 312 ? -58.334 -29.223 87.776 1.00 73.06 312 ILE A CA 1
ATOM 2512 C C . ILE A 1 312 ? -56.863 -28.815 87.917 1.00 73.06 312 ILE A C 1
ATOM 2514 O O . ILE A 1 312 ? -56.235 -28.390 86.944 1.00 73.06 312 ILE A O 1
ATOM 2518 N N . VAL A 1 313 ? -56.298 -28.940 89.118 1.00 73.44 313 VAL A N 1
ATOM 2519 C CA . VAL A 1 313 ? -54.910 -28.542 89.377 1.00 73.44 313 VAL A CA 1
ATOM 2520 C C . VAL A 1 313 ? -53.911 -29.475 88.699 1.00 73.44 313 VAL A C 1
ATOM 2522 O O . VAL A 1 313 ? -52.942 -28.980 88.118 1.00 73.44 313 VAL A O 1
ATOM 2525 N N . ASP A 1 314 ? -54.162 -30.785 88.711 1.00 70.44 314 ASP A N 1
ATOM 2526 C CA . ASP A 1 314 ? -53.291 -31.770 88.059 1.00 70.44 314 ASP A CA 1
ATOM 2527 C C . ASP A 1 314 ? -53.252 -31.560 86.533 1.00 70.44 314 ASP A C 1
ATOM 2529 O O . ASP A 1 314 ? -52.185 -31.462 85.921 1.00 70.44 314 ASP A O 1
ATOM 2533 N N . PHE A 1 315 ? -54.416 -31.312 85.921 1.00 67.81 315 PHE A N 1
ATOM 2534 C CA . PHE A 1 315 ? -54.524 -31.023 84.489 1.00 67.81 315 PHE A CA 1
ATOM 2535 C C . PHE A 1 315 ? -53.758 -29.753 84.059 1.00 67.81 315 PHE A C 1
ATOM 2537 O O . PHE A 1 315 ? -53.131 -29.707 82.992 1.00 67.81 315 PHE A O 1
ATOM 2544 N N . ILE A 1 316 ? -53.780 -28.703 84.886 1.00 69.94 316 ILE A N 1
ATOM 2545 C CA . ILE A 1 316 ? -53.179 -27.402 84.552 1.00 69.94 316 ILE A CA 1
ATOM 2546 C C . ILE A 1 316 ? -51.663 -27.386 84.769 1.00 69.94 316 ILE A C 1
ATOM 2548 O O . ILE A 1 316 ? -50.943 -26.720 84.011 1.00 69.94 316 ILE A O 1
ATOM 2552 N N . LYS A 1 317 ? -51.171 -28.117 85.775 1.00 63.84 317 LYS A N 1
ATOM 2553 C CA . LYS A 1 317 ? -49.751 -28.163 86.138 1.00 63.84 317 LYS A CA 1
ATOM 2554 C C . LYS A 1 317 ? -48.886 -28.722 85.005 1.00 63.84 317 LYS A C 1
ATOM 2556 O O . LYS A 1 317 ? -47.864 -28.110 84.682 1.00 63.84 317 LYS A O 1
ATOM 2561 N N . ASP A 1 318 ? -49.331 -29.797 84.354 1.00 63.62 318 ASP A N 1
ATOM 2562 C CA . ASP A 1 318 ? -48.452 -30.570 83.468 1.00 63.62 318 ASP A CA 1
ATOM 2563 C C . ASP A 1 318 ? -48.676 -30.315 81.966 1.00 63.62 318 ASP A C 1
ATOM 2565 O O . ASP A 1 318 ? -47.722 -30.381 81.186 1.00 63.62 318 ASP A O 1
ATOM 2569 N N . SER A 1 319 ? -49.880 -29.912 81.533 1.00 64.62 319 SER A N 1
ATOM 2570 C CA . SER A 1 319 ? -50.193 -29.835 80.092 1.00 64.62 319 SER A CA 1
ATOM 2571 C C . SER A 1 319 ? -50.258 -28.422 79.499 1.00 64.62 319 SER A C 1
ATOM 2573 O O . SER A 1 319 ? -49.673 -28.161 78.445 1.00 64.62 319 SER A O 1
ATOM 2575 N N . ILE A 1 320 ? -50.931 -27.463 80.138 1.00 73.50 320 ILE A N 1
ATOM 2576 C CA . ILE A 1 320 ? -51.309 -26.212 79.447 1.00 73.50 320 ILE A CA 1
ATOM 2577 C C . ILE A 1 320 ? -50.182 -25.170 79.468 1.00 73.50 320 ILE A C 1
ATOM 2579 O O . ILE A 1 320 ? -49.781 -24.637 78.427 1.00 73.50 320 ILE A O 1
ATOM 2583 N N . ILE A 1 321 ? -49.618 -24.885 80.644 1.00 76.62 321 ILE A N 1
ATOM 2584 C CA . ILE A 1 321 ? -48.670 -23.772 80.826 1.00 76.62 321 ILE A CA 1
ATOM 2585 C C . ILE A 1 321 ? -47.369 -24.014 80.041 1.00 76.62 321 ILE A C 1
ATOM 2587 O O . ILE A 1 321 ? -46.837 -23.105 79.392 1.00 76.62 321 ILE A O 1
ATOM 2591 N N . GLY A 1 322 ? -46.867 -25.253 80.041 1.00 76.44 322 GLY A N 1
ATOM 2592 C CA . GLY A 1 322 ? -45.652 -25.630 79.314 1.00 76.44 322 GLY A CA 1
ATOM 2593 C C . GLY A 1 322 ? -45.797 -25.546 77.789 1.00 76.44 322 GLY A C 1
ATOM 2594 O O . GLY A 1 322 ? -44.851 -25.165 77.088 1.00 76.44 322 GLY A O 1
ATOM 2595 N N . VAL A 1 323 ? -46.979 -25.860 77.250 1.00 81.19 323 VAL A N 1
ATOM 2596 C CA . VAL A 1 323 ? -47.271 -25.769 75.808 1.00 81.19 323 VAL A CA 1
ATOM 2597 C C . VAL A 1 323 ? -47.355 -24.308 75.357 1.00 81.19 323 VAL A C 1
ATOM 2599 O O . VAL A 1 323 ? -46.725 -23.939 74.360 1.00 81.19 323 VAL A O 1
ATOM 2602 N N . VAL A 1 324 ? -48.034 -23.452 76.126 1.00 82.56 324 VAL A N 1
ATOM 2603 C CA . VAL A 1 324 ? -48.188 -22.018 75.822 1.00 82.56 324 VAL A CA 1
ATOM 2604 C C . VAL A 1 324 ? -46.830 -21.308 75.760 1.00 82.56 324 VAL A C 1
ATOM 2606 O O . VAL A 1 324 ? -46.533 -20.612 74.785 1.00 82.56 324 VAL A O 1
ATOM 2609 N N . ILE A 1 325 ? -45.943 -21.547 76.735 1.00 81.88 325 ILE A N 1
ATOM 2610 C CA . ILE A 1 325 ? -44.593 -20.950 76.749 1.00 81.88 325 ILE A CA 1
ATOM 2611 C C . ILE A 1 325 ? -43.786 -21.366 75.511 1.00 81.88 325 ILE A C 1
ATOM 2613 O O . ILE A 1 325 ? -43.092 -20.535 74.911 1.00 81.88 325 ILE A O 1
ATOM 2617 N N . ARG A 1 326 ? -43.861 -22.643 75.115 1.00 83.44 326 ARG A N 1
ATOM 2618 C CA . ARG A 1 326 ? -43.147 -23.155 73.936 1.00 83.44 326 ARG A CA 1
ATOM 2619 C C . ARG A 1 326 ? -43.656 -22.510 72.647 1.00 83.44 326 ARG A C 1
ATOM 2621 O O . ARG A 1 326 ? -42.838 -22.031 71.860 1.00 83.44 326 ARG A O 1
ATOM 2628 N N . LYS A 1 327 ? -44.976 -22.423 72.457 1.00 84.31 327 LYS A N 1
ATOM 2629 C CA . LYS A 1 327 ? -45.589 -21.803 71.269 1.00 84.31 327 LYS A CA 1
ATOM 2630 C C . LYS A 1 327 ? -45.262 -20.311 71.159 1.00 84.31 327 LYS A C 1
ATOM 2632 O O . LYS A 1 327 ? -44.855 -19.868 70.087 1.00 84.31 327 LYS A O 1
ATOM 2637 N N . ILE A 1 328 ? -45.303 -19.561 72.264 1.00 84.06 328 ILE A N 1
ATOM 2638 C CA . ILE A 1 328 ? -44.916 -18.137 72.285 1.00 84.06 328 ILE A CA 1
ATOM 2639 C C . ILE A 1 328 ? -43.437 -17.955 71.922 1.00 84.06 328 ILE A C 1
ATOM 2641 O O . ILE A 1 328 ? -43.088 -17.079 71.126 1.00 84.06 328 ILE A O 1
ATOM 2645 N N . LYS A 1 329 ? -42.538 -18.785 72.474 1.00 83.69 329 LYS A N 1
ATOM 2646 C CA . LYS A 1 329 ? -41.107 -18.733 72.124 1.00 83.69 329 LYS A CA 1
ATOM 2647 C C . LYS A 1 329 ? -40.873 -19.048 70.642 1.00 83.69 329 LYS A C 1
ATOM 2649 O O . LYS A 1 329 ? -40.036 -18.387 70.025 1.00 83.69 329 LYS A O 1
ATOM 2654 N N . GLY A 1 330 ? -41.607 -20.011 70.082 1.00 84.44 330 GLY A N 1
ATOM 2655 C CA . GLY A 1 330 ? -41.573 -20.344 68.655 1.00 84.44 330 GLY A CA 1
ATOM 2656 C C . GLY A 1 330 ? -42.037 -19.183 67.773 1.00 84.44 330 GLY A C 1
ATOM 2657 O O . GLY A 1 330 ? -41.299 -18.757 66.887 1.00 84.44 330 GLY A O 1
ATOM 2658 N N . PHE A 1 331 ? -43.198 -18.601 68.079 1.00 84.12 331 PHE A N 1
ATOM 2659 C CA . PHE A 1 331 ? -43.767 -17.462 67.353 1.00 84.12 331 PHE A CA 1
ATOM 2660 C C . PHE A 1 331 ? -42.813 -16.259 67.293 1.00 84.12 331 PHE A C 1
ATOM 2662 O O . PHE A 1 331 ? -42.540 -15.723 66.222 1.00 84.12 331 PHE A O 1
ATOM 2669 N N . VAL A 1 332 ? -42.206 -15.886 68.427 1.00 82.31 332 VAL A N 1
ATOM 2670 C CA . VAL A 1 332 ? -41.237 -14.775 68.488 1.00 82.31 332 VAL A CA 1
ATOM 2671 C C . VAL A 1 332 ? -39.994 -15.048 67.632 1.00 82.31 332 VAL A C 1
ATOM 2673 O O . VAL A 1 332 ? -39.422 -14.123 67.050 1.00 82.31 332 VAL A O 1
ATOM 2676 N N . ARG A 1 333 ? -39.551 -16.308 67.553 1.00 81.88 333 ARG A N 1
ATOM 2677 C CA . ARG A 1 333 ? -38.396 -16.699 66.734 1.00 81.88 333 ARG A CA 1
ATOM 2678 C C . ARG A 1 333 ? -38.721 -16.629 65.242 1.00 81.88 333 ARG A C 1
ATOM 2680 O O . ARG A 1 333 ? -37.922 -16.079 64.485 1.00 81.88 333 ARG A O 1
ATOM 2687 N N . HIS A 1 334 ? -39.896 -17.112 64.844 1.00 81.44 334 HIS A N 1
ATOM 2688 C CA . HIS A 1 334 ? -40.374 -17.005 63.465 1.00 81.44 334 HIS A CA 1
ATOM 2689 C C . HIS A 1 334 ? -40.521 -15.555 63.031 1.00 81.44 334 HIS A C 1
ATOM 2691 O O . HIS A 1 334 ? -39.976 -15.164 62.006 1.00 81.44 334 HIS A O 1
ATOM 2697 N N . ILE A 1 335 ? -41.127 -14.716 63.865 1.00 80.19 335 ILE A N 1
ATOM 2698 C CA . ILE A 1 335 ? -41.225 -13.295 63.553 1.00 80.19 335 ILE A CA 1
ATOM 2699 C C . ILE A 1 335 ? -39.842 -12.659 63.353 1.00 80.19 335 ILE A C 1
ATOM 2701 O O . ILE A 1 335 ? -39.626 -11.920 62.395 1.00 80.19 335 ILE A O 1
ATOM 2705 N N . ARG A 1 336 ? -38.871 -12.951 64.225 1.00 76.62 336 ARG A N 1
ATOM 2706 C CA . ARG A 1 336 ? -37.530 -12.357 64.114 1.00 76.62 336 ARG A CA 1
ATOM 2707 C C . ARG A 1 336 ? -36.831 -12.704 62.795 1.00 76.62 336 ARG A C 1
ATOM 2709 O O . ARG A 1 336 ? -36.028 -11.903 62.327 1.00 76.62 336 ARG A O 1
ATOM 2716 N N . THR A 1 337 ? -37.105 -13.879 62.237 1.00 77.50 337 THR A N 1
ATOM 2717 C CA . THR A 1 337 ? -36.522 -14.331 60.965 1.00 77.50 337 THR A CA 1
ATOM 2718 C C . THR A 1 337 ? -37.301 -13.809 59.759 1.00 77.50 337 THR A C 1
ATOM 2720 O O . THR A 1 337 ? -36.680 -13.414 58.779 1.00 77.50 337 THR A O 1
ATOM 2723 N N . MET A 1 338 ? -38.627 -13.691 59.865 1.00 73.31 338 MET A N 1
ATOM 2724 C CA . MET A 1 338 ? -39.497 -13.169 58.804 1.00 73.31 338 MET A CA 1
ATOM 2725 C C . MET A 1 338 ? -39.217 -11.694 58.458 1.00 73.31 338 MET A C 1
ATOM 2727 O O . MET A 1 338 ? -39.344 -11.304 57.305 1.00 73.31 338 MET A O 1
ATOM 2731 N N . PHE A 1 339 ? -38.773 -10.880 59.426 1.00 72.31 339 PHE A N 1
ATOM 2732 C CA . PHE A 1 339 ? -38.444 -9.459 59.208 1.00 72.31 339 PHE A CA 1
ATOM 2733 C C . PHE A 1 339 ? -36.948 -9.173 58.956 1.00 72.31 339 PHE A C 1
ATOM 2735 O O . PHE A 1 339 ? -36.497 -8.035 59.110 1.00 72.31 339 PHE A O 1
ATOM 2742 N N . TYR A 1 340 ? -36.135 -10.172 58.597 1.00 73.31 340 TYR A N 1
ATOM 2743 C CA . TYR A 1 340 ? -34.724 -9.948 58.262 1.00 73.31 340 TYR A CA 1
ATOM 2744 C C . TYR A 1 340 ? -34.555 -9.543 56.788 1.00 73.31 340 TYR A C 1
ATOM 2746 O O . TYR A 1 340 ? -34.656 -10.375 55.893 1.00 73.31 340 TYR A O 1
ATOM 2754 N N . VAL A 1 341 ? -34.251 -8.266 56.531 1.00 72.31 341 VAL A N 1
ATOM 2755 C CA . VAL A 1 341 ? -34.018 -7.740 55.171 1.00 72.31 341 VAL A CA 1
ATOM 2756 C C . VAL A 1 341 ? -32.519 -7.534 54.924 1.00 72.31 341 VAL A C 1
ATOM 2758 O O . VAL A 1 341 ? -31.889 -6.688 55.566 1.00 72.31 341 VAL A O 1
ATOM 2761 N N . ARG A 1 342 ? -31.943 -8.268 53.959 1.00 70.56 342 ARG A N 1
ATOM 2762 C CA . ARG A 1 342 ? -30.564 -8.080 53.468 1.00 70.56 342 ARG A CA 1
ATOM 2763 C C . ARG A 1 342 ? -30.563 -7.948 51.946 1.00 70.56 342 ARG A C 1
ATOM 2765 O O . ARG A 1 342 ? -30.751 -8.931 51.244 1.00 70.56 342 ARG A O 1
ATOM 2772 N N . ILE A 1 343 ? -30.295 -6.743 51.449 1.00 71.25 343 ILE A N 1
ATOM 2773 C CA . ILE A 1 343 ? -30.177 -6.461 50.013 1.00 71.25 343 ILE A CA 1
ATOM 2774 C C . ILE A 1 343 ? -28.695 -6.356 49.652 1.00 71.25 343 ILE A C 1
ATOM 2776 O O . ILE A 1 343 ? -27.931 -5.674 50.339 1.00 71.25 343 ILE A O 1
ATOM 2780 N N . LYS A 1 344 ? -28.287 -7.053 48.589 1.00 69.69 344 LYS A N 1
ATOM 2781 C CA . LYS A 1 344 ? -26.956 -6.951 47.983 1.00 69.69 344 LYS A CA 1
ATOM 2782 C C . LYS A 1 344 ? -27.116 -6.330 46.599 1.00 69.69 344 LYS A C 1
ATOM 2784 O O . LYS A 1 344 ? -27.881 -6.844 45.794 1.00 69.69 344 LYS A O 1
ATOM 2789 N N . PHE A 1 345 ? -26.394 -5.247 46.334 1.00 68.62 345 PHE A N 1
ATOM 2790 C CA . PHE A 1 345 ? -26.315 -4.655 45.001 1.00 68.62 345 PHE A CA 1
ATOM 2791 C C . PHE A 1 345 ? -25.069 -5.196 44.305 1.00 68.62 345 PHE A C 1
ATOM 2793 O O . PHE A 1 345 ? -23.955 -4.895 44.730 1.00 68.62 345 PHE A O 1
ATOM 2800 N N . SER A 1 346 ? -25.251 -5.998 43.261 1.00 62.28 346 SER A N 1
ATOM 2801 C CA . SER A 1 346 ? -24.174 -6.425 42.367 1.00 62.28 346 SER A CA 1
ATOM 2802 C C . SER A 1 346 ? -24.192 -5.553 41.115 1.00 62.28 346 SER A C 1
ATOM 2804 O O . SER A 1 346 ? -25.199 -5.502 40.415 1.00 62.28 346 SER A O 1
ATOM 2806 N N . HIS A 1 347 ? -23.090 -4.858 40.842 1.00 62.31 347 HIS A N 1
ATOM 2807 C CA . HIS A 1 347 ? -22.919 -4.067 39.627 1.00 62.31 347 HIS A CA 1
ATOM 2808 C C . HIS A 1 347 ? -22.065 -4.867 38.638 1.00 62.31 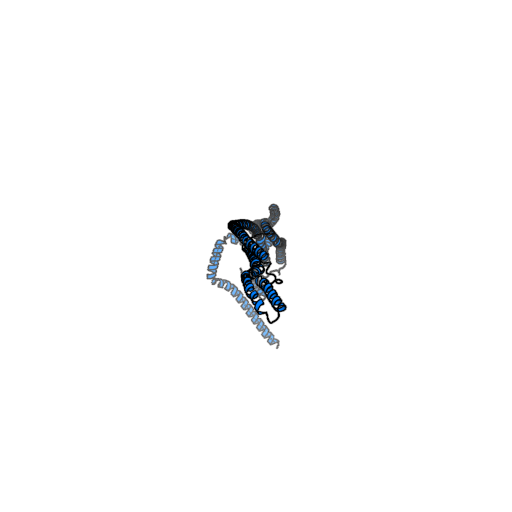347 HIS A C 1
ATOM 2810 O O . HIS A 1 347 ? -20.875 -5.050 38.876 1.00 62.31 347 HIS A O 1
ATOM 2816 N N . SER A 1 348 ? -22.654 -5.349 37.544 1.00 53.38 348 SER A N 1
ATOM 2817 C CA . SER A 1 348 ? -21.971 -6.164 36.526 1.00 53.38 348 SER A CA 1
ATOM 2818 C C . SER A 1 348 ? -21.660 -5.376 35.248 1.00 53.38 348 SER A C 1
ATOM 2820 O O . SER A 1 348 ? -21.867 -5.870 34.146 1.00 53.38 348 SER A O 1
ATOM 2822 N N . PHE A 1 349 ? -21.197 -4.132 35.380 1.00 56.59 349 PHE A N 1
ATOM 2823 C CA . PHE A 1 349 ? -20.717 -3.331 34.249 1.00 56.59 349 PHE A CA 1
ATOM 2824 C C . PHE A 1 349 ? -19.287 -2.846 34.510 1.00 56.59 349 PHE A C 1
ATOM 2826 O O . PHE A 1 349 ? -19.056 -1.721 34.961 1.00 56.59 349 PHE A O 1
ATOM 2833 N N . SER A 1 350 ? -18.320 -3.723 34.246 1.00 49.84 350 SER A N 1
ATOM 2834 C CA . SER A 1 350 ? -16.895 -3.400 34.157 1.00 49.84 350 SER A CA 1
ATOM 2835 C C . SER A 1 350 ? -16.487 -3.393 32.683 1.00 49.84 350 SER A C 1
ATOM 2837 O O . SER A 1 350 ? -16.183 -4.432 32.106 1.00 49.84 350 SER A O 1
ATOM 2839 N N . PHE A 1 351 ? -16.507 -2.214 32.058 1.00 56.91 351 PHE A N 1
ATOM 2840 C CA . PHE A 1 351 ? -15.815 -1.999 30.786 1.00 56.91 351 PHE A CA 1
ATOM 2841 C C . PHE A 1 351 ? -14.327 -1.808 31.092 1.00 56.91 351 PHE A C 1
ATOM 2843 O O . PHE A 1 351 ? -13.855 -0.685 31.268 1.00 56.91 351 PHE A O 1
ATOM 2850 N N . GLU A 1 352 ? -13.594 -2.911 31.212 1.00 56.50 352 GLU A N 1
ATOM 2851 C CA . GLU A 1 352 ? -12.135 -2.882 31.213 1.00 56.50 352 GLU A CA 1
ATOM 2852 C C . GLU A 1 352 ? -11.643 -3.054 29.779 1.00 56.50 352 GLU A C 1
ATOM 2854 O O . GLU A 1 352 ? -11.618 -4.150 29.228 1.00 56.50 352 GLU A O 1
ATOM 2859 N N . THR A 1 353 ? -11.236 -1.956 29.147 1.00 57.97 353 THR A N 1
ATOM 2860 C CA . THR A 1 353 ? -10.420 -2.030 27.932 1.00 57.97 353 THR A CA 1
ATOM 2861 C C . THR A 1 353 ? -8.992 -2.406 28.332 1.00 57.97 353 THR A C 1
ATOM 2863 O O . THR A 1 353 ? -8.135 -1.524 28.431 1.00 57.97 353 THR A O 1
ATOM 2866 N N . GLN A 1 354 ? -8.732 -3.689 28.605 1.00 53.31 354 GLN A N 1
ATOM 2867 C CA . GLN A 1 354 ? -7.369 -4.226 28.680 1.00 53.31 354 GLN A CA 1
ATOM 2868 C C . GLN A 1 354 ? -6.812 -4.349 27.257 1.00 53.31 354 GLN A C 1
ATOM 2870 O O . GLN A 1 354 ? -6.780 -5.421 26.659 1.00 53.31 354 GLN A O 1
ATOM 2875 N N . SER A 1 355 ? -6.410 -3.223 26.672 1.00 58.50 355 SER A N 1
ATOM 2876 C CA . SER A 1 355 ? -5.593 -3.255 25.462 1.00 58.50 355 SER A CA 1
ATOM 2877 C C . SER A 1 355 ? -4.142 -3.454 25.886 1.00 58.50 355 SER A C 1
ATOM 2879 O O . SER A 1 355 ? -3.586 -2.617 26.591 1.00 58.50 355 SER A O 1
ATOM 2881 N N . SER A 1 356 ? -3.534 -4.559 25.455 1.00 61.28 356 SER A N 1
ATOM 2882 C CA . SER A 1 356 ? -2.121 -4.881 25.707 1.00 61.28 356 SER A CA 1
ATOM 2883 C C . SER A 1 356 ? -1.147 -3.933 25.001 1.00 61.28 356 SER A C 1
ATOM 2885 O O . SER A 1 356 ? 0.042 -3.940 25.307 1.00 61.28 356 SER A O 1
ATOM 2887 N N . LYS A 1 357 ? -1.646 -3.122 24.061 1.00 70.94 357 LYS A N 1
ATOM 2888 C CA . LYS A 1 357 ? -0.899 -2.105 23.318 1.00 70.94 357 LYS A CA 1
ATOM 2889 C C . LYS A 1 357 ? -1.716 -0.827 23.187 1.00 70.94 357 LYS A C 1
ATOM 2891 O O . LYS A 1 357 ? -2.947 -0.875 23.098 1.00 70.94 357 LYS A O 1
ATOM 2896 N N . SER A 1 358 ? -1.028 0.309 23.158 1.00 78.50 358 SER A N 1
ATOM 2897 C CA . SER A 1 358 ? -1.652 1.586 22.819 1.00 78.50 358 SER A CA 1
ATOM 2898 C C . SER A 1 358 ? -2.078 1.600 21.348 1.00 78.50 358 SER A C 1
ATOM 2900 O O . SER A 1 358 ? -1.497 0.926 20.495 1.00 78.50 358 SER A O 1
ATOM 2902 N N . ILE A 1 359 ? -3.110 2.380 21.037 1.00 77.38 359 ILE A N 1
ATOM 2903 C CA . ILE A 1 359 ? -3.647 2.486 19.676 1.00 77.38 359 ILE A CA 1
ATOM 2904 C C . ILE A 1 359 ? -2.582 3.053 18.709 1.00 77.38 359 ILE A C 1
ATOM 2906 O O . ILE A 1 359 ? -2.494 2.632 17.555 1.00 77.38 359 ILE A O 1
ATOM 2910 N N . SER A 1 360 ? -1.703 3.931 19.201 1.00 76.50 360 SER A N 1
ATOM 2911 C CA . SER A 1 360 ? -0.571 4.483 18.446 1.00 76.50 360 SER A CA 1
ATOM 2912 C C . SER A 1 360 ? 0.580 3.490 18.221 1.00 76.50 360 SER A C 1
ATOM 2914 O O . SER A 1 360 ? 1.282 3.569 17.214 1.00 76.50 360 SER A O 1
ATOM 2916 N N . GLU A 1 361 ? 0.791 2.521 19.114 1.00 83.25 361 GLU A N 1
ATOM 2917 C CA . GLU A 1 361 ? 1.737 1.422 18.872 1.00 83.25 361 GLU A CA 1
ATOM 2918 C C . GLU A 1 361 ? 1.217 0.452 17.812 1.00 83.25 361 GLU A C 1
ATOM 2920 O O . GLU A 1 361 ? 2.004 -0.070 17.022 1.00 83.25 361 GLU A O 1
ATOM 2925 N N . ILE A 1 362 ? -0.101 0.230 17.763 1.00 82.50 362 ILE A N 1
ATOM 2926 C CA . ILE A 1 362 ? -0.733 -0.613 16.741 1.00 82.50 362 ILE A CA 1
ATOM 2927 C C . ILE A 1 362 ? -0.552 0.011 15.353 1.00 82.50 362 ILE A C 1
ATOM 2929 O O . ILE A 1 362 ? -0.146 -0.694 14.430 1.00 82.50 362 ILE A O 1
ATOM 2933 N N . SER A 1 363 ? -0.768 1.322 15.193 1.00 84.00 363 SER A N 1
ATOM 2934 C CA . SER A 1 363 ? -0.540 1.984 13.900 1.00 84.00 363 SER A CA 1
ATOM 2935 C C . SER A 1 363 ? 0.924 1.934 13.468 1.00 84.00 363 SER A C 1
ATOM 2937 O O . SER A 1 363 ? 1.215 1.578 12.327 1.00 84.00 363 SER A O 1
ATOM 2939 N N . LYS A 1 364 ? 1.866 2.189 14.384 1.00 84.12 364 LYS A N 1
ATOM 2940 C CA . LYS A 1 364 ? 3.304 2.060 14.092 1.00 84.12 364 LYS A CA 1
ATOM 2941 C C . LYS A 1 364 ? 3.678 0.642 13.660 1.00 84.12 364 LYS A C 1
ATOM 2943 O O . LYS A 1 364 ? 4.436 0.488 12.706 1.00 84.12 364 LYS A O 1
ATOM 2948 N N . ALA A 1 365 ? 3.127 -0.381 14.314 1.00 86.12 365 ALA A N 1
ATOM 2949 C CA . ALA A 1 365 ? 3.365 -1.777 13.951 1.00 86.12 365 ALA A CA 1
ATOM 2950 C C . ALA A 1 365 ? 2.833 -2.115 12.546 1.00 86.12 365 ALA A C 1
ATOM 2952 O O . ALA A 1 365 ? 3.535 -2.770 11.779 1.00 86.12 365 ALA A O 1
ATOM 2953 N N . ILE A 1 366 ? 1.647 -1.616 12.178 1.00 84.44 366 ILE A N 1
ATOM 2954 C CA . ILE A 1 366 ? 1.077 -1.791 10.830 1.00 84.44 366 ILE A CA 1
ATOM 2955 C C . ILE A 1 366 ? 1.996 -1.166 9.773 1.00 84.44 366 ILE A C 1
ATOM 2957 O O . ILE A 1 366 ? 2.316 -1.800 8.768 1.00 84.44 366 ILE A O 1
ATOM 2961 N N . VAL A 1 367 ? 2.469 0.062 10.007 1.00 84.81 367 VAL A N 1
ATOM 2962 C CA . VAL A 1 367 ? 3.386 0.747 9.081 1.00 84.81 367 VAL A CA 1
ATOM 2963 C C . VAL A 1 367 ? 4.716 0.007 8.955 1.00 84.81 367 VAL A C 1
ATOM 2965 O O . VAL A 1 367 ? 5.256 -0.103 7.852 1.00 84.81 367 VAL A O 1
ATOM 2968 N N . GLN A 1 368 ? 5.238 -0.513 10.066 1.00 86.19 368 GLN A N 1
ATOM 2969 C CA . GLN A 1 368 ? 6.466 -1.301 10.088 1.00 86.19 368 GLN A CA 1
ATOM 2970 C C . GLN A 1 368 ? 6.314 -2.581 9.254 1.00 86.19 368 GLN A C 1
ATOM 2972 O O . GLN A 1 368 ? 7.134 -2.832 8.373 1.00 86.19 368 GLN A O 1
ATOM 2977 N N . GLU A 1 369 ? 5.230 -3.337 9.447 1.00 87.25 369 GLU A N 1
ATOM 2978 C CA . GLU A 1 369 ? 4.994 -4.572 8.695 1.00 87.25 369 GLU A CA 1
ATOM 2979 C C . GLU A 1 369 ? 4.826 -4.308 7.191 1.00 87.25 369 GLU A C 1
ATOM 2981 O O . GLU A 1 369 ? 5.380 -5.032 6.359 1.00 87.25 369 GLU A O 1
ATOM 2986 N N . ILE A 1 370 ? 4.122 -3.235 6.819 1.00 84.00 370 ILE A N 1
ATOM 2987 C CA . ILE A 1 370 ? 3.986 -2.829 5.415 1.00 84.00 370 ILE A CA 1
ATOM 2988 C C . ILE A 1 370 ? 5.359 -2.507 4.811 1.00 84.00 370 ILE A C 1
ATOM 2990 O O . ILE A 1 370 ? 5.657 -2.944 3.694 1.00 84.00 370 ILE A O 1
ATOM 2994 N N . LYS A 1 371 ? 6.212 -1.768 5.533 1.00 82.56 371 LYS A N 1
ATOM 2995 C CA . LYS A 1 371 ? 7.578 -1.462 5.081 1.00 82.56 371 LYS A CA 1
ATOM 2996 C C . LYS A 1 371 ? 8.411 -2.729 4.917 1.00 82.56 371 LYS A C 1
ATOM 2998 O O . LYS A 1 371 ? 9.067 -2.872 3.886 1.00 82.56 371 LYS A O 1
ATOM 3003 N N . ASP A 1 372 ? 8.341 -3.654 5.867 1.00 86.56 372 ASP A N 1
ATOM 3004 C CA . ASP A 1 372 ? 9.112 -4.897 5.831 1.00 86.56 372 ASP A CA 1
ATOM 3005 C C . ASP A 1 372 ? 8.696 -5.794 4.660 1.00 86.56 372 ASP A C 1
ATOM 3007 O O . ASP A 1 372 ? 9.554 -6.277 3.917 1.00 86.56 372 ASP A O 1
ATOM 3011 N N . ARG A 1 373 ? 7.390 -5.935 4.396 1.00 84.19 373 ARG A N 1
ATOM 3012 C CA . ARG A 1 373 ? 6.904 -6.688 3.224 1.00 84.19 373 ARG A CA 1
ATOM 3013 C C . ARG A 1 373 ? 7.252 -6.011 1.901 1.00 84.19 373 ARG A C 1
ATOM 3015 O O . ARG A 1 373 ? 7.574 -6.685 0.924 1.00 84.19 373 ARG A O 1
ATOM 3022 N N . THR A 1 374 ? 7.225 -4.682 1.866 1.00 81.62 374 THR A N 1
ATOM 3023 C CA . THR A 1 374 ? 7.568 -3.912 0.663 1.00 81.62 374 THR A CA 1
ATOM 3024 C C . THR A 1 374 ? 9.072 -3.941 0.379 1.00 81.62 374 THR A C 1
ATOM 3026 O O . THR A 1 374 ? 9.483 -3.888 -0.781 1.00 81.62 374 THR A O 1
ATOM 3029 N N . LYS A 1 375 ? 9.916 -4.068 1.409 1.00 83.06 375 LYS A N 1
ATOM 3030 C CA . LYS A 1 375 ? 11.379 -4.069 1.281 1.00 83.06 375 LYS A CA 1
ATOM 3031 C C . LYS A 1 375 ? 11.880 -5.125 0.298 1.00 83.06 375 LYS A C 1
ATOM 3033 O O . LYS A 1 375 ? 12.728 -4.811 -0.531 1.00 83.06 375 LYS A O 1
ATOM 3038 N N . THR A 1 376 ? 11.324 -6.335 0.339 1.00 82.12 376 THR A N 1
ATOM 3039 C CA . THR A 1 376 ? 11.676 -7.420 -0.593 1.00 82.12 376 THR A CA 1
ATOM 3040 C C . THR A 1 376 ? 11.350 -7.053 -2.036 1.00 82.12 376 THR A C 1
ATOM 3042 O O . THR A 1 376 ? 12.166 -7.262 -2.932 1.00 82.12 376 THR A O 1
ATOM 3045 N N . VAL A 1 377 ? 10.179 -6.453 -2.258 1.00 78.38 377 VAL A N 1
ATOM 3046 C CA . VAL A 1 377 ? 9.745 -5.991 -3.580 1.00 78.38 377 VAL A CA 1
ATOM 3047 C C . VAL A 1 377 ? 10.708 -4.918 -4.085 1.00 78.38 377 VAL A C 1
ATOM 3049 O O . VAL A 1 377 ? 11.274 -5.058 -5.165 1.00 78.38 377 VAL A O 1
ATOM 3052 N N . VAL A 1 378 ? 10.984 -3.893 -3.276 1.00 77.31 378 VAL A N 1
ATOM 3053 C CA . VAL A 1 378 ? 11.915 -2.806 -3.623 1.00 77.31 378 VAL A CA 1
ATOM 3054 C C . VAL A 1 378 ? 13.328 -3.328 -3.903 1.00 77.31 378 VAL A C 1
ATOM 3056 O O . VAL A 1 378 ? 13.947 -2.901 -4.876 1.00 77.31 378 VAL A O 1
ATOM 3059 N N . ALA A 1 379 ? 13.827 -4.277 -3.109 1.00 79.69 379 ALA A N 1
ATOM 3060 C CA . ALA A 1 379 ? 15.136 -4.892 -3.321 1.00 79.69 379 ALA A CA 1
ATOM 3061 C C . ALA A 1 379 ? 15.205 -5.671 -4.647 1.00 79.69 379 ALA A C 1
ATOM 3063 O O . ALA A 1 379 ? 16.164 -5.514 -5.404 1.00 79.69 379 ALA A O 1
ATOM 3064 N N . ALA A 1 380 ? 14.169 -6.447 -4.985 1.00 77.88 380 ALA A N 1
ATOM 3065 C CA . ALA A 1 380 ? 14.081 -7.130 -6.277 1.00 77.88 380 ALA A CA 1
ATOM 3066 C C . ALA A 1 380 ? 14.112 -6.136 -7.453 1.00 77.88 380 ALA A C 1
ATOM 3068 O O . ALA A 1 380 ? 14.767 -6.385 -8.467 1.00 77.88 380 ALA A O 1
ATOM 3069 N N . PHE A 1 381 ? 13.479 -4.969 -7.301 1.00 70.81 381 PHE A N 1
ATOM 3070 C CA . PHE A 1 381 ? 13.535 -3.912 -8.311 1.00 70.81 381 PHE A CA 1
ATOM 3071 C C . PHE A 1 381 ? 14.911 -3.259 -8.432 1.00 70.81 381 PHE A C 1
ATOM 3073 O O . PHE A 1 381 ? 15.325 -2.965 -9.547 1.00 70.81 381 PHE A O 1
ATOM 3080 N N . GLN A 1 382 ? 15.658 -3.082 -7.340 1.00 71.44 382 GLN A N 1
ATOM 3081 C CA . GLN A 1 382 ? 17.039 -2.588 -7.421 1.00 71.44 382 GLN A CA 1
ATOM 3082 C C . GLN A 1 382 ? 17.937 -3.541 -8.223 1.00 71.44 382 GLN A C 1
ATOM 3084 O O . GLN A 1 382 ? 18.723 -3.095 -9.060 1.00 71.44 382 GLN A O 1
ATOM 3089 N N . ILE A 1 383 ? 17.767 -4.853 -8.035 1.00 77.12 383 ILE A N 1
ATOM 3090 C CA . ILE A 1 383 ? 18.453 -5.880 -8.833 1.00 77.12 383 ILE A CA 1
ATOM 3091 C C . ILE A 1 383 ? 18.033 -5.778 -10.306 1.00 77.12 383 ILE A C 1
ATOM 3093 O O . ILE A 1 383 ? 18.878 -5.840 -11.205 1.00 77.12 383 ILE A O 1
ATOM 3097 N N . PHE A 1 384 ? 16.742 -5.564 -10.568 1.00 74.56 384 PHE A N 1
ATOM 3098 C CA . PHE A 1 384 ? 16.227 -5.374 -11.921 1.00 74.56 384 PHE A CA 1
ATOM 3099 C C . PHE A 1 384 ? 16.815 -4.128 -12.607 1.00 74.56 384 PHE A C 1
ATOM 3101 O O . PHE A 1 384 ? 17.237 -4.224 -13.758 1.00 74.56 384 PHE A O 1
ATOM 3108 N N . THR A 1 385 ? 16.933 -2.988 -11.916 1.00 71.12 385 THR A N 1
ATOM 3109 C CA . THR A 1 385 ? 17.561 -1.765 -12.458 1.00 71.12 385 THR A CA 1
ATOM 3110 C C . THR A 1 385 ? 19.019 -2.003 -12.842 1.00 71.12 385 THR A C 1
ATOM 3112 O O . THR A 1 385 ? 19.444 -1.629 -13.936 1.00 71.12 385 THR A O 1
ATOM 3115 N N . SER A 1 386 ? 19.776 -2.675 -11.971 1.00 71.19 386 SER A N 1
ATOM 3116 C CA . SER A 1 386 ? 21.168 -3.057 -12.237 1.00 71.19 386 SER A CA 1
ATOM 3117 C C . SER A 1 386 ? 21.284 -4.033 -13.409 1.00 71.19 386 SER A C 1
ATOM 3119 O O . SER A 1 386 ? 22.238 -3.986 -14.177 1.00 71.19 386 SER A O 1
ATOM 3121 N N . THR A 1 387 ? 20.286 -4.893 -13.600 1.00 74.75 387 THR A N 1
ATOM 3122 C CA . THR A 1 387 ? 20.227 -5.807 -14.745 1.00 74.75 387 THR A CA 1
ATOM 3123 C C . THR A 1 387 ? 19.871 -5.060 -16.037 1.00 74.75 387 THR A C 1
ATOM 3125 O O . THR A 1 387 ? 20.432 -5.337 -17.097 1.00 74.75 387 THR A O 1
ATOM 3128 N N . ALA A 1 388 ? 18.983 -4.065 -15.969 1.00 73.38 388 ALA A N 1
ATOM 3129 C CA . ALA A 1 388 ? 18.560 -3.267 -17.118 1.00 73.38 388 ALA A CA 1
ATOM 3130 C C . ALA A 1 388 ? 19.713 -2.460 -17.748 1.00 73.38 388 ALA A C 1
ATOM 3132 O O . ALA A 1 388 ? 19.759 -2.317 -18.973 1.00 73.38 388 ALA A O 1
ATOM 3133 N N . SER A 1 389 ? 20.678 -1.985 -16.950 1.00 73.19 389 SER A N 1
ATOM 3134 C CA . SER A 1 389 ? 21.870 -1.297 -17.472 1.00 73.19 389 SER A CA 1
ATOM 3135 C C . SER A 1 389 ? 22.771 -2.236 -18.290 1.00 73.19 389 SER A C 1
ATOM 3137 O O . SER A 1 389 ? 23.230 -1.861 -19.371 1.00 73.19 389 SER A O 1
ATOM 3139 N N . LEU A 1 390 ? 22.936 -3.491 -17.855 1.00 78.94 390 LEU A N 1
ATOM 3140 C CA . LEU A 1 390 ? 23.642 -4.532 -18.616 1.00 78.94 390 LEU A CA 1
ATOM 3141 C C . LEU A 1 390 ? 22.924 -4.868 -19.929 1.00 78.94 390 LEU A C 1
ATOM 3143 O O . LEU A 1 390 ? 23.569 -5.072 -20.960 1.00 78.94 390 LEU A O 1
ATOM 3147 N N . PHE A 1 391 ? 21.588 -4.869 -19.928 1.00 77.62 391 PHE A N 1
ATOM 3148 C CA . PHE A 1 391 ? 20.792 -5.071 -21.141 1.00 77.62 391 PHE A CA 1
ATOM 3149 C C . PHE A 1 391 ? 20.996 -3.968 -22.182 1.00 77.62 391 PHE A C 1
ATOM 3151 O O . PHE A 1 391 ? 21.063 -4.270 -23.375 1.00 77.62 391 PHE A O 1
ATOM 3158 N N . PHE A 1 392 ? 21.123 -2.708 -21.760 1.00 78.12 392 PHE A N 1
ATOM 3159 C CA . PHE A 1 392 ? 21.393 -1.595 -22.675 1.00 78.12 392 PHE A CA 1
ATOM 3160 C C . PHE A 1 392 ? 22.741 -1.779 -23.392 1.00 78.12 392 PHE A C 1
ATOM 3162 O O . PHE A 1 392 ? 22.825 -1.647 -24.615 1.00 78.12 392 PHE A O 1
ATOM 3169 N N . ILE A 1 393 ? 23.776 -2.190 -22.652 1.00 84.06 393 ILE A N 1
ATOM 3170 C CA . ILE A 1 393 ? 25.092 -2.520 -23.218 1.00 84.06 393 ILE A CA 1
ATOM 3171 C C . ILE A 1 393 ? 24.977 -3.710 -24.180 1.00 84.06 393 ILE A C 1
ATOM 3173 O O . ILE A 1 393 ? 25.442 -3.637 -25.319 1.00 84.06 393 ILE A O 1
ATOM 3177 N N . PHE A 1 394 ? 24.300 -4.786 -23.768 1.00 86.06 394 PHE A N 1
ATOM 3178 C CA . PHE A 1 394 ? 24.077 -5.965 -24.608 1.00 86.06 394 PHE A CA 1
ATOM 3179 C C . PHE A 1 394 ? 23.360 -5.625 -25.922 1.00 86.06 394 PHE A C 1
ATOM 3181 O O . PHE A 1 394 ? 23.702 -6.151 -26.983 1.00 86.06 394 PHE A O 1
ATOM 3188 N N . MET A 1 395 ? 22.384 -4.721 -25.873 1.00 85.31 395 MET A N 1
ATOM 3189 C CA . MET A 1 395 ? 21.648 -4.269 -27.045 1.00 85.31 395 MET A CA 1
ATOM 3190 C C . MET A 1 395 ? 22.543 -3.484 -28.016 1.00 85.31 395 MET A C 1
ATOM 3192 O O . MET A 1 395 ? 22.491 -3.729 -29.223 1.00 85.31 395 MET A O 1
ATOM 3196 N N . ILE A 1 396 ? 23.410 -2.601 -27.510 1.00 86.94 396 ILE A N 1
ATOM 3197 C CA . ILE A 1 396 ? 24.406 -1.902 -28.337 1.00 86.94 396 ILE A CA 1
ATOM 3198 C C . ILE A 1 396 ? 25.354 -2.910 -28.996 1.00 86.94 396 ILE A C 1
ATOM 3200 O O . ILE A 1 396 ? 25.581 -2.839 -30.205 1.00 86.94 396 ILE A O 1
ATOM 3204 N N . VAL A 1 397 ? 25.849 -3.896 -28.241 1.00 89.94 397 VAL A N 1
ATOM 3205 C CA . VAL A 1 397 ? 26.707 -4.965 -28.780 1.00 89.94 397 VAL A CA 1
ATOM 3206 C C . VAL A 1 397 ? 25.985 -5.740 -29.885 1.00 89.94 397 VAL A C 1
ATOM 3208 O O . VAL A 1 397 ? 26.562 -5.968 -30.947 1.00 89.94 397 VAL A O 1
ATOM 3211 N N . LYS A 1 398 ? 24.707 -6.093 -29.695 1.00 89.94 398 LYS A N 1
ATOM 3212 C CA . LYS A 1 398 ? 23.893 -6.759 -30.726 1.00 89.94 398 LYS A CA 1
ATOM 3213 C C . LYS A 1 398 ? 23.806 -5.944 -32.014 1.00 89.94 398 LYS A C 1
ATOM 3215 O O . LYS A 1 398 ? 23.966 -6.523 -33.086 1.00 89.94 398 LYS A O 1
ATOM 3220 N N . VAL A 1 399 ? 23.602 -4.631 -31.920 1.00 91.06 399 VAL A N 1
ATOM 3221 C CA . VAL A 1 399 ? 23.556 -3.740 -33.090 1.00 91.06 399 VAL A CA 1
ATOM 3222 C C . VAL A 1 399 ? 24.911 -3.668 -33.792 1.00 91.06 399 VAL A C 1
ATOM 3224 O O . VAL A 1 399 ? 24.972 -3.734 -35.019 1.00 91.06 399 VAL A O 1
ATOM 3227 N N . ILE A 1 400 ? 26.008 -3.585 -33.035 1.00 91.38 400 ILE A N 1
ATOM 3228 C CA . ILE A 1 400 ? 27.364 -3.572 -33.600 1.00 91.38 400 ILE A CA 1
ATOM 3229 C C . ILE A 1 400 ? 27.656 -4.891 -34.329 1.00 91.38 400 ILE A C 1
ATOM 3231 O O . ILE A 1 400 ? 28.126 -4.864 -35.466 1.00 91.38 400 ILE A O 1
ATOM 3235 N N . VAL A 1 401 ? 27.326 -6.035 -33.721 1.00 92.19 401 VAL A N 1
ATOM 3236 C CA . VAL A 1 401 ? 27.495 -7.365 -34.331 1.00 92.19 401 VAL A CA 1
ATOM 3237 C C . VAL A 1 401 ? 26.616 -7.523 -35.570 1.00 92.19 401 VAL A C 1
ATOM 3239 O O . VAL A 1 401 ? 27.081 -8.053 -36.579 1.00 92.19 401 VAL A O 1
ATOM 3242 N N . TYR A 1 402 ? 25.369 -7.046 -35.523 1.00 91.25 402 TYR A N 1
ATOM 3243 C CA . TYR A 1 402 ? 24.473 -7.039 -36.678 1.00 91.25 402 TYR A CA 1
ATOM 3244 C C . TYR A 1 402 ? 25.079 -6.237 -37.831 1.00 91.25 402 TYR A C 1
ATOM 3246 O O . TYR A 1 402 ? 25.214 -6.759 -38.933 1.00 91.25 402 TYR A O 1
ATOM 3254 N N . ARG A 1 403 ? 25.522 -5.002 -37.562 1.00 91.00 403 ARG A N 1
ATOM 3255 C CA . ARG A 1 403 ? 26.167 -4.144 -38.561 1.00 91.00 403 ARG A CA 1
ATOM 3256 C C . ARG A 1 403 ? 27.426 -4.791 -39.131 1.00 91.00 403 ARG A C 1
ATOM 3258 O O . ARG A 1 403 ? 27.642 -4.717 -40.334 1.00 91.00 403 ARG A O 1
ATOM 3265 N N . TYR A 1 404 ? 28.255 -5.401 -38.285 1.00 91.88 404 TYR A N 1
ATOM 3266 C CA . TYR A 1 404 ? 29.450 -6.108 -38.735 1.00 91.88 404 TYR A CA 1
ATOM 3267 C C . TYR A 1 404 ? 29.081 -7.230 -39.710 1.00 91.88 404 TYR A C 1
ATOM 3269 O O . TYR A 1 404 ? 29.563 -7.212 -40.834 1.00 91.88 404 TYR A O 1
ATOM 3277 N N . ARG A 1 405 ? 28.163 -8.131 -39.331 1.00 91.69 405 ARG A N 1
ATOM 3278 C CA . ARG A 1 405 ? 27.713 -9.237 -40.197 1.00 91.69 405 ARG A CA 1
ATOM 3279 C C . ARG A 1 405 ? 27.057 -8.756 -41.488 1.00 91.69 405 ARG A C 1
ATOM 3281 O O . ARG A 1 405 ? 27.292 -9.357 -42.526 1.00 91.69 405 ARG A O 1
ATOM 3288 N N . PHE A 1 406 ? 26.279 -7.679 -41.424 1.00 89.69 406 PHE A N 1
ATOM 3289 C CA . PHE A 1 406 ? 25.626 -7.082 -42.588 1.00 89.69 406 PHE A CA 1
ATOM 3290 C C . PHE A 1 406 ? 26.621 -6.501 -43.599 1.00 89.69 406 PHE A C 1
ATOM 3292 O O . PHE A 1 406 ? 26.340 -6.487 -44.788 1.00 89.69 406 PHE A O 1
ATOM 3299 N N . LEU A 1 407 ? 27.782 -6.027 -43.140 1.00 88.69 407 LEU A N 1
ATOM 3300 C CA . LEU A 1 407 ? 28.818 -5.479 -44.019 1.00 88.69 407 LEU A CA 1
ATOM 3301 C C . LEU A 1 407 ? 29.842 -6.519 -44.484 1.00 88.69 407 LEU A C 1
ATOM 3303 O O . LEU A 1 407 ? 30.516 -6.273 -45.478 1.00 88.69 407 LEU A O 1
ATOM 3307 N N . THR A 1 408 ? 30.014 -7.627 -43.759 1.00 91.56 408 THR A N 1
ATOM 3308 C CA . THR A 1 408 ? 31.039 -8.638 -44.074 1.00 91.56 408 THR A CA 1
ATOM 3309 C C . THR A 1 408 ? 30.499 -9.890 -44.749 1.00 91.56 408 THR A C 1
ATOM 3311 O O . THR A 1 408 ? 31.273 -10.594 -45.388 1.00 91.56 408 THR A O 1
ATOM 3314 N N . SER A 1 409 ? 29.209 -10.198 -44.607 1.00 92.12 409 SER A N 1
ATOM 3315 C CA . SER A 1 409 ? 28.606 -11.394 -45.193 1.00 92.12 409 SER A CA 1
ATOM 3316 C C . SER A 1 409 ? 27.552 -11.027 -46.226 1.00 92.12 409 SER A C 1
ATOM 3318 O O . SER A 1 409 ? 26.453 -10.601 -45.878 1.00 92.12 409 SER A O 1
ATOM 3320 N N . ASP A 1 410 ? 27.846 -11.317 -47.492 1.00 84.75 410 ASP A N 1
ATOM 3321 C CA . ASP A 1 410 ? 26.928 -11.099 -48.619 1.00 84.75 410 ASP A CA 1
ATOM 3322 C C . ASP A 1 410 ? 25.631 -11.920 -48.516 1.00 84.75 410 ASP A C 1
ATOM 3324 O O . ASP A 1 410 ? 24.622 -11.604 -49.148 1.00 84.75 410 ASP A O 1
ATOM 3328 N N . SER A 1 411 ? 25.649 -12.989 -47.713 1.00 85.38 411 SER A N 1
ATOM 3329 C CA . SER A 1 411 ? 24.493 -13.858 -47.458 1.00 85.38 411 SER A CA 1
ATOM 3330 C C . SER A 1 411 ? 23.617 -13.387 -46.290 1.00 85.38 411 SER A C 1
ATOM 3332 O O . SER A 1 411 ? 22.500 -13.880 -46.107 1.00 85.38 411 SER A O 1
ATOM 3334 N N . PHE A 1 412 ? 24.099 -12.446 -45.472 1.00 88.56 412 PHE A N 1
ATOM 3335 C CA . PHE A 1 412 ? 23.412 -12.022 -44.258 1.00 88.56 412 PHE A CA 1
ATOM 3336 C C . PHE A 1 412 ? 22.313 -11.000 -44.568 1.00 88.56 412 PHE A C 1
ATOM 3338 O O . PHE A 1 412 ? 22.580 -9.879 -44.977 1.00 88.56 412 PHE A O 1
ATOM 3345 N N . ASP A 1 413 ? 21.058 -11.406 -44.359 1.00 83.06 413 ASP A N 1
ATOM 3346 C CA . ASP A 1 413 ? 19.841 -10.610 -44.606 1.00 83.06 413 ASP A CA 1
ATOM 3347 C C . ASP A 1 413 ? 19.685 -10.055 -46.039 1.00 83.06 413 ASP A C 1
ATOM 3349 O O . ASP A 1 413 ? 18.876 -9.168 -46.311 1.00 83.06 413 ASP A O 1
ATOM 3353 N N . ASN A 1 414 ? 20.401 -10.650 -46.995 1.00 85.00 414 ASN A N 1
ATOM 3354 C CA . ASN A 1 414 ? 20.289 -10.360 -48.420 1.00 85.00 414 ASN A CA 1
ATOM 3355 C C . ASN A 1 414 ? 19.114 -11.126 -49.051 1.00 85.00 414 ASN A C 1
ATOM 3357 O O . ASN A 1 414 ? 19.273 -12.058 -49.840 1.00 85.00 414 ASN A O 1
ATOM 3361 N N . LYS A 1 415 ? 17.900 -10.774 -48.623 1.00 86.31 415 LYS A N 1
ATOM 3362 C CA . LYS A 1 415 ? 16.648 -11.415 -49.062 1.00 86.31 415 LYS A CA 1
ATOM 3363 C C . LYS A 1 415 ? 15.834 -10.536 -50.006 1.00 86.31 415 LYS A C 1
ATOM 3365 O O . LYS A 1 415 ? 14.726 -10.905 -50.385 1.00 86.31 415 LYS A O 1
ATOM 3370 N N . PHE A 1 416 ? 16.340 -9.364 -50.367 1.00 84.62 416 PHE A N 1
ATOM 3371 C CA . PHE A 1 416 ? 15.560 -8.352 -51.066 1.00 84.62 416 PHE A CA 1
ATOM 3372 C C . PHE A 1 416 ? 15.860 -8.336 -52.560 1.00 84.62 416 PHE A C 1
ATOM 3374 O O . PHE A 1 416 ? 17.010 -8.243 -52.976 1.00 84.62 416 PHE A O 1
ATOM 3381 N N . ILE A 1 417 ? 14.805 -8.367 -53.372 1.00 83.81 417 ILE A N 1
ATOM 3382 C CA . ILE A 1 417 ? 14.912 -8.186 -54.820 1.00 83.81 417 ILE A CA 1
ATOM 3383 C C . ILE A 1 417 ? 14.627 -6.720 -55.130 1.00 83.81 417 ILE A C 1
ATOM 3385 O O . ILE A 1 417 ? 13.489 -6.259 -54.997 1.00 83.81 417 ILE A O 1
ATOM 3389 N N . THR A 1 418 ? 15.677 -6.002 -55.522 1.00 83.56 418 THR A N 1
ATOM 3390 C CA . THR A 1 418 ? 15.645 -4.576 -55.870 1.00 83.56 418 THR A CA 1
ATOM 3391 C C . THR A 1 418 ? 15.187 -4.354 -57.314 1.00 83.56 418 THR A C 1
ATOM 3393 O O . THR A 1 418 ? 15.259 -5.257 -58.152 1.00 83.56 418 THR A O 1
ATOM 3396 N N . GLU A 1 419 ? 14.754 -3.133 -57.647 1.00 80.06 419 GLU A N 1
ATOM 3397 C CA . GLU A 1 419 ? 14.453 -2.768 -59.040 1.00 80.06 419 GLU A CA 1
ATOM 3398 C C . GLU A 1 419 ? 15.646 -2.981 -59.978 1.00 80.06 419 GLU A C 1
ATOM 3400 O O . GLU A 1 419 ? 15.470 -3.350 -61.139 1.00 80.06 419 GLU A O 1
ATOM 3405 N N . ASP A 1 420 ? 16.862 -2.758 -59.487 1.00 81.69 420 ASP A N 1
ATOM 3406 C CA . ASP A 1 420 ? 18.067 -2.905 -60.296 1.00 81.69 420 ASP A CA 1
ATOM 3407 C C . ASP A 1 420 ? 18.329 -4.368 -60.650 1.00 81.69 420 ASP A C 1
ATOM 3409 O O . ASP A 1 420 ? 18.680 -4.657 -61.795 1.00 81.69 420 ASP A O 1
ATOM 3413 N N . PHE A 1 421 ? 18.031 -5.303 -59.739 1.00 86.12 421 PHE A N 1
ATOM 3414 C CA . PHE A 1 421 ? 18.024 -6.731 -60.055 1.00 86.12 421 PHE A CA 1
ATOM 3415 C C . PHE A 1 421 ? 17.041 -7.042 -61.193 1.00 86.12 421 PHE A C 1
ATOM 3417 O O . PHE A 1 421 ? 17.413 -7.697 -62.166 1.00 86.12 421 PHE A O 1
ATOM 3424 N N . PHE A 1 422 ? 15.815 -6.505 -61.134 1.00 82.56 422 PHE A N 1
ATOM 3425 C CA . PHE A 1 422 ? 14.840 -6.666 -62.219 1.00 82.56 422 PHE A CA 1
ATOM 3426 C C . PHE A 1 422 ? 15.328 -6.056 -63.539 1.00 82.56 422 PHE A C 1
ATOM 3428 O O . PHE A 1 422 ? 15.156 -6.667 -64.591 1.00 82.56 422 PHE A O 1
ATOM 3435 N N . LYS A 1 423 ? 15.952 -4.871 -63.521 1.00 82.19 423 LYS A N 1
ATOM 3436 C CA . LYS A 1 423 ? 16.498 -4.227 -64.732 1.00 82.19 423 LYS A CA 1
ATOM 3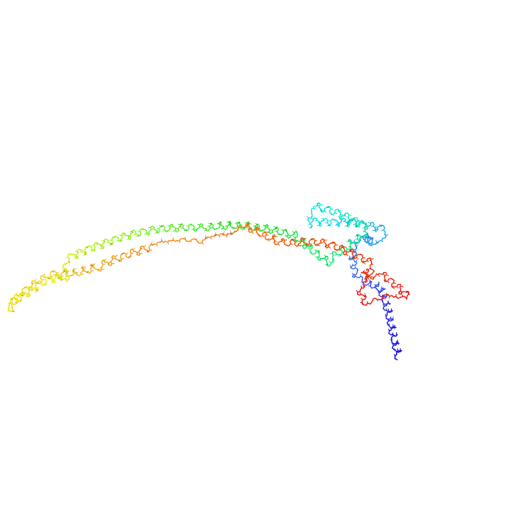437 C C . LYS A 1 423 ? 17.622 -5.057 -65.352 1.00 82.19 423 LYS A C 1
ATOM 3439 O O . LYS A 1 423 ? 17.678 -5.172 -66.578 1.00 82.19 423 LYS A O 1
ATOM 3444 N N . ILE A 1 424 ? 18.499 -5.630 -64.527 1.00 86.06 424 ILE A N 1
ATOM 3445 C CA . ILE A 1 424 ? 19.573 -6.524 -64.971 1.00 86.06 424 ILE A CA 1
ATOM 3446 C C . ILE A 1 424 ? 18.973 -7.790 -65.586 1.00 86.06 424 ILE A C 1
ATOM 3448 O O . ILE A 1 424 ? 19.339 -8.142 -66.707 1.00 86.06 424 ILE A O 1
ATOM 3452 N N . ASP A 1 425 ? 18.014 -8.424 -64.911 1.00 86.25 425 ASP A N 1
ATOM 3453 C CA . ASP A 1 425 ? 17.354 -9.641 -65.392 1.00 86.25 425 ASP A CA 1
ATOM 3454 C C . ASP A 1 425 ? 16.599 -9.402 -66.713 1.00 86.25 425 ASP A C 1
ATOM 3456 O O . ASP A 1 425 ? 16.763 -10.149 -67.677 1.00 86.25 425 ASP A O 1
ATOM 3460 N N . LEU A 1 426 ? 15.888 -8.275 -66.832 1.00 82.56 426 LEU A N 1
ATOM 3461 C CA . LEU A 1 426 ? 15.229 -7.852 -68.072 1.00 82.56 426 LEU A CA 1
ATOM 3462 C C . LEU A 1 426 ? 16.223 -7.584 -69.209 1.00 82.56 426 LEU A C 1
ATOM 3464 O O . LEU A 1 426 ? 15.944 -7.908 -70.363 1.00 82.56 426 LEU A O 1
ATOM 3468 N N . ARG A 1 427 ? 17.383 -6.984 -68.920 1.00 85.00 427 ARG A N 1
ATOM 3469 C CA . ARG A 1 427 ? 18.428 -6.759 -69.931 1.00 85.00 427 ARG A CA 1
ATOM 3470 C C . ARG A 1 427 ? 19.031 -8.083 -70.399 1.00 85.00 427 ARG A C 1
ATOM 3472 O O . ARG A 1 427 ? 19.263 -8.247 -71.593 1.00 85.00 427 ARG A O 1
ATOM 3479 N N . ARG A 1 428 ? 19.240 -9.036 -69.485 1.00 87.38 428 ARG A N 1
ATOM 3480 C CA . ARG A 1 428 ? 19.677 -10.399 -69.824 1.00 87.38 428 ARG A CA 1
ATOM 3481 C C . ARG A 1 428 ? 18.643 -11.106 -70.696 1.00 87.38 428 ARG A C 1
ATOM 3483 O O . ARG A 1 428 ? 19.032 -11.658 -71.720 1.00 87.38 428 ARG A O 1
ATOM 3490 N N . ALA A 1 429 ? 17.356 -10.977 -70.368 1.00 83.38 429 ALA A N 1
ATOM 3491 C CA . ALA A 1 429 ? 16.257 -11.508 -71.172 1.00 83.38 429 ALA A CA 1
ATOM 3492 C C . ALA A 1 429 ? 16.269 -10.953 -72.605 1.00 83.38 429 ALA A C 1
ATOM 3494 O O . ALA A 1 429 ? 16.193 -11.717 -73.562 1.00 83.38 429 ALA A O 1
ATOM 3495 N N . LYS A 1 430 ? 16.427 -9.629 -72.759 1.00 81.00 430 LYS A N 1
ATOM 3496 C CA . LYS A 1 430 ? 16.522 -8.966 -74.074 1.00 81.00 430 LYS A CA 1
ATOM 3497 C C . LYS A 1 430 ? 17.728 -9.428 -74.890 1.00 81.00 430 LYS A C 1
ATOM 3499 O O . LYS A 1 430 ? 17.636 -9.519 -76.106 1.00 81.00 430 LYS A O 1
ATOM 3504 N N . ASN A 1 431 ? 18.833 -9.738 -74.220 1.00 87.44 431 ASN A N 1
ATOM 3505 C CA . ASN A 1 431 ? 20.056 -10.227 -74.849 1.00 87.44 431 ASN A CA 1
ATOM 3506 C C . ASN A 1 431 ? 20.059 -11.757 -75.045 1.00 87.44 431 ASN A C 1
ATOM 3508 O O . ASN A 1 431 ? 21.127 -12.325 -75.260 1.00 87.44 431 ASN A O 1
ATOM 3512 N N . ASN A 1 432 ? 18.902 -12.426 -74.931 1.00 82.81 432 ASN A N 1
ATOM 3513 C CA . ASN A 1 432 ? 18.751 -13.884 -75.020 1.00 82.81 432 ASN A CA 1
ATOM 3514 C C . ASN A 1 432 ? 19.682 -14.669 -74.074 1.00 82.81 432 ASN A C 1
ATOM 3516 O O . ASN A 1 432 ? 20.111 -15.778 -74.386 1.00 82.81 432 ASN A O 1
ATOM 3520 N N . ARG A 1 433 ? 20.006 -14.096 -72.909 1.00 86.44 433 ARG A N 1
ATOM 3521 C CA . ARG A 1 433 ? 20.774 -14.756 -71.845 1.00 86.44 433 ARG A CA 1
ATOM 3522 C C . ARG A 1 433 ? 19.835 -15.347 -70.799 1.00 86.44 433 ARG A C 1
ATOM 3524 O O . ARG A 1 433 ? 18.684 -14.933 -70.670 1.00 86.44 433 ARG A O 1
ATOM 3531 N N . GLU A 1 434 ? 20.359 -16.278 -70.012 1.00 84.38 434 GLU A N 1
ATOM 3532 C CA . GLU A 1 434 ? 19.644 -16.864 -68.877 1.00 84.38 434 GLU A CA 1
ATOM 3533 C C . GLU A 1 434 ? 19.207 -15.793 -67.865 1.00 84.38 434 GLU A C 1
ATOM 3535 O O . GLU A 1 434 ? 19.964 -14.858 -67.556 1.00 84.38 434 GLU A O 1
ATOM 3540 N N . THR A 1 435 ? 17.978 -15.955 -67.369 1.00 83.75 435 THR A N 1
ATOM 3541 C CA . THR A 1 435 ? 17.309 -15.080 -66.399 1.00 83.75 435 THR A CA 1
ATOM 3542 C C . THR A 1 435 ? 16.999 -15.865 -65.133 1.00 83.75 435 THR A C 1
ATOM 3544 O O . THR A 1 435 ? 16.705 -17.057 -65.200 1.00 83.75 435 THR A O 1
ATOM 3547 N N . VAL A 1 436 ? 17.015 -15.187 -63.991 1.00 85.69 436 VAL A N 1
ATOM 3548 C CA . VAL A 1 436 ? 16.737 -15.778 -62.673 1.00 85.69 436 VAL A CA 1
ATOM 3549 C C . VAL A 1 436 ? 15.236 -15.770 -62.362 1.00 85.69 436 VAL A C 1
ATOM 3551 O O . VAL A 1 436 ? 14.760 -16.571 -61.566 1.00 85.69 436 VAL A O 1
ATOM 3554 N N . LEU A 1 437 ? 14.460 -14.883 -62.992 1.00 83.94 437 LEU A N 1
ATOM 3555 C CA . LEU A 1 437 ? 13.008 -14.817 -62.813 1.00 83.94 437 LEU A CA 1
ATOM 3556 C C . LEU A 1 437 ? 12.267 -15.638 -63.891 1.00 83.94 437 LEU A C 1
ATOM 3558 O O . LEU A 1 437 ? 12.742 -15.707 -65.034 1.00 83.94 437 LEU A O 1
ATOM 3562 N N . PRO A 1 438 ? 11.079 -16.203 -63.575 1.00 82.81 438 PRO A N 1
ATOM 3563 C CA . PRO A 1 438 ? 10.312 -16.078 -62.325 1.00 82.81 438 PRO A CA 1
ATOM 3564 C C . PRO A 1 438 ? 10.816 -16.972 -61.176 1.00 82.81 438 PRO A C 1
ATOM 3566 O O . PRO A 1 438 ? 11.295 -18.075 -61.395 1.00 82.81 438 PRO A O 1
ATOM 3569 N N . LEU A 1 439 ? 10.644 -16.503 -59.933 1.00 83.19 439 LEU A N 1
ATOM 3570 C CA . LEU A 1 439 ? 10.984 -17.276 -58.731 1.00 83.19 439 LEU A CA 1
ATOM 3571 C C . LEU A 1 439 ? 10.080 -18.503 -58.567 1.00 83.19 439 LEU A C 1
ATOM 3573 O O . LEU A 1 439 ? 8.853 -18.408 -58.710 1.00 83.19 439 LEU A O 1
ATOM 3577 N N . ASN A 1 440 ? 10.661 -19.605 -58.110 1.00 82.12 440 ASN A N 1
ATOM 3578 C CA . ASN A 1 440 ? 9.938 -20.800 -57.702 1.00 82.12 440 ASN A CA 1
ATOM 3579 C C . ASN A 1 440 ? 9.121 -20.559 -56.410 1.00 82.12 440 ASN A C 1
ATOM 3581 O O . ASN A 1 440 ? 9.394 -19.655 -55.619 1.00 82.12 440 ASN A O 1
ATOM 3585 N N . SER A 1 441 ? 8.121 -21.397 -56.137 1.00 82.25 441 SER A N 1
ATOM 3586 C CA . SER A 1 441 ? 7.231 -21.305 -54.967 1.00 82.25 441 SER A CA 1
ATOM 3587 C C . SER A 1 441 ? 7.967 -21.317 -53.621 1.00 82.25 441 SER A C 1
ATOM 3589 O O . SER A 1 441 ? 7.502 -20.700 -52.663 1.00 82.25 441 SER A O 1
ATOM 3591 N N . ARG A 1 442 ? 9.122 -21.991 -53.535 1.00 85.19 442 ARG A N 1
ATOM 3592 C CA . ARG A 1 442 ? 9.991 -21.969 -52.342 1.00 85.19 442 ARG A CA 1
ATOM 3593 C C . ARG A 1 442 ? 10.763 -20.653 -52.228 1.00 85.19 442 ARG A C 1
ATOM 3595 O O . ARG A 1 442 ? 10.786 -20.047 -51.163 1.00 85.19 442 ARG A O 1
ATOM 3602 N N . GLU A 1 443 ? 11.323 -20.181 -53.334 1.00 84.38 443 GLU A N 1
ATOM 3603 C CA . GLU A 1 443 ? 12.089 -18.931 -53.414 1.00 84.38 443 GLU A CA 1
ATOM 3604 C C . GLU A 1 443 ? 11.212 -17.707 -53.137 1.00 84.38 443 GLU A C 1
ATOM 3606 O O . GLU A 1 443 ? 11.645 -16.785 -52.454 1.00 84.38 443 GLU A O 1
ATOM 3611 N N . LYS A 1 444 ? 9.939 -17.733 -53.554 1.00 82.62 444 LYS A N 1
ATOM 3612 C CA . LYS A 1 444 ? 8.940 -16.699 -53.232 1.00 82.62 444 LYS A CA 1
ATOM 3613 C C . LYS A 1 444 ? 8.718 -16.499 -51.724 1.00 82.62 444 LYS A C 1
ATOM 3615 O O . LYS A 1 444 ? 8.259 -15.431 -51.337 1.00 82.62 444 LYS A O 1
ATOM 3620 N N . LYS A 1 445 ? 9.005 -17.501 -50.880 1.00 85.56 445 LYS A N 1
ATOM 3621 C CA . LYS A 1 445 ? 8.928 -17.378 -49.408 1.00 85.56 445 LYS A CA 1
ATOM 3622 C C . LYS A 1 445 ? 10.213 -16.822 -48.792 1.00 85.56 445 LYS A C 1
ATOM 3624 O O . LYS A 1 445 ? 10.167 -16.285 -47.691 1.00 85.56 445 LYS A O 1
ATOM 3629 N N . LEU A 1 446 ? 11.344 -16.997 -49.474 1.00 84.12 446 LEU A N 1
ATOM 3630 C CA . LEU A 1 446 ? 12.670 -16.577 -49.017 1.00 84.12 446 LEU A CA 1
ATOM 3631 C C . LEU A 1 446 ? 12.978 -15.134 -49.422 1.00 84.12 446 LEU A C 1
ATOM 3633 O O . LEU A 1 446 ? 13.515 -14.385 -48.609 1.00 84.12 446 LEU A O 1
ATOM 3637 N N . TYR A 1 447 ? 12.621 -14.753 -50.651 1.00 85.00 447 TYR A N 1
ATOM 3638 C CA . TYR A 1 447 ? 12.936 -13.450 -51.222 1.00 85.00 447 TYR A CA 1
ATOM 3639 C C . TYR A 1 447 ? 11.734 -12.508 -51.235 1.00 85.00 447 TYR A C 1
ATOM 3641 O O . TYR A 1 447 ? 10.638 -12.861 -51.674 1.00 85.00 447 TYR A O 1
ATOM 3649 N N . VAL A 1 448 ? 11.964 -11.269 -50.807 1.00 82.94 448 VAL A N 1
ATOM 3650 C CA . VAL A 1 448 ? 10.954 -10.214 -50.711 1.00 82.94 448 VAL A CA 1
ATOM 3651 C C . VAL A 1 448 ? 11.172 -9.200 -51.831 1.00 82.94 448 VAL A C 1
ATOM 3653 O O . VAL A 1 448 ? 12.260 -8.647 -51.985 1.00 82.94 448 VAL A O 1
ATOM 3656 N N . LYS A 1 449 ? 10.127 -8.931 -52.622 1.00 74.94 449 LYS A N 1
ATOM 3657 C CA . LYS A 1 449 ? 10.152 -7.864 -53.633 1.00 74.94 449 LYS A CA 1
ATOM 3658 C C . LYS A 1 449 ? 9.951 -6.515 -52.950 1.00 74.94 449 LYS A C 1
ATOM 3660 O O . LYS A 1 449 ? 8.952 -6.333 -52.255 1.00 74.94 449 LYS A O 1
ATOM 3665 N N . ILE A 1 450 ? 10.862 -5.572 -53.179 1.00 67.00 450 ILE A N 1
ATOM 3666 C CA . ILE A 1 450 ? 10.671 -4.183 -52.757 1.00 67.00 450 ILE A CA 1
ATOM 3667 C C . ILE A 1 450 ? 9.756 -3.524 -53.798 1.00 67.00 450 ILE A C 1
ATOM 3669 O O . ILE A 1 450 ? 10.182 -3.240 -54.912 1.00 67.00 450 ILE A O 1
ATOM 3673 N N . THR A 1 451 ? 8.472 -3.369 -53.478 1.00 53.72 451 THR A N 1
ATOM 3674 C CA . THR A 1 451 ? 7.558 -2.500 -54.238 1.00 53.72 451 THR A CA 1
ATOM 3675 C C . THR A 1 451 ? 7.637 -1.091 -53.671 1.00 53.72 451 THR A C 1
ATOM 3677 O O . THR A 1 451 ? 7.308 -0.913 -52.497 1.00 53.72 451 THR A O 1
ATOM 3680 N N . ASP A 1 452 ? 8.055 -0.133 -54.499 1.00 43.72 452 ASP A N 1
ATOM 3681 C CA . ASP A 1 452 ? 8.039 1.305 -54.190 1.00 43.72 452 ASP A CA 1
ATOM 3682 C C . ASP A 1 452 ? 6.631 1.863 -53.904 1.00 43.72 452 ASP A C 1
ATOM 3684 O O . ASP A 1 452 ? 5.652 1.444 -54.577 1.00 43.72 452 ASP A O 1
#

pLDDT: mean 77.58, std 12.99, range [29.22, 95.0]

InterPro domains:
  IPR012858 Dendritic cell-specific transmembrane protein-like [PF07782] (412-451)
  IPR051856 Cell Surface Receptor and E3 Ligase Protein [PTHR21041] (63-451)

Solvent-accessible surface area (backbone atoms only — not comparable to full-atom values): 24784 Å² total; per-residue (Å²): 116,71,67,62,54,50,50,54,49,50,51,50,51,52,47,53,50,49,54,52,52,48,52,50,50,47,51,53,48,46,54,60,42,48,71,54,53,57,68,73,58,45,62,71,44,46,53,54,44,46,51,48,47,48,50,34,63,76,65,42,52,73,63,51,56,53,49,55,49,35,63,72,50,85,88,49,70,68,29,50,52,51,41,20,54,52,19,30,54,50,17,50,53,51,31,51,51,51,38,50,44,33,45,74,68,67,63,39,54,72,68,60,33,50,54,54,35,51,56,51,26,55,52,40,20,52,30,28,28,74,32,70,68,48,36,50,48,58,60,52,44,55,62,50,50,70,30,79,72,26,46,53,50,51,52,53,50,50,54,46,53,47,48,73,45,60,46,48,53,50,53,50,50,51,40,54,48,35,48,50,50,24,52,53,50,55,51,48,53,51,53,52,52,52,52,51,56,60,63,47,51,60,54,53,54,50,52,52,52,51,51,53,50,52,53,52,51,51,52,52,52,50,52,53,50,52,52,54,52,50,50,50,53,52,54,54,46,53,53,47,53,53,48,51,53,51,52,51,50,48,60,74,48,59,64,57,34,94,91,58,37,39,60,28,54,44,47,41,47,56,45,53,51,51,43,52,53,44,48,68,72,59,39,90,88,50,44,73,68,50,51,63,57,58,62,60,43,57,62,29,60,74,42,43,68,53,47,61,52,50,55,56,49,57,56,46,70,71,56,53,59,62,49,52,56,51,52,55,54,49,51,56,52,52,52,62,60,74,72,64,86,83,88,81,88,83,83,91,80,81,88,73,84,81,63,96,60,56,57,66,56,51,28,52,49,53,44,49,52,53,50,59,64,46,46,58,55,54,51,54,48,54,54,46,54,61,47,50,56,55,47,56,54,51,51,52,51,50,43,53,51,48,53,49,44,55,74,74,34,86,78,49,88,67,35,70,45,49,68,66,56,51,53,52,37,51,50,27,47,74,68,77,41,88,53,79,71,79,72,51,84,69,48,59,74,64,43,45,74,67,78,133

Organism: NCBI:txid50390

Radius of gyration: 70.79 Å; Cα contacts (8 Å, |Δi|>4): 201; chains: 1; bounding box: 109×81×198 Å

Mean predicted aligned error: 19.04 Å

Foldseek 3Di:
DVVVVVVVVVVVVVVVVVVVVVVVVVVVVCVVCVVVVVVVVCPVCVVVVVVVVVVCVVQDPVCNVVLVVLCPDDDDPVSLQSQLVVQLVVLVVVLVVQLCCCVVPVVDDNVVSVVVSVVSSVCRNNCRNHPPVSVLLVVLLVVVCVPPVNVVVVVVVVVSVCCVPVVVVVLVVLLVVLQVVLVVVVVVVVVVVVVVVVVVVVVVVVVVVVVVVVVVLVVVLVVVLVVLVVVLVVVVVVLVVVLVVLVVLCVVLVCPDPVQHAQLVNLLVVLVVVLVVVPVPPDDPPNVVSVVSVVVNVVSVVRVVVVVVVVVSVVCNPPDSVVVVVVSVVVSVVSVVVSDDDDDDDDPDDPDPPDVDRSNVVSVVVSVVSCVVCVVVVVVVVVVVVVVVVVVVVSSVVSVVLVVCVVPPPPRPVQEDEVVLVVVQVVCVVVVHDHPDDDDPVSPVRHDYDDD

Secondary structure (DSSP, 8-state):
-HHHHHHHHHHHHHHHHHHHHHHHHHHHHHHHHHHHHTTTTTHHHHHHHHHHHHHHHHH--HHHHHHHHHHH--S-HHHHHHHHHHHHHHHHHHHHHHHHHHHHTS---HHHHHHHHHHHHHHHHHHHHH-HHHHHHHHHHHHHHTSHHHHHHHHHHHHHHHIIIIIHHHHHHHHHHHHHHHHHHHHHHHHHHHHHHHHHHHHHHHHHHHHHHHHHHHHHHHHHHHHHHHHHHHHHHHHHHHHHHHHHHHHHTTT-BTTTB-HHHHHHHHHHHHHHHHHHHHTTTSGGGGGHHHHHHGGGGGGGHHHHHHHHHHHIIIIIHHHHHHHHHHHHHHHHHHT----------------SS-HHHHHHHHHHHHHHHHHHHHHHHHHHHHHHHHHHHHHHHHHHHHHHHHHH-TTSS--EE-HHHHHHHHHHHHTT----PSPPTTHHHH-EE---